Protein AF-0000000080278414 (afdb_homodimer)

Structure (mmCIF, N/CA/C/O backbone):
data_AF-0000000080278414-model_v1
#
loop_
_entity.id
_entity.type
_entity.pdbx_description
1 polymer 'Short-chain dehydrogenase'
#
loop_
_atom_site.group_PDB
_atom_site.id
_atom_site.type_symbol
_atom_site.label_atom_id
_atom_site.label_alt_id
_atom_site.label_comp_id
_atom_site.label_asym_id
_atom_site.label_entity_id
_atom_site.label_seq_id
_atom_site.pdbx_PDB_ins_code
_atom_site.Cartn_x
_atom_site.Cartn_y
_atom_site.Cartn_z
_atom_site.occupancy
_atom_site.B_iso_or_equiv
_atom_site.auth_seq_id
_atom_site.auth_comp_id
_atom_site.auth_asym_id
_atom_site.auth_atom_id
_atom_site.pdbx_PDB_model_num
ATOM 1 N N . MET A 1 1 ? -7.266 -29.484 7.621 1 42.53 1 MET A N 1
ATOM 2 C CA . MET A 1 1 ? -7.297 -29.578 6.164 1 42.53 1 MET A CA 1
ATOM 3 C C . MET A 1 1 ? -7.547 -28.219 5.527 1 42.53 1 MET A C 1
ATOM 5 O O . MET A 1 1 ? -8.305 -27.422 6.062 1 42.53 1 MET A O 1
ATOM 9 N N . SER A 1 2 ? -6.703 -27.938 4.461 1 58.31 2 SER A N 1
ATOM 10 C CA . SER A 1 2 ? -6.891 -26.625 3.836 1 58.31 2 SER A CA 1
ATOM 11 C C . SER A 1 2 ? -8.297 -26.484 3.268 1 58.31 2 SER A C 1
ATOM 13 O O . SER A 1 2 ? -8.898 -27.469 2.828 1 58.31 2 SER A O 1
ATOM 15 N N . ARG A 1 3 ? -8.945 -25.422 3.543 1 79.56 3 ARG A N 1
ATOM 16 C CA . ARG A 1 3 ? -10.281 -25.125 3.037 1 79.56 3 ARG A CA 1
ATOM 17 C C . ARG A 1 3 ? -10.281 -25.016 1.516 1 79.56 3 ARG A C 1
ATOM 19 O O . ARG A 1 3 ? -11.344 -24.938 0.893 1 79.56 3 ARG A O 1
ATOM 26 N N . TYR A 1 4 ? -9.031 -25.312 0.846 1 91.44 4 TYR A N 1
ATOM 27 C CA . TYR A 1 4 ? -8.906 -25.156 -0.599 1 91.44 4 TYR A CA 1
ATOM 28 C C . TYR A 1 4 ? -8.711 -26.5 -1.273 1 91.44 4 TYR A C 1
ATOM 30 O O . TYR A 1 4 ? -8.125 -27.422 -0.692 1 91.44 4 TYR A O 1
ATOM 38 N N . PRO A 1 5 ? -9.164 -26.656 -2.486 1 94.62 5 PRO A N 1
ATOM 39 C CA . PRO A 1 5 ? -8.867 -27.859 -3.24 1 94.62 5 PRO A CA 1
ATOM 40 C C . PRO A 1 5 ? -7.363 -28.094 -3.422 1 94.62 5 PRO A C 1
ATOM 42 O O . PRO A 1 5 ? -6.609 -27.125 -3.602 1 94.62 5 PRO A O 1
ATOM 45 N N . GLU A 1 6 ? -7.012 -29.312 -3.391 1 93.5 6 GLU A N 1
ATOM 46 C CA . GLU A 1 6 ? -5.602 -29.641 -3.568 1 93.5 6 GLU A CA 1
ATOM 47 C C . GLU A 1 6 ? -5.137 -29.328 -4.988 1 93.5 6 GLU A C 1
ATOM 49 O O . GLU A 1 6 ? -5.887 -29.516 -5.949 1 93.5 6 GLU A O 1
ATOM 54 N N . LEU A 1 7 ? -3.912 -28.875 -5.117 1 95.81 7 LEU A N 1
ATOM 55 C CA . LEU A 1 7 ? -3.291 -28.609 -6.41 1 95.81 7 LEU A CA 1
ATOM 56 C C . LEU A 1 7 ? -2.062 -29.484 -6.613 1 95.81 7 LEU A C 1
ATOM 58 O O . LEU A 1 7 ? -1.152 -29.5 -5.781 1 95.81 7 LEU A O 1
ATOM 62 N N . ASP A 1 8 ? -2.131 -30.234 -7.625 1 95.62 8 ASP A N 1
ATOM 63 C CA . ASP A 1 8 ? -0.971 -31.016 -8.039 1 95.62 8 ASP A CA 1
ATOM 64 C C . ASP A 1 8 ? -0.142 -30.266 -9.078 1 95.62 8 ASP A C 1
ATOM 66 O O . ASP A 1 8 ? -0.64 -29.953 -10.156 1 95.62 8 ASP A O 1
ATOM 70 N N . LEU A 1 9 ? 1.131 -30.094 -8.82 1 97.56 9 LEU A N 1
ATOM 71 C CA . LEU A 1 9 ? 1.986 -29.312 -9.711 1 97.56 9 LEU A CA 1
ATOM 72 C C . LEU A 1 9 ? 2.393 -30.141 -10.93 1 97.56 9 LEU A C 1
ATOM 74 O O . LEU A 1 9 ? 2.812 -29.578 -11.945 1 97.56 9 LEU A O 1
ATOM 78 N N . ASP A 1 10 ? 2.354 -31.453 -10.758 1 97.88 10 ASP A N 1
ATOM 79 C CA . ASP A 1 10 ? 2.727 -32.312 -11.883 1 97.88 10 ASP A CA 1
ATOM 80 C C . ASP A 1 10 ? 1.782 -32.094 -13.062 1 97.88 10 ASP A C 1
ATOM 82 O O . ASP A 1 10 ? 0.611 -32.469 -13.008 1 97.88 10 ASP A O 1
ATOM 86 N N . GLY A 1 11 ? 2.277 -31.453 -14.07 1 98.12 11 GLY A N 1
ATOM 87 C CA . GLY A 1 11 ? 1.503 -31.172 -15.266 1 98.12 11 GLY A CA 1
ATOM 88 C C . GLY A 1 11 ? 0.736 -29.859 -15.188 1 98.12 11 GLY A C 1
ATOM 89 O O . GLY A 1 11 ? 0.124 -29.438 -16.172 1 98.12 11 GLY A O 1
ATOM 90 N N . ALA A 1 12 ? 0.758 -29.25 -14.047 1 98.56 12 ALA A N 1
ATOM 91 C CA . ALA A 1 12 ? -0.002 -28.016 -13.852 1 98.56 12 ALA A CA 1
ATOM 92 C C . ALA A 1 12 ? 0.676 -26.844 -14.539 1 98.56 12 ALA A C 1
ATOM 94 O O . ALA A 1 12 ? 1.904 -26.719 -14.531 1 98.56 12 ALA A O 1
ATOM 95 N N . HIS A 1 13 ? -0.096 -25.938 -15.125 1 98.88 13 HIS A N 1
ATOM 96 C CA . HIS A 1 13 ? 0.416 -24.703 -15.727 1 98.88 13 HIS A CA 1
ATOM 97 C C . HIS A 1 13 ? 0.671 -23.641 -14.672 1 98.88 13 HIS A C 1
ATOM 99 O O . HIS A 1 13 ? -0.242 -23.266 -13.938 1 98.88 13 HIS A O 1
ATOM 105 N N . VAL A 1 14 ? 1.906 -23.172 -14.594 1 98.94 14 VAL A N 1
ATOM 106 C CA . VAL A 1 14 ? 2.346 -22.125 -13.68 1 98.94 14 VAL A CA 1
ATOM 107 C C . VAL A 1 14 ? 2.918 -20.953 -14.477 1 98.94 14 VAL A C 1
ATOM 109 O O . VAL A 1 14 ? 3.787 -21.141 -15.336 1 98.94 14 VAL A O 1
ATOM 112 N N . ALA A 1 15 ? 2.404 -19.797 -14.242 1 98.94 15 ALA A N 1
ATOM 113 C CA . ALA A 1 15 ? 2.969 -18.578 -14.836 1 98.94 15 ALA A CA 1
ATOM 114 C C . ALA A 1 15 ? 3.695 -17.75 -13.781 1 98.94 15 ALA A C 1
ATOM 116 O O . ALA A 1 15 ? 3.195 -17.562 -12.672 1 98.94 15 ALA A O 1
ATOM 117 N N . ILE A 1 16 ? 4.891 -17.266 -14.102 1 98.94 16 ILE A N 1
ATOM 118 C CA . ILE A 1 16 ? 5.715 -16.5 -13.172 1 98.94 16 ILE A CA 1
ATOM 119 C C . ILE A 1 16 ? 6.195 -15.219 -13.852 1 98.94 16 ILE A C 1
ATOM 121 O O . ILE A 1 16 ? 6.809 -15.258 -14.922 1 98.94 16 ILE A O 1
ATOM 125 N N . THR A 1 17 ? 5.898 -14.102 -13.234 1 98.88 17 THR A N 1
ATOM 126 C CA . THR A 1 17 ? 6.355 -12.82 -13.773 1 98.88 17 THR A CA 1
ATOM 127 C C . THR A 1 17 ? 7.746 -12.484 -13.25 1 98.88 17 THR A C 1
ATOM 129 O O . THR A 1 17 ? 8.094 -12.828 -12.117 1 98.88 17 THR A O 1
ATOM 132 N N . GLY A 1 18 ? 8.477 -11.727 -14.062 1 97.94 18 GLY A N 1
ATOM 133 C CA . GLY A 1 18 ? 9.836 -11.383 -13.664 1 97.94 18 GLY A CA 1
ATOM 134 C C . GLY A 1 18 ? 10.719 -12.594 -13.461 1 97.94 18 GLY A C 1
ATOM 135 O O . GLY A 1 18 ? 11.523 -12.633 -12.523 1 97.94 18 GLY A O 1
ATOM 136 N N . ALA A 1 19 ? 10.57 -13.594 -14.273 1 97.81 19 ALA A N 1
ATOM 137 C CA . ALA A 1 19 ? 11.219 -14.875 -13.992 1 97.81 19 ALA A CA 1
ATOM 138 C C . ALA A 1 19 ? 12.461 -15.062 -14.867 1 97.81 19 ALA A C 1
ATOM 140 O O . ALA A 1 19 ? 12.953 -16.188 -15.008 1 97.81 19 ALA A O 1
ATOM 141 N N . GLY A 1 20 ? 12.891 -14.016 -15.477 1 96.12 20 GLY A N 1
ATOM 142 C CA . GLY A 1 20 ? 14.117 -14.086 -16.25 1 96.12 20 GLY A CA 1
ATOM 143 C C . GLY A 1 20 ? 15.367 -14.125 -15.391 1 96.12 20 GLY A C 1
ATOM 144 O O . GLY A 1 20 ? 16.453 -14.484 -15.867 1 96.12 20 GLY A O 1
ATOM 145 N N . GLN A 1 21 ? 15.258 -13.734 -14.133 1 92.31 21 GLN A N 1
ATOM 146 C CA . GLN A 1 21 ? 16.406 -13.711 -13.219 1 92.31 21 GLN A CA 1
ATOM 147 C C . GLN A 1 21 ? 15.945 -13.797 -11.766 1 92.31 21 GLN A C 1
ATOM 149 O O . GLN A 1 21 ? 14.75 -13.82 -11.484 1 92.31 21 GLN A O 1
ATOM 154 N N . GLY A 1 22 ? 16.891 -14.062 -10.898 1 92.06 22 GLY A N 1
ATOM 155 C CA . GLY A 1 22 ? 16.688 -13.914 -9.469 1 92.06 22 GLY A CA 1
ATOM 156 C C . GLY A 1 22 ? 15.703 -14.914 -8.898 1 92.06 22 GLY A C 1
ATOM 157 O O . GLY A 1 22 ? 15.766 -16.109 -9.211 1 92.06 22 GLY A O 1
ATOM 158 N N . ILE A 1 23 ? 14.859 -14.414 -7.973 1 92.19 23 ILE A N 1
ATOM 159 C CA . ILE A 1 23 ? 13.875 -15.227 -7.266 1 92.19 23 ILE A CA 1
ATOM 160 C C . ILE A 1 23 ? 12.945 -15.906 -8.266 1 92.19 23 ILE A C 1
ATOM 162 O O . ILE A 1 23 ? 12.641 -17.094 -8.133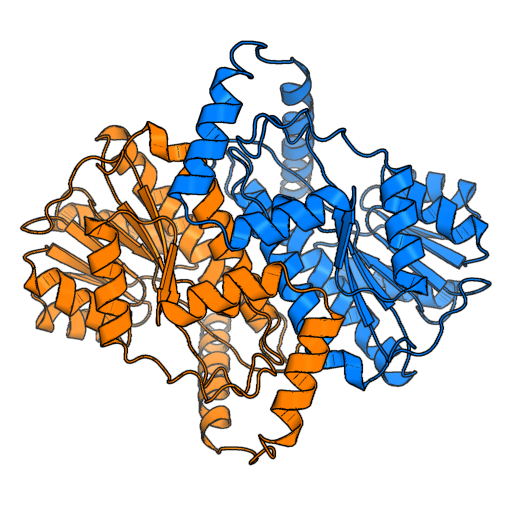 1 92.19 23 ILE A O 1
ATOM 166 N N . GLY A 1 24 ? 12.555 -15.156 -9.32 1 96.81 24 GLY A N 1
ATOM 167 C CA . GLY A 1 24 ? 11.648 -15.695 -10.328 1 96.81 24 GLY A CA 1
ATOM 168 C C . GLY A 1 24 ? 12.227 -16.875 -11.086 1 96.81 24 GLY A C 1
ATOM 169 O O . GLY A 1 24 ? 11.547 -17.891 -11.281 1 96.81 24 GLY A O 1
ATOM 170 N N . ARG A 1 25 ? 13.445 -16.719 -11.461 1 96.94 25 ARG A N 1
ATOM 171 C CA . ARG A 1 25 ? 14.109 -17.797 -12.195 1 96.94 25 ARG A CA 1
ATOM 172 C C . ARG A 1 25 ? 14.227 -19.062 -11.344 1 96.94 25 ARG A C 1
ATOM 174 O O . ARG A 1 25 ? 13.898 -20.156 -11.797 1 96.94 25 ARG A O 1
ATOM 181 N N . VAL A 1 26 ? 14.633 -18.922 -10.117 1 96.88 26 VAL A N 1
ATOM 182 C CA . VAL A 1 26 ? 14.82 -20.047 -9.219 1 96.88 26 VAL A CA 1
ATOM 183 C C . VAL A 1 26 ? 13.469 -20.688 -8.906 1 96.88 26 VAL A C 1
ATOM 185 O O . VAL A 1 26 ? 13.367 -21.922 -8.797 1 96.88 26 VAL A O 1
ATOM 188 N N . THR A 1 27 ? 12.469 -19.828 -8.766 1 97.94 27 THR A N 1
ATOM 189 C CA . THR A 1 27 ? 11.117 -20.344 -8.562 1 97.94 27 THR A CA 1
ATOM 190 C C . THR A 1 27 ? 10.672 -21.188 -9.758 1 97.94 27 THR A C 1
ATOM 192 O O . THR A 1 27 ? 10.094 -22.266 -9.594 1 97.94 27 THR A O 1
ATOM 195 N N . ALA A 1 28 ? 10.969 -20.688 -10.953 1 98.5 28 ALA A N 1
ATOM 196 C CA . ALA A 1 28 ? 10.641 -21.422 -12.172 1 98.5 28 ALA A CA 1
ATOM 197 C C . ALA A 1 28 ? 11.336 -22.781 -12.195 1 98.5 28 ALA A C 1
ATOM 199 O O . ALA A 1 28 ? 10.711 -23.797 -12.516 1 98.5 28 ALA A O 1
ATOM 200 N N . GLU A 1 29 ? 12.562 -22.797 -11.82 1 98.31 29 GLU A N 1
ATOM 201 C CA . GLU A 1 29 ? 13.336 -24.031 -11.773 1 98.31 29 GLU A CA 1
ATOM 202 C C . GLU A 1 29 ? 12.734 -25.031 -10.789 1 98.31 29 GLU A C 1
ATOM 204 O O . GLU A 1 29 ? 12.602 -26.219 -11.094 1 98.31 29 GLU A O 1
ATOM 209 N N . ARG A 1 30 ? 12.359 -24.531 -9.633 1 98 30 ARG A N 1
ATOM 210 C CA . ARG A 1 30 ? 11.789 -25.391 -8.609 1 98 30 ARG A CA 1
ATOM 211 C C . ARG A 1 30 ? 10.445 -25.953 -9.055 1 98 30 ARG A C 1
ATOM 213 O O . ARG A 1 30 ? 10.172 -27.141 -8.867 1 98 30 ARG A O 1
ATOM 220 N N . MET A 1 31 ? 9.609 -25.125 -9.672 1 98.56 31 MET A N 1
ATOM 221 C CA . MET A 1 31 ? 8.297 -25.547 -10.141 1 98.56 31 MET A CA 1
ATOM 222 C C . MET A 1 31 ? 8.43 -26.594 -11.242 1 98.56 31 MET A C 1
ATOM 224 O O . MET A 1 31 ? 7.715 -27.594 -11.242 1 98.56 31 MET A O 1
ATOM 228 N N . ALA A 1 32 ? 9.336 -26.391 -12.148 1 98.62 32 ALA A N 1
ATOM 229 C CA . ALA A 1 32 ? 9.555 -27.328 -13.242 1 98.62 32 ALA A CA 1
ATOM 230 C C . ALA A 1 32 ? 10.055 -28.672 -12.719 1 98.62 32 ALA A C 1
ATOM 232 O O . ALA A 1 32 ? 9.656 -29.719 -13.219 1 98.62 32 ALA A O 1
ATOM 233 N N . ALA A 1 33 ? 10.914 -28.609 -11.711 1 98.25 33 ALA A N 1
ATOM 234 C CA . ALA A 1 33 ? 11.445 -29.828 -11.117 1 98.25 33 ALA A CA 1
ATOM 235 C C . ALA A 1 33 ? 10.336 -30.656 -10.484 1 98.25 33 ALA A C 1
ATOM 237 O O . ALA A 1 33 ? 10.477 -31.875 -10.344 1 98.25 33 ALA A O 1
ATOM 238 N N . LEU A 1 34 ? 9.258 -30.031 -10.164 1 98.06 34 LEU A N 1
ATOM 239 C CA . LEU A 1 34 ? 8.117 -30.703 -9.562 1 98.06 34 LEU A CA 1
ATOM 240 C C . LEU A 1 34 ? 7.102 -31.125 -10.625 1 98.06 34 LEU A C 1
ATOM 242 O O . LEU A 1 34 ? 6.008 -31.578 -10.297 1 98.06 34 LEU A O 1
ATOM 246 N N . GLY A 1 35 ? 7.445 -30.859 -11.906 1 98.5 35 GLY A N 1
ATOM 247 C CA . GLY A 1 35 ? 6.656 -31.391 -13.008 1 98.5 35 GLY A CA 1
ATOM 248 C C . GLY A 1 35 ? 5.73 -30.359 -13.625 1 98.5 35 GLY A C 1
ATOM 249 O O . GLY A 1 35 ? 4.961 -30.672 -14.539 1 98.5 35 GLY A O 1
ATOM 250 N N . ALA A 1 36 ? 5.781 -29.141 -13.219 1 98.75 36 ALA A N 1
ATOM 251 C CA . ALA A 1 36 ? 4.891 -28.109 -13.727 1 98.75 36 ALA A CA 1
ATOM 252 C C . ALA A 1 36 ? 5.301 -27.672 -15.133 1 98.75 36 ALA A C 1
ATOM 254 O O . ALA A 1 36 ? 6.473 -27.766 -15.492 1 98.75 36 ALA A O 1
ATOM 255 N N . ARG A 1 37 ? 4.336 -27.25 -15.891 1 98.81 37 ARG A N 1
ATOM 256 C CA . ARG A 1 37 ? 4.559 -26.5 -17.125 1 98.81 37 ARG A CA 1
ATOM 257 C C . ARG A 1 37 ? 4.676 -25.016 -16.844 1 98.81 37 ARG A C 1
ATOM 259 O O . ARG A 1 37 ? 3.686 -24.359 -16.5 1 98.81 37 ARG A O 1
ATOM 266 N N . VAL A 1 38 ? 5.875 -24.469 -17.047 1 98.94 38 VAL A N 1
ATOM 267 C CA . VAL A 1 38 ? 6.141 -23.125 -16.516 1 98.94 38 VAL A CA 1
ATOM 268 C C . VAL A 1 38 ? 6.18 -22.125 -17.672 1 98.94 38 VAL A C 1
ATOM 270 O O . VAL A 1 38 ? 6.863 -22.344 -18.672 1 98.94 38 VAL A O 1
ATOM 273 N N . SER A 1 39 ? 5.414 -21.078 -17.594 1 98.94 39 SER A N 1
ATOM 274 C CA . SER A 1 39 ? 5.477 -19.922 -18.484 1 98.94 39 SER A CA 1
ATOM 275 C C . SER A 1 39 ? 6.234 -18.766 -17.844 1 98.94 39 SER A C 1
ATOM 277 O O . SER A 1 39 ? 5.863 -18.297 -16.766 1 98.94 39 SER A O 1
ATOM 279 N N . ILE A 1 40 ? 7.262 -18.281 -18.578 1 98.75 40 ILE A N 1
ATOM 280 C CA . ILE A 1 40 ? 8.148 -17.25 -18.062 1 98.75 40 ILE A CA 1
ATOM 281 C C . ILE A 1 40 ? 7.773 -15.898 -18.688 1 98.75 40 ILE A C 1
ATOM 283 O O . ILE A 1 40 ? 7.848 -15.727 -19.906 1 98.75 40 ILE A O 1
ATOM 287 N N . GLY A 1 41 ? 7.305 -14.992 -17.859 1 98.88 41 GLY A N 1
ATOM 288 C CA . GLY A 1 41 ? 7.109 -13.617 -18.297 1 98.88 41 GLY A CA 1
ATOM 289 C C . GLY A 1 41 ? 8.164 -12.672 -17.75 1 98.88 41 GLY A C 1
ATOM 290 O O . GLY A 1 41 ? 8.469 -12.695 -16.562 1 98.88 41 GLY A O 1
ATOM 291 N N . ASP A 1 42 ? 8.703 -11.836 -18.625 1 98.56 42 ASP A N 1
ATOM 292 C CA . ASP A 1 42 ? 9.711 -10.867 -18.203 1 98.56 42 ASP A CA 1
ATOM 293 C C . ASP A 1 42 ? 9.781 -9.695 -19.188 1 98.56 42 ASP A C 1
ATOM 295 O O . ASP A 1 42 ? 9.492 -9.859 -20.375 1 98.56 42 ASP A O 1
ATOM 299 N N . LEU A 1 43 ? 10.109 -8.602 -18.594 1 98.25 43 LEU A N 1
ATOM 300 C CA . LEU A 1 43 ? 10.359 -7.449 -19.453 1 98.25 43 LEU A CA 1
ATOM 301 C C . LEU A 1 43 ? 11.531 -7.727 -20.391 1 98.25 43 LEU A C 1
ATOM 303 O O . LEU A 1 43 ? 11.523 -7.277 -21.547 1 98.25 43 LEU A O 1
ATOM 307 N N . ASP A 1 44 ? 12.547 -8.359 -19.906 1 97.56 44 ASP A N 1
ATOM 308 C CA . ASP A 1 44 ? 13.688 -8.82 -20.688 1 97.56 44 ASP A CA 1
ATOM 309 C C . ASP A 1 44 ? 13.391 -10.164 -21.344 1 97.56 44 ASP A C 1
ATOM 311 O O . ASP A 1 44 ? 13.633 -11.219 -20.75 1 97.56 44 ASP A O 1
ATOM 315 N N . LEU A 1 45 ? 12.984 -10.117 -22.594 1 98.5 45 LEU A N 1
ATOM 316 C CA . LEU A 1 45 ? 12.578 -11.328 -23.297 1 98.5 45 LEU A CA 1
ATOM 317 C C . LEU A 1 45 ? 13.75 -12.305 -23.406 1 98.5 45 LEU A C 1
ATOM 319 O O . LEU A 1 45 ? 13.562 -13.516 -23.344 1 98.5 45 LEU A O 1
ATOM 323 N N . GLU A 1 46 ? 14.914 -11.812 -23.625 1 98.44 46 GLU A N 1
ATOM 324 C CA . GLU A 1 46 ? 16.078 -12.688 -23.766 1 98.44 46 GLU A CA 1
ATOM 325 C C . GLU A 1 46 ? 16.359 -13.43 -22.469 1 98.44 46 GLU A C 1
ATOM 327 O O . GLU A 1 46 ? 16.688 -14.617 -22.484 1 98.44 46 GLU A O 1
ATOM 332 N N . ALA A 1 47 ? 16.25 -12.742 -21.344 1 97.69 47 ALA A N 1
ATOM 333 C CA . ALA A 1 47 ? 16.391 -13.398 -20.047 1 97.69 47 ALA A CA 1
ATOM 334 C C . ALA A 1 47 ? 15.312 -14.461 -19.844 1 97.69 47 ALA A C 1
ATOM 336 O O . ALA A 1 47 ? 15.594 -15.547 -19.328 1 97.69 47 ALA A O 1
ATOM 337 N N . ALA A 1 48 ? 14.117 -14.148 -20.281 1 98.62 48 ALA A N 1
ATOM 338 C CA . ALA A 1 48 ? 13.016 -15.102 -20.188 1 98.62 48 ALA A CA 1
ATOM 339 C C . ALA A 1 48 ? 13.305 -16.359 -21.016 1 98.62 48 ALA A C 1
ATOM 341 O O . ALA A 1 48 ? 13.047 -17.469 -20.562 1 98.62 48 ALA A O 1
ATOM 342 N N . LYS A 1 49 ? 13.836 -16.188 -22.203 1 98.69 49 LYS A N 1
ATOM 343 C CA . LYS A 1 49 ? 14.148 -17.297 -23.094 1 98.69 49 LYS A CA 1
ATOM 344 C C . LYS A 1 49 ? 15.211 -18.203 -22.469 1 98.69 49 LYS A C 1
ATOM 346 O O . LYS A 1 49 ? 15.109 -19.438 -22.562 1 98.69 49 LYS A O 1
ATOM 351 N N . ARG A 1 50 ? 16.172 -17.578 -21.859 1 98.31 50 ARG A N 1
ATOM 352 C CA . ARG A 1 50 ? 17.219 -18.375 -21.203 1 98.31 50 ARG A CA 1
ATOM 353 C C . ARG A 1 50 ? 16.625 -19.25 -20.094 1 98.31 50 ARG A C 1
ATOM 355 O O . ARG A 1 50 ? 16.938 -20.438 -20.016 1 98.31 50 ARG A O 1
ATOM 362 N N . THR A 1 51 ? 15.781 -18.641 -19.281 1 98.31 51 THR A N 1
ATOM 363 C CA . THR A 1 51 ? 15.133 -19.391 -18.219 1 98.31 51 THR A CA 1
ATOM 364 C C . THR A 1 51 ? 14.234 -20.484 -18.781 1 98.31 51 THR A C 1
ATOM 366 O O . THR A 1 51 ? 14.219 -21.609 -18.281 1 98.31 51 THR A O 1
ATOM 369 N N . ALA A 1 52 ? 13.492 -20.172 -19.828 1 98.69 52 ALA A N 1
ATOM 370 C CA . ALA A 1 52 ? 12.57 -21.125 -20.438 1 98.69 52 ALA A CA 1
ATOM 371 C C . ALA A 1 52 ? 13.312 -22.344 -20.969 1 98.69 52 ALA A C 1
ATOM 373 O O . ALA A 1 52 ? 12.828 -23.469 -20.828 1 98.69 52 ALA A O 1
ATOM 374 N N . VAL A 1 53 ? 14.438 -22.141 -21.547 1 98.25 53 VAL A N 1
ATOM 375 C CA . VAL A 1 53 ? 15.25 -23.234 -22.062 1 98.25 53 VAL A CA 1
ATOM 376 C C . VAL A 1 53 ? 15.695 -24.125 -20.906 1 98.25 53 VAL A C 1
ATOM 378 O O . VAL A 1 53 ? 15.617 -25.359 -21 1 98.25 53 VAL A O 1
ATOM 381 N N . ASP A 1 54 ? 16.109 -23.516 -19.859 1 97.5 54 ASP A N 1
ATOM 382 C CA . ASP A 1 54 ? 16.625 -24.25 -18.703 1 97.5 54 ASP A CA 1
ATOM 383 C C . ASP A 1 54 ? 15.531 -25.109 -18.062 1 97.5 54 ASP A C 1
ATOM 385 O O . ASP A 1 54 ? 15.812 -26.203 -17.562 1 97.5 54 ASP A O 1
ATOM 389 N N . VAL A 1 55 ? 14.289 -24.672 -18.094 1 98.31 55 VAL A N 1
ATOM 390 C CA . VAL A 1 55 ? 13.266 -25.344 -17.312 1 98.31 55 VAL A CA 1
ATOM 391 C C . VAL A 1 55 ? 12.32 -26.094 -18.266 1 98.31 55 VAL A C 1
ATOM 393 O O . VAL A 1 55 ? 11.391 -26.766 -17.812 1 98.31 55 VAL A O 1
ATOM 396 N N . GLY A 1 56 ? 12.523 -26.047 -19.562 1 98.25 56 GLY A N 1
ATOM 397 C CA . GLY A 1 56 ? 11.609 -26.656 -20.531 1 98.25 56 GLY A CA 1
ATOM 398 C C . GLY A 1 56 ? 10.258 -25.969 -20.578 1 98.25 56 GLY A C 1
ATOM 399 O O . GLY A 1 56 ? 9.227 -26.641 -20.688 1 98.25 56 GLY A O 1
ATOM 400 N N . GLY A 1 57 ? 10.227 -24.672 -20.453 1 98.69 57 GLY A N 1
ATOM 401 C CA . GLY A 1 57 ? 8.992 -23.906 -20.438 1 98.69 57 GLY A CA 1
ATOM 402 C C . GLY A 1 57 ? 8.852 -22.969 -21.625 1 98.69 57 GLY A C 1
ATOM 403 O O . GLY A 1 57 ? 9.477 -23.188 -22.672 1 98.69 57 GLY A O 1
ATOM 404 N N . THR A 1 58 ? 7.938 -22.031 -21.516 1 98.81 58 THR A N 1
ATOM 405 C CA . THR A 1 58 ? 7.723 -21.031 -22.547 1 98.81 58 THR A CA 1
ATOM 406 C C . THR A 1 58 ? 8.141 -19.641 -22.062 1 98.81 58 THR A C 1
ATOM 408 O O . THR A 1 58 ? 8.055 -19.344 -20.875 1 98.81 58 THR A O 1
ATOM 411 N N . ALA A 1 59 ? 8.68 -18.844 -23.047 1 98.88 59 ALA A N 1
ATOM 412 C CA . ALA A 1 59 ? 9.133 -17.484 -22.75 1 98.88 59 ALA A CA 1
ATOM 413 C C . ALA A 1 59 ? 8.234 -16.438 -23.422 1 98.88 59 ALA A C 1
ATOM 415 O O . ALA A 1 59 ? 7.816 -16.625 -24.562 1 98.88 59 ALA A O 1
ATOM 416 N N . HIS A 1 60 ? 7.922 -15.406 -22.656 1 98.81 60 HIS A N 1
ATOM 417 C CA . HIS A 1 60 ? 7.039 -14.344 -23.125 1 98.81 60 HIS A CA 1
ATOM 418 C C . HIS A 1 60 ? 7.535 -12.977 -22.688 1 98.81 60 HIS A C 1
ATOM 420 O O . HIS A 1 60 ? 8 -12.812 -21.547 1 98.81 60 HIS A O 1
ATOM 426 N N . HIS A 1 61 ? 7.449 -12 -23.594 1 98.75 61 HIS A N 1
ATOM 427 C CA . HIS A 1 61 ? 7.625 -10.617 -23.172 1 98.75 61 HIS A CA 1
ATOM 428 C C . HIS A 1 61 ? 6.469 -10.164 -22.281 1 98.75 61 HIS A C 1
ATOM 430 O O . HIS A 1 61 ? 5.305 -10.406 -22.594 1 98.75 61 HIS A O 1
ATOM 436 N N . LEU A 1 62 ? 6.867 -9.523 -21.172 1 98.88 62 LEU A N 1
ATOM 437 C CA . LEU A 1 62 ? 5.828 -9.055 -20.266 1 98.88 62 LEU A CA 1
ATOM 438 C C . LEU A 1 62 ? 6.258 -7.77 -19.562 1 98.88 62 LEU A C 1
ATOM 440 O O . LEU A 1 62 ? 7.262 -7.75 -18.859 1 98.88 62 LEU A O 1
ATOM 444 N N . ASP A 1 63 ? 5.555 -6.719 -19.844 1 98.81 63 ASP A N 1
ATOM 445 C CA . ASP A 1 63 ? 5.531 -5.543 -18.984 1 98.81 63 ASP A CA 1
ATOM 446 C C . ASP A 1 63 ? 4.34 -5.578 -18.031 1 98.81 63 ASP A C 1
ATOM 448 O O . ASP A 1 63 ? 3.205 -5.324 -18.438 1 98.81 63 ASP A O 1
ATOM 452 N N . VAL A 1 64 ? 4.625 -5.84 -16.781 1 98.81 64 VAL A N 1
ATOM 453 C CA . VAL A 1 64 ? 3.537 -6.09 -15.836 1 98.81 64 VAL A CA 1
ATOM 454 C C . VAL A 1 64 ? 2.756 -4.797 -15.594 1 98.81 64 VAL A C 1
ATOM 456 O O . VAL A 1 64 ? 1.622 -4.832 -15.117 1 98.81 64 VAL A O 1
ATOM 459 N N . ALA A 1 65 ? 3.381 -3.643 -15.867 1 98.06 65 ALA A N 1
ATOM 460 C CA . ALA A 1 65 ? 2.713 -2.357 -15.664 1 98.06 65 ALA A CA 1
ATOM 461 C C . ALA A 1 65 ? 1.714 -2.078 -16.781 1 98.06 65 ALA A C 1
ATOM 463 O O . ALA A 1 65 ? 0.908 -1.149 -16.688 1 98.06 65 ALA A O 1
ATOM 464 N N . ASP A 1 66 ? 1.764 -2.857 -17.828 1 98.25 66 ASP A N 1
ATOM 465 C CA . ASP A 1 66 ? 0.876 -2.707 -18.969 1 98.25 66 ASP A CA 1
ATOM 466 C C . ASP A 1 66 ? -0.16 -3.828 -19.016 1 98.25 66 ASP A C 1
ATOM 468 O O . ASP A 1 66 ? 0.162 -4.965 -19.359 1 98.25 66 ASP A O 1
ATOM 472 N N . PRO A 1 67 ? -1.413 -3.471 -18.766 1 97.56 67 PRO A N 1
ATOM 473 C CA . PRO A 1 67 ? -2.436 -4.52 -18.719 1 97.56 67 PRO A CA 1
ATOM 474 C C . PRO A 1 67 ? -2.57 -5.27 -20.047 1 97.56 67 PRO A C 1
ATOM 476 O O . PRO A 1 67 ? -2.865 -6.469 -20.062 1 97.56 67 PRO A O 1
ATOM 479 N N . ALA A 1 68 ? -2.354 -4.59 -21.125 1 98.31 68 ALA A N 1
ATOM 480 C CA . ALA A 1 68 ? -2.43 -5.254 -22.422 1 98.31 68 ALA A CA 1
ATOM 481 C C . ALA A 1 68 ? -1.286 -6.25 -22.594 1 98.31 68 ALA A C 1
ATOM 483 O O . ALA A 1 68 ? -1.481 -7.34 -23.141 1 98.31 68 ALA A O 1
ATOM 484 N N . SER A 1 69 ? -0.133 -5.84 -22.203 1 98.81 69 SER A N 1
ATOM 485 C CA . SER A 1 69 ? 1.014 -6.742 -22.234 1 98.81 69 SER A CA 1
ATOM 486 C C . SER A 1 69 ? 0.77 -7.977 -21.375 1 98.81 69 SER A C 1
ATOM 488 O O . SER A 1 69 ? 1.075 -9.102 -21.781 1 98.81 69 SER A O 1
ATOM 490 N N . PHE A 1 70 ? 0.173 -7.812 -20.234 1 98.88 70 PHE A N 1
ATOM 491 C CA . PHE A 1 70 ? -0.091 -8.914 -19.312 1 98.88 70 PHE A CA 1
ATOM 492 C C . PHE A 1 70 ? -1.13 -9.867 -19.906 1 98.88 70 PHE A C 1
ATOM 494 O O . PHE A 1 70 ? -0.977 -11.086 -19.812 1 98.88 70 PHE A O 1
ATOM 501 N N . ALA A 1 71 ? -2.121 -9.281 -20.484 1 98.81 71 ALA A N 1
ATOM 502 C CA . ALA A 1 71 ? -3.156 -10.102 -21.109 1 98.81 71 ALA A CA 1
ATOM 503 C C . ALA A 1 71 ? -2.578 -10.953 -22.234 1 98.81 71 ALA A C 1
ATOM 505 O O . ALA A 1 71 ? -2.926 -12.125 -22.375 1 98.81 71 ALA A O 1
ATOM 506 N N . ALA A 1 72 ? -1.749 -10.344 -23.047 1 98.81 72 ALA A N 1
ATOM 507 C CA . ALA A 1 72 ? -1.103 -11.086 -24.125 1 98.81 72 ALA A CA 1
ATOM 508 C C . ALA A 1 72 ? -0.241 -12.219 -23.578 1 98.81 72 ALA A C 1
ATOM 510 O O . ALA A 1 72 ? -0.276 -13.336 -24.109 1 98.81 72 ALA A O 1
ATOM 511 N N . PHE A 1 73 ? 0.464 -11.945 -22.562 1 98.88 73 PHE A N 1
ATOM 512 C CA . PHE A 1 73 ? 1.303 -12.945 -21.906 1 98.88 73 PHE A CA 1
ATOM 513 C C . PHE A 1 73 ? 0.467 -14.133 -21.438 1 98.88 73 PHE A C 1
ATOM 515 O O . PHE A 1 73 ? 0.724 -15.273 -21.828 1 98.88 73 PHE A O 1
ATOM 522 N N . LEU A 1 74 ? -0.553 -13.875 -20.609 1 98.81 74 LEU A N 1
ATOM 523 C CA . LEU A 1 74 ? -1.323 -14.977 -20.031 1 98.81 74 LEU A CA 1
ATOM 524 C C . LEU A 1 74 ? -2.137 -15.688 -21.109 1 98.81 74 LEU A C 1
ATOM 526 O O . LEU A 1 74 ? -2.336 -16.906 -21.047 1 98.81 74 LEU A O 1
ATOM 530 N N . GLY A 1 75 ? -2.609 -14.891 -22.109 1 98.69 75 GLY A N 1
ATOM 531 C CA . GLY A 1 75 ? -3.291 -15.516 -23.234 1 98.69 75 GLY A CA 1
ATOM 532 C C . GLY A 1 75 ? -2.424 -16.5 -23.984 1 98.69 75 GLY A C 1
ATOM 533 O O . GLY A 1 75 ? -2.818 -17.656 -24.188 1 98.69 75 GLY A O 1
ATOM 534 N N . ASP A 1 76 ? -1.265 -16.109 -24.375 1 98.62 76 ASP A N 1
ATOM 535 C CA . ASP A 1 76 ? -0.312 -16.953 -25.078 1 98.62 76 ASP A CA 1
ATOM 536 C C . ASP A 1 76 ? 0.096 -18.156 -24.219 1 98.62 76 ASP A C 1
ATOM 538 O O . ASP A 1 76 ? 0.224 -19.266 -24.719 1 98.62 76 ASP A O 1
ATOM 542 N N . ALA A 1 77 ? 0.343 -17.906 -22.969 1 98.81 77 ALA A N 1
ATOM 543 C CA . ALA A 1 77 ? 0.775 -18.938 -22.047 1 98.81 77 ALA A CA 1
ATOM 544 C C . ALA A 1 77 ? -0.282 -20.031 -21.906 1 98.81 77 ALA A C 1
ATOM 546 O O . ALA A 1 77 ? 0.042 -21.234 -21.906 1 98.81 77 ALA A O 1
ATOM 547 N N . GLU A 1 78 ? -1.528 -19.625 -21.781 1 98.62 78 GLU A N 1
ATOM 548 C CA . GLU A 1 78 ? -2.605 -20.594 -21.641 1 98.62 78 GLU A CA 1
ATOM 549 C C . GLU A 1 78 ? -2.83 -21.375 -22.938 1 98.62 78 GLU A C 1
ATOM 551 O O . GLU A 1 78 ? -3.195 -22.547 -22.906 1 98.62 78 GLU A O 1
ATOM 556 N N . GLN A 1 79 ? -2.635 -20.703 -24.031 1 98.38 79 GLN A N 1
ATOM 557 C CA . GLN A 1 79 ? -2.729 -21.406 -25.312 1 98.38 79 GLN A CA 1
ATOM 558 C C . GLN A 1 79 ? -1.676 -22.516 -25.406 1 98.38 79 GLN A C 1
ATOM 560 O O . GLN A 1 79 ? -1.956 -23.594 -25.922 1 98.38 79 GLN A O 1
ATOM 565 N N . ALA A 1 80 ? -0.58 -22.25 -24.891 1 98.12 80 ALA A N 1
ATOM 566 C CA . ALA A 1 80 ? 0.548 -23.172 -25.016 1 98.12 80 ALA A CA 1
ATOM 567 C C . ALA A 1 80 ? 0.498 -24.266 -23.953 1 98.12 80 ALA A C 1
ATOM 569 O O . ALA A 1 80 ? 0.896 -25.406 -24.188 1 98.12 80 ALA A O 1
ATOM 570 N N . ASN A 1 81 ? 0.04 -23.953 -22.781 1 98.44 81 ASN A N 1
ATOM 571 C CA . ASN A 1 81 ? 0.286 -24.828 -21.656 1 98.44 81 ASN A CA 1
ATOM 572 C C . ASN A 1 81 ? -1.016 -25.234 -20.969 1 98.44 81 ASN A C 1
ATOM 574 O O . ASN A 1 81 ? -1.002 -26.016 -20 1 98.44 81 ASN A O 1
ATOM 578 N N . GLY A 1 82 ? -2.176 -24.734 -21.469 1 98.31 82 GLY A N 1
ATOM 579 C CA . GLY A 1 82 ? -3.465 -25.031 -20.859 1 98.31 82 GLY A CA 1
ATOM 580 C C . GLY A 1 82 ? -3.867 -24.047 -19.781 1 98.31 82 GLY A C 1
ATOM 581 O O . GLY A 1 82 ? -3.203 -23.031 -19.594 1 98.31 82 GLY A O 1
ATOM 582 N N . PRO A 1 83 ? -4.984 -24.344 -19.094 1 98.44 83 PRO A N 1
ATOM 583 C CA . PRO A 1 83 ? -5.512 -23.406 -18.094 1 98.44 83 PRO A CA 1
ATOM 584 C C . PRO A 1 83 ? -4.531 -23.156 -16.953 1 98.44 83 PRO A C 1
ATOM 586 O O . PRO A 1 83 ? -3.848 -24.078 -16.5 1 98.44 83 PRO A O 1
ATOM 589 N N . LEU A 1 84 ? -4.48 -21.875 -16.531 1 98.81 84 LEU A N 1
ATOM 590 C CA . LEU A 1 84 ? -3.557 -21.438 -15.492 1 98.81 84 LEU A CA 1
ATOM 591 C C . LEU A 1 84 ? -3.994 -21.969 -14.133 1 98.81 84 LEU A C 1
ATOM 593 O O . LEU A 1 84 ? -5.121 -21.719 -13.695 1 98.81 84 LEU A O 1
ATOM 597 N N . VAL A 1 85 ? -3.102 -22.641 -13.461 1 98.75 85 VAL A N 1
ATOM 598 C CA . VAL A 1 85 ? -3.395 -23.219 -12.156 1 98.75 85 VAL A CA 1
ATOM 599 C C . VAL A 1 85 ? -2.781 -22.359 -11.055 1 98.75 85 VAL A C 1
ATOM 601 O O . VAL A 1 85 ? -3.389 -22.156 -10 1 98.75 85 VAL A O 1
ATOM 604 N N . VAL A 1 86 ? -1.535 -21.875 -11.273 1 98.94 86 VAL A N 1
ATOM 605 C CA . VAL A 1 86 ? -0.817 -21.031 -10.32 1 98.94 86 VAL A CA 1
ATOM 606 C C . VAL A 1 86 ? -0.253 -19.812 -11.023 1 98.94 86 VAL A C 1
ATOM 608 O O . VAL A 1 86 ? 0.372 -19.922 -12.078 1 98.94 86 VAL A O 1
ATOM 611 N N . LEU A 1 87 ? -0.532 -18.672 -10.5 1 98.94 87 LEU A N 1
ATOM 612 C CA . LEU A 1 87 ? 0.134 -17.438 -10.898 1 98.94 87 LEU A CA 1
ATOM 613 C C . LEU A 1 87 ? 1.065 -16.938 -9.797 1 98.94 87 LEU A C 1
ATOM 615 O O . LEU A 1 87 ? 0.655 -16.812 -8.641 1 98.94 87 LEU A O 1
ATOM 619 N N . VAL A 1 88 ? 2.322 -16.719 -10.164 1 98.94 88 VAL A N 1
ATOM 620 C CA . VAL A 1 88 ? 3.285 -16.109 -9.258 1 98.94 88 VAL A CA 1
ATOM 621 C C . VAL A 1 88 ? 3.617 -14.695 -9.719 1 98.94 88 VAL A C 1
ATOM 623 O O . VAL A 1 88 ? 4.375 -14.516 -10.672 1 98.94 88 VAL A O 1
ATOM 626 N N . ASN A 1 89 ? 3.012 -13.766 -9.047 1 98.88 89 ASN A N 1
ATOM 627 C CA . ASN A 1 89 ? 3.412 -12.375 -9.227 1 98.88 89 ASN A CA 1
ATOM 628 C C . ASN A 1 89 ? 4.707 -12.062 -8.484 1 98.88 89 ASN A C 1
ATOM 630 O O . ASN A 1 89 ? 4.688 -11.781 -7.289 1 98.88 89 ASN A O 1
ATOM 634 N N . ASN A 1 90 ? 5.77 -12.008 -9.234 1 97.69 90 ASN A N 1
ATOM 635 C CA . ASN A 1 90 ? 7.102 -11.883 -8.656 1 97.69 90 ASN A CA 1
ATOM 636 C C . ASN A 1 90 ? 7.812 -10.625 -9.156 1 97.69 90 ASN A C 1
ATOM 638 O O . ASN A 1 90 ? 8.672 -10.078 -8.469 1 97.69 90 ASN A O 1
ATOM 642 N N . ALA A 1 91 ? 7.414 -10.18 -10.375 1 97.12 91 ALA A N 1
ATOM 643 C CA . ALA A 1 91 ? 8.047 -8.992 -10.93 1 97.12 91 ALA A CA 1
ATOM 644 C C . ALA A 1 91 ? 7.949 -7.812 -9.961 1 97.12 91 ALA A C 1
ATOM 646 O O . ALA A 1 91 ? 6.906 -7.605 -9.336 1 97.12 91 ALA A O 1
ATOM 647 N N . GLY A 1 92 ? 9 -7.105 -9.758 1 94.69 92 GLY A N 1
ATOM 648 C CA . GLY A 1 92 ? 9.047 -5.941 -8.891 1 94.69 92 GLY A CA 1
ATOM 649 C C . GLY A 1 92 ? 10.344 -5.156 -9.016 1 94.69 92 GLY A C 1
ATOM 650 O O . GLY A 1 92 ? 11.32 -5.645 -9.586 1 94.69 92 GLY A O 1
ATOM 651 N N . ILE A 1 93 ? 10.305 -3.934 -8.586 1 92.06 93 ILE A N 1
ATOM 652 C CA . ILE A 1 93 ? 11.492 -3.094 -8.562 1 92.06 93 ILE A CA 1
ATOM 653 C C . ILE A 1 93 ? 11.648 -2.461 -7.18 1 92.06 93 ILE A C 1
ATOM 655 O O . ILE A 1 93 ? 10.68 -2.369 -6.422 1 92.06 93 ILE A O 1
ATOM 659 N N . MET A 1 94 ? 12.859 -2.148 -6.812 1 91.44 94 MET A N 1
ATOM 660 C CA . MET A 1 94 ? 13.148 -1.575 -5.504 1 91.44 94 MET A CA 1
ATOM 661 C C . MET A 1 94 ? 14.086 -0.377 -5.629 1 91.44 94 MET A C 1
ATOM 663 O O . MET A 1 94 ? 15.242 -0.438 -5.207 1 91.44 94 MET A O 1
ATOM 667 N N . PRO A 1 95 ? 13.562 0.691 -6.203 1 85.94 95 PRO A N 1
ATOM 668 C CA . PRO A 1 95 ? 14.406 1.887 -6.152 1 85.94 95 PRO A CA 1
ATOM 669 C C . PRO A 1 95 ? 14.734 2.32 -4.723 1 85.94 95 PRO A C 1
ATOM 671 O O . PRO A 1 95 ? 13.852 2.309 -3.857 1 85.94 95 PRO A O 1
ATOM 674 N N . ASN A 1 96 ? 16 2.621 -4.488 1 86.25 96 ASN A N 1
ATOM 675 C CA . ASN A 1 96 ? 16.453 3.074 -3.172 1 86.25 96 ASN A CA 1
ATOM 676 C C . ASN A 1 96 ? 16.859 4.543 -3.195 1 86.25 96 ASN A C 1
ATOM 678 O O . ASN A 1 96 ? 17.453 5.008 -4.172 1 86.25 96 ASN A O 1
ATOM 682 N N . GLY A 1 97 ? 16.453 5.262 -2.174 1 88.19 97 GLY A N 1
ATOM 683 C CA . GLY A 1 97 ? 16.75 6.676 -1.999 1 88.19 97 GLY A CA 1
ATOM 684 C C . GLY A 1 97 ? 15.836 7.367 -1.008 1 88.19 97 GLY A C 1
ATOM 685 O O . GLY A 1 97 ? 14.75 6.867 -0.704 1 88.19 97 GLY A O 1
ATOM 686 N N . GLY A 1 98 ? 16.344 8.5 -0.52 1 92 98 GLY A N 1
ATOM 687 C CA . GLY A 1 98 ? 15.469 9.289 0.33 1 92 98 GLY A CA 1
ATOM 688 C C . GLY A 1 98 ? 14.164 9.672 -0.345 1 92 98 GLY A C 1
ATOM 689 O O . GLY A 1 98 ? 14.094 9.75 -1.573 1 92 98 GLY A O 1
ATOM 690 N N . PHE A 1 99 ? 13.148 9.898 0.519 1 96.75 99 PHE A N 1
ATOM 691 C CA . PHE A 1 99 ? 11.812 10.188 0.016 1 96.75 99 PHE A CA 1
ATOM 692 C C . PHE A 1 99 ? 11.828 11.406 -0.897 1 96.75 99 PHE A C 1
ATOM 694 O O . PHE A 1 99 ? 11.156 11.422 -1.932 1 96.75 99 PHE A O 1
ATOM 701 N N . LEU A 1 100 ? 12.594 12.367 -0.567 1 97.38 100 LEU A N 1
ATOM 702 C CA . LEU A 1 100 ? 12.641 13.609 -1.342 1 97.38 100 LEU A CA 1
ATOM 703 C C . LEU A 1 100 ? 13.656 13.5 -2.479 1 97.38 100 LEU A C 1
ATOM 705 O O . LEU A 1 100 ? 13.672 14.344 -3.379 1 97.38 100 LEU A O 1
ATOM 709 N N . ASP A 1 101 ? 14.438 12.43 -2.531 1 94.75 101 ASP A N 1
ATOM 710 C CA . ASP A 1 101 ? 15.523 12.32 -3.5 1 94.75 101 ASP A CA 1
ATOM 711 C C . ASP A 1 101 ? 15.07 11.562 -4.746 1 94.75 101 ASP A C 1
ATOM 713 O O . ASP A 1 101 ? 15.648 11.727 -5.824 1 94.75 101 ASP A O 1
ATOM 717 N N . LEU A 1 102 ? 14.078 10.703 -4.574 1 92.88 102 LEU A N 1
ATOM 718 C CA . LEU A 1 102 ? 13.602 9.93 -5.715 1 92.88 102 LEU A CA 1
ATOM 719 C C . LEU A 1 102 ? 12.688 10.781 -6.594 1 92.88 102 LEU A C 1
ATOM 721 O O . LEU A 1 102 ? 11.891 11.578 -6.086 1 92.88 102 LEU A O 1
ATOM 725 N N . SER A 1 103 ? 12.781 10.594 -7.91 1 94.25 103 SER A N 1
ATOM 726 C CA . SER A 1 103 ? 11.961 11.352 -8.844 1 94.25 103 SER A CA 1
ATOM 727 C C . SER A 1 103 ? 10.516 10.883 -8.82 1 94.25 103 SER A C 1
ATOM 729 O O . SER A 1 103 ? 10.227 9.75 -8.422 1 94.25 103 SER A O 1
ATOM 731 N N . ASP A 1 104 ? 9.617 11.773 -9.273 1 94.88 104 ASP A N 1
ATOM 732 C CA . ASP A 1 104 ? 8.203 11.422 -9.391 1 94.88 104 ASP A CA 1
ATOM 733 C C . ASP A 1 104 ? 8.016 10.25 -10.352 1 94.88 104 ASP A C 1
ATOM 735 O O . ASP A 1 104 ? 7.16 9.391 -10.117 1 94.88 104 ASP A O 1
ATOM 739 N N . ALA A 1 105 ? 8.758 10.297 -11.383 1 95.06 105 ALA A N 1
ATOM 740 C CA . ALA A 1 105 ? 8.656 9.234 -12.375 1 95.06 105 ALA A CA 1
ATOM 741 C C . ALA A 1 105 ? 9.016 7.879 -11.773 1 95.06 105 ALA A C 1
ATOM 743 O O . ALA A 1 105 ? 8.344 6.879 -12.031 1 95.06 105 ALA A O 1
ATOM 744 N N . LEU A 1 106 ? 10.039 7.855 -10.961 1 94.44 106 LEU A N 1
ATOM 745 C CA . LEU A 1 106 ? 10.461 6.613 -10.328 1 94.44 106 LEU A CA 1
ATOM 746 C C . LEU A 1 106 ? 9.445 6.168 -9.281 1 94.44 106 LEU A C 1
ATOM 748 O O . LEU A 1 106 ? 9.172 4.973 -9.141 1 94.44 106 LEU A O 1
ATOM 752 N N . ASN A 1 107 ? 8.945 7.113 -8.555 1 96.25 107 ASN A N 1
ATOM 753 C CA . ASN A 1 107 ? 7.895 6.801 -7.59 1 96.25 107 ASN A CA 1
ATOM 754 C C . ASN A 1 107 ? 6.688 6.16 -8.266 1 96.25 107 ASN A C 1
ATOM 756 O O . ASN A 1 107 ? 6.18 5.141 -7.801 1 96.25 107 ASN A O 1
ATOM 760 N N . ARG A 1 108 ? 6.297 6.742 -9.344 1 97 108 ARG A N 1
ATOM 761 C CA . ARG A 1 108 ? 5.156 6.223 -10.094 1 97 108 ARG A CA 1
ATOM 762 C C . ARG A 1 108 ? 5.453 4.84 -10.656 1 97 108 ARG A C 1
ATOM 764 O O . ARG A 1 108 ? 4.617 3.939 -10.578 1 97 108 ARG A O 1
ATOM 771 N N . ALA A 1 109 ? 6.637 4.672 -11.195 1 96.19 109 ALA A N 1
ATOM 772 C CA . ALA A 1 109 ? 7.023 3.381 -11.758 1 96.19 109 ALA A CA 1
ATOM 773 C C . ALA A 1 109 ? 6.992 2.287 -10.695 1 96.19 109 ALA A C 1
ATOM 775 O O . ALA A 1 109 ? 6.605 1.15 -10.977 1 96.19 109 ALA A O 1
ATOM 776 N N . THR A 1 110 ? 7.406 2.633 -9.484 1 96.94 110 THR A N 1
ATOM 777 C CA . THR A 1 110 ? 7.418 1.673 -8.383 1 96.94 110 THR A CA 1
ATOM 778 C C . THR A 1 110 ? 6.004 1.176 -8.086 1 96.94 110 THR A C 1
ATOM 780 O O . THR A 1 110 ? 5.781 -0.03 -7.961 1 96.94 110 THR A O 1
ATOM 783 N N . MET A 1 111 ? 5.059 2.062 -8.062 1 98.31 111 MET A N 1
ATOM 784 C CA . MET A 1 111 ? 3.674 1.684 -7.793 1 98.31 111 MET A CA 1
ATOM 785 C C . MET A 1 111 ? 3.074 0.934 -8.977 1 98.31 111 MET A C 1
ATOM 787 O O . MET A 1 111 ? 2.318 -0.023 -8.789 1 98.31 111 MET A O 1
ATOM 791 N N . GLU A 1 112 ? 3.434 1.358 -10.203 1 98.06 112 GLU A N 1
ATOM 792 C CA . GLU A 1 112 ? 2.912 0.717 -11.406 1 98.06 112 GLU A CA 1
ATOM 793 C C . GLU A 1 112 ? 3.363 -0.738 -11.5 1 98.06 112 GLU A C 1
ATOM 795 O O . GLU A 1 112 ? 2.561 -1.624 -11.797 1 98.06 112 GLU A O 1
ATOM 800 N N . VAL A 1 113 ? 4.574 -0.929 -11.234 1 98.06 113 VAL A N 1
ATOM 801 C CA . VAL A 1 113 ? 5.141 -2.264 -11.398 1 98.06 113 VAL A CA 1
ATOM 802 C C . VAL A 1 113 ? 4.777 -3.129 -10.195 1 98.06 113 VAL A C 1
ATOM 804 O O . VAL A 1 113 ? 4.242 -4.227 -10.352 1 98.06 113 VAL A O 1
ATOM 807 N N . ASN A 1 114 ? 5.004 -2.605 -8.977 1 98.25 114 ASN A N 1
ATOM 808 C CA . ASN A 1 114 ? 4.906 -3.428 -7.773 1 98.25 114 ASN A CA 1
ATOM 809 C C . ASN A 1 114 ? 3.455 -3.656 -7.367 1 98.25 114 ASN A C 1
ATOM 811 O O . ASN A 1 114 ? 3.129 -4.684 -6.77 1 98.25 114 ASN A O 1
ATOM 815 N N . VAL A 1 115 ? 2.598 -2.676 -7.609 1 98.75 115 VAL A N 1
ATOM 816 C CA . VAL A 1 115 ? 1.226 -2.785 -7.129 1 98.75 115 VAL A CA 1
ATOM 817 C C . VAL A 1 115 ? 0.294 -3.123 -8.289 1 98.75 115 VAL A C 1
ATOM 819 O O . VAL A 1 115 ? -0.349 -4.176 -8.297 1 98.75 115 VAL A O 1
ATOM 822 N N . PHE A 1 116 ? 0.317 -2.297 -9.312 1 98.69 116 PHE A N 1
ATOM 823 C CA . PHE A 1 116 ? -0.619 -2.529 -10.406 1 98.69 116 PHE A CA 1
ATOM 824 C C . PHE A 1 116 ? -0.224 -3.768 -11.203 1 98.69 116 PHE A C 1
ATOM 826 O O . PHE A 1 116 ? -1.086 -4.477 -11.727 1 98.69 116 PHE A O 1
ATOM 833 N N . GLY A 1 117 ? 1.078 -4.066 -11.297 1 98.75 117 GLY A N 1
ATOM 834 C CA . GLY A 1 117 ? 1.474 -5.34 -11.883 1 98.75 117 GLY A CA 1
ATOM 835 C C . GLY A 1 117 ? 0.788 -6.527 -11.234 1 98.75 117 GLY A C 1
ATOM 836 O O . GLY A 1 117 ? 0.304 -7.426 -11.93 1 98.75 117 GLY A O 1
ATOM 837 N N . VAL A 1 118 ? 0.695 -6.516 -9.898 1 98.88 118 VAL A N 1
ATOM 838 C CA . VAL A 1 118 ? 0.028 -7.574 -9.148 1 98.88 118 VAL A CA 1
ATOM 839 C C . VAL A 1 118 ? -1.476 -7.527 -9.414 1 98.88 118 VAL A C 1
ATOM 841 O O . VAL A 1 118 ? -2.105 -8.57 -9.617 1 98.88 118 VAL A O 1
ATOM 844 N N . VAL A 1 119 ? -2.041 -6.324 -9.422 1 98.81 119 VAL A N 1
ATOM 845 C CA . VAL A 1 119 ? -3.467 -6.145 -9.68 1 98.81 119 VAL A CA 1
ATOM 846 C C . VAL A 1 119 ? -3.82 -6.711 -11.055 1 98.81 119 VAL A C 1
ATOM 848 O O . VAL A 1 119 ? -4.789 -7.457 -11.188 1 98.81 119 VAL A O 1
ATOM 851 N N . HIS A 1 120 ? -3.039 -6.363 -12.078 1 98.69 120 HIS A N 1
ATOM 852 C CA . HIS A 1 120 ? -3.293 -6.848 -13.43 1 98.69 120 HIS A CA 1
ATOM 853 C C . HIS A 1 120 ? -3.254 -8.375 -13.484 1 98.69 120 HIS A C 1
ATOM 855 O O . HIS A 1 120 ? -4.152 -9 -14.047 1 98.69 120 HIS A O 1
ATOM 861 N N . GLY A 1 121 ? -2.24 -8.945 -12.875 1 98.81 121 GLY A N 1
ATOM 862 C CA . GLY A 1 121 ? -2.121 -10.391 -12.859 1 98.81 121 GLY A CA 1
ATOM 863 C C . GLY A 1 121 ? -3.301 -11.086 -12.203 1 98.81 121 GLY A C 1
ATOM 864 O O . GLY A 1 121 ? -3.848 -12.039 -12.75 1 98.81 121 GLY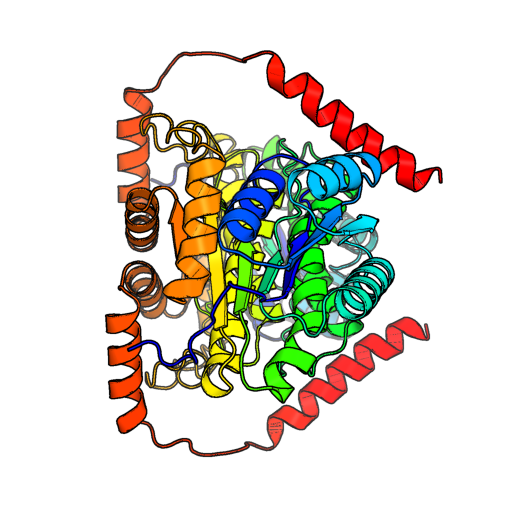 A O 1
ATOM 865 N N . MET A 1 122 ? -3.691 -10.578 -11.078 1 98.81 122 MET A N 1
ATOM 866 C CA . MET A 1 122 ? -4.793 -11.18 -10.328 1 98.81 122 MET A CA 1
ATOM 867 C C . MET A 1 122 ? -6.105 -11.055 -11.102 1 98.81 122 MET A C 1
ATOM 869 O O . MET A 1 122 ? -6.883 -12.008 -11.172 1 98.81 122 MET A O 1
ATOM 873 N N . ARG A 1 123 ? -6.328 -9.914 -11.695 1 98.56 123 ARG A N 1
ATOM 874 C CA . ARG A 1 123 ? -7.578 -9.688 -12.414 1 98.56 123 ARG A CA 1
ATOM 875 C C . ARG A 1 123 ? -7.68 -10.594 -13.633 1 98.56 123 ARG A C 1
ATOM 877 O O . ARG A 1 123 ? -8.781 -10.992 -14.023 1 98.56 123 ARG A O 1
ATOM 884 N N . LEU A 1 124 ? -6.582 -10.906 -14.219 1 98.62 124 LEU A N 1
ATOM 885 C CA . LEU A 1 124 ? -6.574 -11.727 -15.422 1 98.62 124 LEU A CA 1
ATOM 886 C C . LEU A 1 124 ? -6.645 -13.211 -15.062 1 98.62 124 LEU A C 1
ATOM 888 O O . LEU A 1 124 ? -7.23 -14 -15.805 1 98.62 124 LEU A O 1
ATOM 892 N N . ALA A 1 125 ? -6.094 -13.648 -13.938 1 98.81 125 ALA A N 1
ATOM 893 C CA . ALA A 1 125 ? -6.008 -15.055 -13.57 1 98.81 125 ALA A CA 1
ATOM 894 C C . ALA A 1 125 ? -7.285 -15.516 -12.875 1 98.81 125 ALA A C 1
ATOM 896 O O . ALA A 1 125 ? -7.727 -16.656 -13.062 1 98.81 125 ALA A O 1
ATOM 897 N N . LEU A 1 126 ? -7.906 -14.648 -12.07 1 98.56 126 LEU A N 1
ATOM 898 C CA . LEU A 1 126 ? -8.961 -15.016 -11.133 1 98.56 126 LEU A CA 1
ATOM 899 C C . LEU A 1 126 ? -10.188 -15.547 -11.867 1 98.56 126 LEU A C 1
ATOM 901 O O . LEU A 1 126 ? -10.75 -16.578 -11.492 1 98.56 126 LEU A O 1
ATOM 905 N N . PRO A 1 127 ? -10.578 -14.883 -13 1 98.38 127 PRO A N 1
ATOM 906 C CA . PRO A 1 127 ? -11.82 -15.352 -13.625 1 98.38 127 PRO A CA 1
ATOM 907 C C . PRO A 1 127 ? -11.766 -16.828 -14.031 1 98.38 127 PRO A C 1
ATOM 909 O O . PRO A 1 127 ? -12.68 -17.594 -13.719 1 98.38 127 PRO A O 1
ATOM 912 N N . GLY A 1 128 ? -10.719 -17.234 -14.648 1 98.5 128 GLY A N 1
ATOM 913 C CA . GLY A 1 128 ? -10.586 -18.625 -15.023 1 98.5 128 GLY A CA 1
ATOM 914 C C . GLY A 1 128 ? -10.492 -19.562 -13.828 1 98.5 128 GLY A C 1
ATOM 915 O O . GLY A 1 128 ? -11.078 -20.656 -13.844 1 98.5 128 GLY A O 1
ATOM 916 N N . MET A 1 129 ? -9.797 -19.203 -12.828 1 98.5 129 MET A N 1
ATOM 917 C CA . MET A 1 129 ? -9.648 -20 -11.617 1 98.5 129 MET A CA 1
ATOM 918 C C . MET A 1 129 ? -10.984 -20.141 -10.898 1 98.5 129 MET A C 1
ATOM 920 O O . MET A 1 129 ? -11.32 -21.234 -10.414 1 98.5 129 MET A O 1
ATOM 924 N N . LEU A 1 130 ? -11.711 -19.031 -10.836 1 97.62 130 LEU A N 1
ATOM 925 C CA . LEU A 1 130 ? -13 -19.047 -10.164 1 97.62 130 LEU A CA 1
ATOM 926 C C . LEU A 1 130 ? -14 -19.922 -10.914 1 97.62 130 LEU A C 1
ATOM 928 O O . LEU A 1 130 ? -14.758 -20.672 -10.289 1 97.62 130 LEU A O 1
ATOM 932 N N . GLU A 1 131 ? -13.953 -19.875 -12.227 1 97.81 131 GLU A N 1
ATOM 933 C CA . GLU A 1 131 ? -14.82 -20.719 -13.039 1 97.81 131 GLU A CA 1
ATOM 934 C C . GLU A 1 131 ? -14.562 -22.188 -12.773 1 97.81 131 GLU A C 1
ATOM 936 O O . GLU A 1 131 ? -15.5 -22.984 -12.695 1 97.81 131 GLU A O 1
ATOM 941 N N . ARG A 1 132 ? -13.328 -22.562 -12.609 1 97.5 132 ARG A N 1
ATOM 942 C CA . ARG A 1 132 ? -12.938 -23.953 -12.391 1 97.5 132 ARG A CA 1
ATOM 943 C C . ARG A 1 132 ? -13.055 -24.328 -10.914 1 97.5 132 ARG A C 1
ATOM 945 O O . ARG A 1 132 ? -12.969 -25.5 -10.562 1 97.5 132 ARG A O 1
ATOM 952 N N . GLY A 1 133 ? -13.172 -23.328 -10.016 1 97.19 133 GLY A N 1
ATOM 953 C CA . GLY A 1 133 ? -13.312 -23.547 -8.586 1 97.19 133 GLY A CA 1
ATOM 954 C C . GLY A 1 133 ? -12.008 -23.922 -7.914 1 97.19 133 GLY A C 1
ATOM 955 O O . GLY A 1 133 ? -12.016 -24.562 -6.852 1 97.19 133 GLY A O 1
ATOM 956 N N . ARG A 1 134 ? -10.914 -23.656 -8.555 1 96.88 134 ARG A N 1
ATOM 957 C CA . ARG A 1 134 ? -9.602 -23.969 -7.996 1 96.88 134 ARG A CA 1
ATOM 958 C C . ARG A 1 134 ? -8.516 -23.094 -8.625 1 96.88 134 ARG A C 1
ATOM 960 O O . ARG A 1 134 ? -8.641 -22.688 -9.781 1 96.88 134 ARG A O 1
ATOM 967 N N . GLY A 1 135 ? -7.477 -22.859 -7.906 1 98.19 135 GLY A N 1
ATOM 968 C CA . GLY A 1 135 ? -6.352 -22.047 -8.328 1 98.19 135 GLY A CA 1
ATOM 969 C C . GLY A 1 135 ? -5.633 -21.375 -7.168 1 98.19 135 GLY A C 1
ATOM 970 O O . GLY A 1 135 ? -6.133 -21.375 -6.039 1 98.19 135 GLY A O 1
ATOM 971 N N . HIS A 1 136 ? -4.426 -20.922 -7.473 1 98.75 136 HIS A N 1
ATOM 972 C CA . HIS A 1 136 ? -3.598 -20.297 -6.449 1 98.75 136 HIS A CA 1
ATOM 973 C C . HIS A 1 136 ? -2.787 -19.141 -7.023 1 98.75 136 HIS A C 1
ATOM 975 O O . HIS A 1 136 ? -2.205 -19.266 -8.109 1 98.75 136 HIS A O 1
ATOM 981 N N . ILE A 1 137 ? -2.877 -18.078 -6.363 1 98.88 137 ILE A N 1
ATOM 982 C CA . ILE A 1 137 ? -2.074 -16.906 -6.723 1 98.88 137 ILE A CA 1
ATOM 983 C C . ILE A 1 137 ? -1.088 -16.594 -5.602 1 98.88 137 ILE A C 1
ATOM 985 O O . ILE A 1 137 ? -1.467 -16.547 -4.426 1 98.88 137 ILE A O 1
ATOM 989 N N . VAL A 1 138 ? 0.162 -16.453 -5.953 1 98.81 138 VAL A N 1
ATOM 990 C CA . VAL A 1 138 ? 1.201 -16.047 -5.012 1 98.81 138 VAL A CA 1
ATOM 991 C C . VAL A 1 138 ? 1.704 -14.656 -5.375 1 98.81 138 VAL A C 1
ATOM 993 O O . VAL A 1 138 ? 2.18 -14.43 -6.488 1 98.81 138 VAL A O 1
ATOM 996 N N . ASN A 1 139 ? 1.507 -13.742 -4.48 1 98.69 139 ASN A N 1
ATOM 997 C CA . ASN A 1 139 ? 2.111 -12.422 -4.602 1 98.69 139 ASN A CA 1
ATOM 998 C C . ASN A 1 139 ? 3.398 -12.312 -3.791 1 98.69 139 ASN A C 1
ATOM 1000 O O . ASN A 1 139 ? 3.379 -12.445 -2.566 1 98.69 139 ASN A O 1
ATOM 1004 N N . VAL A 1 140 ? 4.516 -12.117 -4.512 1 95.94 140 VAL A N 1
ATOM 1005 C CA . VAL A 1 140 ? 5.789 -11.938 -3.82 1 95.94 140 VAL A CA 1
ATOM 1006 C C . VAL A 1 140 ? 5.91 -10.492 -3.344 1 95.94 140 VAL A C 1
ATOM 1008 O O . VAL A 1 140 ? 6.164 -9.586 -4.145 1 95.94 140 VAL A O 1
ATOM 1011 N N . ALA A 1 141 ? 5.684 -10.352 -2.1 1 94.38 141 ALA A N 1
ATOM 1012 C CA . ALA A 1 141 ? 5.805 -9.047 -1.456 1 94.38 141 ALA A CA 1
ATOM 1013 C C . ALA A 1 141 ? 7.199 -8.852 -0.873 1 94.38 141 ALA A C 1
ATOM 1015 O O . ALA A 1 141 ? 8.195 -8.898 -1.6 1 94.38 141 ALA A O 1
ATOM 1016 N N . SER A 1 142 ? 7.242 -8.484 0.392 1 88.06 142 SER A N 1
ATOM 1017 C CA . SER A 1 142 ? 8.484 -8.25 1.123 1 88.06 142 SER A CA 1
ATOM 1018 C C . SER A 1 142 ? 8.219 -8.031 2.609 1 88.06 142 SER A C 1
ATOM 1020 O O . SER A 1 142 ? 7.113 -7.645 2.996 1 88.06 142 SER A O 1
ATOM 1022 N N . LEU A 1 143 ? 9.203 -8.352 3.387 1 79.88 143 LEU A N 1
ATOM 1023 C CA . LEU A 1 143 ? 9.094 -7.945 4.781 1 79.88 143 LEU A CA 1
ATOM 1024 C C . LEU A 1 143 ? 8.961 -6.43 4.898 1 79.88 143 LEU A C 1
ATOM 1026 O O . LEU A 1 143 ? 8.422 -5.922 5.887 1 79.88 143 LEU A O 1
ATOM 1030 N N . ALA A 1 144 ? 9.414 -5.758 3.891 1 82.94 144 ALA A N 1
ATOM 1031 C CA . ALA A 1 144 ? 9.203 -4.312 3.803 1 82.94 144 ALA A CA 1
ATOM 1032 C C . ALA A 1 144 ? 7.723 -3.988 3.627 1 82.94 144 ALA A C 1
ATOM 1034 O O . ALA A 1 144 ? 7.332 -2.818 3.631 1 82.94 144 ALA A O 1
ATOM 1035 N N . GLY A 1 145 ? 6.91 -4.922 3.5 1 88.19 145 GLY A N 1
ATOM 1036 C CA . GLY A 1 145 ? 5.465 -4.762 3.502 1 88.19 145 GLY A CA 1
ATOM 1037 C C . GLY A 1 145 ? 4.859 -4.82 4.891 1 88.19 145 GLY A C 1
ATOM 1038 O O . GLY A 1 145 ? 3.658 -4.605 5.059 1 88.19 145 GLY A O 1
ATOM 1039 N N . LYS A 1 146 ? 5.723 -5.094 5.812 1 83.62 146 LYS A N 1
ATOM 1040 C CA . LYS A 1 146 ? 5.293 -5.191 7.203 1 83.62 146 LYS A CA 1
ATOM 1041 C C . LYS A 1 146 ? 6.074 -4.23 8.094 1 83.62 146 LYS A C 1
ATOM 1043 O O . LYS A 1 146 ? 5.566 -3.771 9.117 1 83.62 146 LYS A O 1
ATOM 1048 N N . PHE A 1 147 ? 7.285 -3.9 7.586 1 83.88 147 PHE A N 1
ATOM 1049 C CA . PHE A 1 147 ? 8.156 -3.045 8.383 1 83.88 147 PHE A CA 1
ATOM 1050 C C . PHE A 1 147 ? 8.664 -1.87 7.551 1 83.88 147 PHE A C 1
ATOM 1052 O O . PHE A 1 147 ? 9.109 -2.051 6.414 1 83.88 147 PHE A O 1
ATOM 1059 N N . PRO A 1 148 ? 8.617 -0.765 8.266 1 87.56 148 PRO A N 1
ATOM 1060 C CA . PRO A 1 148 ? 9.156 0.394 7.551 1 87.56 148 PRO A CA 1
ATOM 1061 C C . PRO A 1 148 ? 10.688 0.398 7.5 1 87.56 148 PRO A C 1
ATOM 1063 O O . PRO A 1 148 ? 11.336 -0.007 8.469 1 87.56 148 PRO A O 1
ATOM 1066 N N . VAL A 1 149 ? 11.234 0.828 6.402 1 82.94 149 VAL A N 1
ATOM 1067 C CA . VAL A 1 149 ? 12.68 0.924 6.211 1 82.94 149 VAL A CA 1
ATOM 1068 C C . VAL A 1 149 ? 13.047 2.322 5.715 1 82.94 149 VAL A C 1
ATOM 1070 O O . VAL A 1 149 ? 12.469 2.812 4.742 1 82.94 149 VAL A O 1
ATOM 1073 N N . LYS A 1 150 ? 14.008 2.908 6.445 1 85.81 150 LYS A N 1
ATOM 1074 C CA . LYS A 1 150 ? 14.508 4.207 6.016 1 85.81 150 LYS A CA 1
ATOM 1075 C C . LYS A 1 150 ? 15.086 4.133 4.605 1 85.81 150 LYS A C 1
ATOM 1077 O O . LYS A 1 150 ? 15.836 3.207 4.285 1 85.81 150 LYS A O 1
ATOM 1082 N N . GLY A 1 151 ? 14.68 5.074 3.766 1 89.56 151 GLY A N 1
ATOM 1083 C CA . GLY A 1 151 ? 15.234 5.133 2.424 1 89.56 151 GLY A CA 1
ATOM 1084 C C . GLY A 1 151 ? 14.461 4.301 1.419 1 89.56 151 GLY A C 1
ATOM 1085 O O . GLY A 1 151 ? 14.844 4.207 0.252 1 89.56 151 GLY A O 1
ATOM 1086 N N . LEU A 1 152 ? 13.344 3.738 1.893 1 92.25 152 LEU A N 1
ATOM 1087 C CA . LEU A 1 152 ? 12.523 2.896 1.028 1 92.25 152 LEU A CA 1
ATOM 1088 C C . LEU A 1 152 ? 11.055 3.277 1.142 1 92.25 152 LEU A C 1
ATOM 1090 O O . LEU A 1 152 ? 10.18 2.406 1.114 1 92.25 152 LEU A O 1
ATOM 1094 N N . ALA A 1 153 ? 10.781 4.57 1.239 1 95.44 153 ALA A N 1
ATOM 1095 C CA . ALA A 1 153 ? 9.43 5.027 1.572 1 95.44 153 ALA A CA 1
ATOM 1096 C C . ALA A 1 153 ? 8.422 4.551 0.533 1 95.44 153 ALA A C 1
ATOM 1098 O O . ALA A 1 153 ? 7.418 3.922 0.876 1 95.44 153 ALA A O 1
ATOM 1099 N N . ILE A 1 154 ? 8.719 4.809 -0.751 1 96.38 154 ILE A N 1
ATOM 1100 C CA . ILE A 1 154 ? 7.758 4.453 -1.792 1 96.38 154 ILE A CA 1
ATOM 1101 C C . ILE A 1 154 ? 7.746 2.938 -1.986 1 96.38 154 ILE A C 1
ATOM 1103 O O . ILE A 1 154 ? 6.695 2.346 -2.236 1 96.38 154 ILE A O 1
ATOM 1107 N N . TYR A 1 155 ? 8.898 2.303 -1.885 1 94.5 155 TYR A N 1
ATOM 1108 C CA . TYR A 1 155 ? 8.945 0.846 -1.926 1 94.5 155 TYR A CA 1
ATOM 1109 C C . TYR A 1 155 ? 8.133 0.241 -0.789 1 94.5 155 TYR A C 1
ATOM 1111 O O . TYR A 1 155 ? 7.344 -0.686 -1.003 1 94.5 155 TYR A O 1
ATOM 1119 N N . ASN A 1 156 ? 8.297 0.754 0.449 1 94.38 156 ASN A N 1
ATOM 1120 C CA . ASN A 1 156 ? 7.473 0.329 1.574 1 94.38 156 ASN A CA 1
ATOM 1121 C C . ASN A 1 156 ? 5.984 0.478 1.267 1 94.38 156 ASN A C 1
ATOM 1123 O O . ASN A 1 156 ? 5.207 -0.451 1.485 1 94.38 156 ASN A O 1
ATOM 1127 N N . ALA A 1 157 ? 5.633 1.641 0.784 1 97.69 157 ALA A N 1
ATOM 1128 C CA . ALA A 1 157 ? 4.234 1.865 0.428 1 97.69 157 ALA A CA 1
ATOM 1129 C C . ALA A 1 157 ? 3.729 0.779 -0.517 1 97.69 157 ALA A C 1
ATOM 1131 O O . ALA A 1 157 ? 2.652 0.215 -0.304 1 97.69 157 ALA A O 1
ATOM 1132 N N . SER A 1 158 ? 4.492 0.474 -1.505 1 97.62 158 SER A N 1
ATOM 1133 C CA . SER A 1 158 ? 4.082 -0.492 -2.52 1 97.62 158 SER A CA 1
ATOM 1134 C C . SER A 1 158 ? 3.922 -1.887 -1.924 1 97.62 158 SER A C 1
ATOM 1136 O O . SER A 1 158 ? 2.949 -2.586 -2.215 1 97.62 158 SER A O 1
ATOM 1138 N N . LYS A 1 159 ? 4.832 -2.264 -1.142 1 96.38 159 LYS A N 1
ATOM 1139 C CA . LYS A 1 159 ? 4.805 -3.629 -0.624 1 96.38 159 LYS A CA 1
ATOM 1140 C C . LYS A 1 159 ? 3.775 -3.77 0.496 1 96.38 159 LYS A C 1
ATOM 1142 O O . LYS A 1 159 ? 3.156 -4.824 0.648 1 96.38 159 LYS A O 1
ATOM 1147 N N . PHE A 1 160 ? 3.537 -2.719 1.287 1 95.88 160 PHE A N 1
ATOM 1148 C CA . PHE A 1 160 ? 2.379 -2.705 2.174 1 95.88 160 PHE A CA 1
ATOM 1149 C C . PHE A 1 160 ? 1.088 -2.863 1.381 1 95.88 160 PHE A C 1
ATOM 1151 O O . PHE A 1 160 ? 0.195 -3.613 1.781 1 95.88 160 PHE A O 1
ATOM 1158 N N . ALA A 1 161 ? 1.032 -2.15 0.302 1 98.38 161 ALA A N 1
ATOM 1159 C CA . ALA A 1 161 ? -0.148 -2.236 -0.553 1 98.38 161 ALA A CA 1
ATOM 1160 C C . ALA A 1 161 ? -0.394 -3.674 -1.004 1 98.38 161 ALA A C 1
ATOM 1162 O O . ALA A 1 161 ? -1.526 -4.16 -0.962 1 98.38 161 ALA A O 1
ATOM 1163 N N . VAL A 1 162 ? 0.653 -4.34 -1.407 1 98.44 162 VAL A N 1
ATOM 1164 C CA . VAL A 1 162 ? 0.537 -5.703 -1.91 1 98.44 162 VAL A CA 1
ATOM 1165 C C . VAL A 1 162 ? 0.074 -6.629 -0.788 1 98.44 162 VAL A C 1
ATOM 1167 O O . VAL A 1 162 ? -0.757 -7.512 -1.008 1 98.44 162 VAL A O 1
ATOM 1170 N N . VAL A 1 163 ? 0.575 -6.43 0.392 1 96 163 VAL A N 1
ATOM 1171 C CA . VAL A 1 163 ? 0.164 -7.238 1.536 1 96 163 VAL A CA 1
ATOM 1172 C C . VAL A 1 163 ? -1.325 -7.031 1.805 1 96 163 VAL A C 1
ATOM 1174 O O . VAL A 1 163 ? -2.078 -8 1.935 1 96 163 VAL A O 1
ATOM 1177 N N . GLY A 1 164 ? -1.762 -5.809 1.87 1 95.44 164 GLY A N 1
ATOM 1178 C CA . GLY A 1 164 ? -3.166 -5.516 2.1 1 95.44 164 GLY A CA 1
ATOM 1179 C C . GLY A 1 164 ? -4.074 -6.039 1.004 1 95.44 164 GLY A C 1
ATOM 1180 O O . GLY A 1 164 ? -5.125 -6.617 1.285 1 95.44 164 GLY A O 1
ATOM 1181 N N . LEU A 1 165 ? -3.656 -5.859 -0.239 1 97.62 165 LEU A N 1
ATOM 1182 C CA . LEU A 1 165 ? -4.391 -6.355 -1.396 1 97.62 165 LEU A CA 1
ATOM 1183 C C . LEU A 1 165 ? -4.57 -7.871 -1.319 1 97.62 165 LEU A C 1
ATOM 1185 O O . LEU A 1 165 ? -5.672 -8.383 -1.528 1 97.62 165 LEU A O 1
ATOM 1189 N N . THR A 1 166 ? -3.467 -8.555 -1.023 1 98.06 166 THR A N 1
ATOM 1190 C CA . THR A 1 166 ? -3.457 -10.008 -0.96 1 98.06 166 THR A CA 1
ATOM 1191 C C . THR A 1 166 ? -4.43 -10.508 0.104 1 98.06 166 THR A C 1
ATOM 1193 O O . THR A 1 166 ? -5.254 -11.391 -0.163 1 98.06 166 THR A O 1
ATOM 1196 N N . ALA A 1 167 ? -4.344 -9.906 1.24 1 93.69 167 ALA A N 1
ATOM 1197 C CA . ALA A 1 167 ? -5.172 -10.352 2.359 1 93.69 167 ALA A CA 1
ATOM 1198 C C . ALA A 1 167 ? -6.652 -10.109 2.074 1 93.69 167 ALA A C 1
ATOM 1200 O O . ALA A 1 167 ? -7.492 -10.969 2.348 1 93.69 167 ALA A O 1
ATOM 1201 N N . ALA A 1 168 ? -6.996 -8.977 1.525 1 93 168 ALA A N 1
ATOM 1202 C CA . ALA A 1 168 ? -8.391 -8.625 1.255 1 93 168 ALA A CA 1
ATOM 1203 C C . ALA A 1 168 ? -8.977 -9.523 0.166 1 93 168 ALA A C 1
ATOM 1205 O O . ALA A 1 168 ? -10.102 -10 0.288 1 93 168 ALA A O 1
ATOM 1206 N N . THR A 1 169 ? -8.227 -9.773 -0.866 1 96.88 169 THR A N 1
ATOM 1207 C CA . THR A 1 169 ? -8.727 -10.594 -1.962 1 96.88 169 THR A CA 1
ATOM 1208 C C . THR A 1 169 ? -8.828 -12.055 -1.536 1 96.88 169 THR A C 1
ATOM 1210 O O . THR A 1 169 ? -9.719 -12.781 -1.994 1 96.88 169 THR A O 1
ATOM 1213 N N . ARG A 1 170 ? -7.852 -12.5 -0.744 1 95.94 170 ARG A N 1
ATOM 1214 C CA . ARG A 1 170 ? -7.953 -13.852 -0.196 1 95.94 170 ARG A CA 1
ATOM 1215 C C . ARG A 1 170 ? -9.289 -14.055 0.513 1 95.94 170 ARG A C 1
ATOM 1217 O O . ARG A 1 170 ? -9.961 -15.062 0.298 1 95.94 170 ARG A O 1
ATOM 1224 N N . LEU A 1 171 ? -9.68 -13.086 1.356 1 90.75 171 LEU A N 1
ATOM 1225 C CA . LEU A 1 171 ? -10.953 -13.172 2.072 1 90.75 171 LEU A CA 1
ATOM 1226 C C . LEU A 1 171 ? -12.117 -13.242 1.096 1 90.75 171 LEU A C 1
ATOM 1228 O O . LEU A 1 171 ? -13.094 -13.969 1.336 1 90.75 171 LEU A O 1
ATOM 1232 N N . GLU A 1 172 ? -12.016 -12.555 0.055 1 91.75 172 GLU A N 1
ATOM 1233 C CA . GLU A 1 172 ? -13.109 -12.445 -0.902 1 91.75 172 GLU A CA 1
ATOM 1234 C C . GLU A 1 172 ? -13.305 -13.742 -1.677 1 91.75 172 GLU A C 1
ATOM 1236 O O . GLU A 1 172 ? -14.438 -14.133 -1.968 1 91.75 172 GLU A O 1
ATOM 1241 N N . TYR A 1 173 ? -12.234 -14.469 -1.901 1 94.56 173 TYR A N 1
ATOM 1242 C CA . TYR A 1 173 ? -12.375 -15.539 -2.887 1 94.56 173 TYR A CA 1
ATOM 1243 C C . TYR A 1 173 ? -12.133 -16.906 -2.25 1 94.56 173 TYR A C 1
ATOM 1245 O O . TYR A 1 173 ? -12.352 -17.938 -2.885 1 94.56 173 TYR A O 1
ATOM 1253 N N . ALA A 1 174 ? -11.781 -16.922 -1.016 1 89.94 174 ALA A N 1
ATOM 1254 C CA . ALA A 1 174 ? -11.547 -18.188 -0.301 1 89.94 174 ALA A CA 1
ATOM 1255 C C . ALA A 1 174 ? -12.75 -19.109 -0.423 1 89.94 174 ALA A C 1
ATOM 1257 O O . ALA A 1 174 ? -12.602 -20.312 -0.684 1 89.94 174 ALA A O 1
ATOM 1258 N N . PRO A 1 175 ? -13.953 -18.578 -0.339 1 90.88 175 PRO A N 1
ATOM 1259 C CA . PRO A 1 175 ? -15.102 -19.484 -0.423 1 90.88 175 PRO A CA 1
ATOM 1260 C C . PRO A 1 175 ? -15.273 -20.094 -1.81 1 90.88 175 PRO A C 1
ATOM 1262 O O . PRO A 1 175 ? -16.047 -21.047 -1.98 1 90.88 175 PRO A O 1
ATOM 1265 N N . HIS A 1 176 ? -14.555 -19.656 -2.779 1 94.31 176 HIS A N 1
ATOM 1266 C CA . HIS A 1 176 ? -14.734 -20.109 -4.152 1 94.31 176 HIS A CA 1
ATOM 1267 C C . HIS A 1 176 ? -13.625 -21.062 -4.566 1 94.31 176 HIS A C 1
ATOM 1269 O O . HIS A 1 176 ? -13.461 -21.359 -5.75 1 94.31 176 HIS A O 1
ATOM 1275 N N . GLY A 1 177 ? -12.781 -21.406 -3.615 1 95.88 177 GLY A N 1
ATOM 1276 C CA . GLY A 1 177 ? -11.781 -22.438 -3.863 1 95.88 177 GLY A CA 1
ATOM 1277 C C . GLY A 1 177 ? -10.492 -21.891 -4.434 1 95.88 177 GLY A C 1
ATOM 1278 O O . GLY A 1 177 ? -9.602 -22.641 -4.824 1 95.88 177 GLY A O 1
ATOM 1279 N N . VAL A 1 178 ? -10.375 -20.609 -4.516 1 97.81 178 VAL A N 1
ATOM 1280 C CA . VAL A 1 178 ? -9.164 -19.969 -5.012 1 97.81 178 VAL A CA 1
ATOM 1281 C C . VAL A 1 178 ? -8.43 -19.281 -3.859 1 97.81 178 VAL A C 1
ATOM 1283 O O . VAL A 1 178 ? -9.039 -18.531 -3.092 1 97.81 178 VAL A O 1
ATOM 1286 N N . SER A 1 179 ? -7.141 -19.609 -3.68 1 97.62 179 SER A N 1
ATOM 1287 C CA . SER A 1 179 ? -6.359 -19.031 -2.594 1 97.62 179 SER A CA 1
ATOM 1288 C C . SER A 1 179 ? -5.375 -17.984 -3.119 1 97.62 179 SER A C 1
ATOM 1290 O O . SER A 1 179 ? -4.898 -18.094 -4.25 1 97.62 179 SER A O 1
ATOM 1292 N N . VAL A 1 180 ? -5.148 -17 -2.328 1 98.25 180 VAL A N 1
ATOM 1293 C CA . VAL A 1 180 ? -4.164 -15.953 -2.58 1 98.25 180 VAL A CA 1
ATOM 1294 C C . VAL A 1 180 ? -3.209 -15.844 -1.393 1 98.25 180 VAL A C 1
ATOM 1296 O O . VAL A 1 180 ? -3.648 -15.734 -0.245 1 98.25 180 VAL A O 1
ATOM 1299 N N . SER A 1 181 ? -1.881 -15.953 -1.669 1 97.94 181 SER A N 1
ATOM 1300 C CA . SER A 1 181 ? -0.865 -15.914 -0.622 1 97.94 181 SER A CA 1
ATOM 1301 C C . SER A 1 181 ? 0.138 -14.797 -0.864 1 97.94 181 SER A C 1
ATOM 1303 O O . SER A 1 181 ? 0.424 -14.445 -2.012 1 97.94 181 SER A O 1
ATOM 1305 N N . ALA A 1 182 ? 0.592 -14.281 0.256 1 97.31 182 ALA A N 1
ATOM 1306 C CA . ALA A 1 182 ? 1.742 -13.383 0.202 1 97.31 182 ALA A CA 1
ATOM 1307 C C . ALA A 1 182 ? 3.006 -14.078 0.698 1 97.31 182 ALA A C 1
ATOM 1309 O O . ALA A 1 182 ? 3.004 -14.695 1.765 1 97.31 182 ALA A O 1
ATOM 1310 N N . VAL A 1 183 ? 4.062 -14.031 -0.095 1 96.06 183 VAL A N 1
ATOM 1311 C CA . VAL A 1 183 ? 5.391 -14.43 0.36 1 96.06 183 VAL A CA 1
ATOM 1312 C C . VAL A 1 183 ? 6.227 -13.188 0.66 1 96.06 183 VAL A C 1
ATOM 1314 O O . VAL A 1 183 ? 6.312 -12.273 -0.165 1 96.06 183 VAL A O 1
ATOM 1317 N N . LEU A 1 184 ? 6.789 -13.148 1.816 1 93.19 184 LEU A N 1
ATOM 1318 C CA . LEU A 1 184 ? 7.492 -11.961 2.297 1 93.19 184 LEU A CA 1
ATOM 1319 C C . LEU A 1 184 ? 8.977 -12.242 2.488 1 93.19 184 LEU A C 1
ATOM 1321 O O . LEU A 1 184 ? 9.414 -12.562 3.596 1 93.19 184 LEU A O 1
ATOM 1325 N N . PRO A 1 185 ? 9.734 -12.102 1.384 1 90.12 185 PRO A N 1
ATOM 1326 C CA . PRO A 1 185 ? 11.18 -12.273 1.541 1 90.12 185 PRO A CA 1
ATOM 1327 C C . PRO A 1 185 ? 11.812 -11.172 2.389 1 90.12 185 PRO A C 1
ATOM 1329 O O . PRO A 1 185 ? 11.391 -10.016 2.32 1 90.12 185 PRO A O 1
ATOM 1332 N N . SER A 1 186 ? 12.734 -11.57 3.168 1 78.44 186 SER A N 1
ATOM 1333 C CA . SER A 1 186 ? 13.539 -10.562 3.848 1 78.44 186 SER A CA 1
ATOM 1334 C C . SER A 1 186 ? 14.578 -9.961 2.908 1 78.44 186 SER A C 1
ATOM 1336 O O . SER A 1 186 ? 15.141 -10.656 2.061 1 78.44 186 SER A O 1
ATOM 1338 N N . ALA A 1 187 ? 14.289 -8.859 2.367 1 56.53 187 ALA A N 1
ATOM 1339 C CA . ALA A 1 187 ? 15.32 -8.305 1.496 1 56.53 187 ALA A CA 1
ATOM 1340 C C . ALA A 1 187 ? 16.688 -8.328 2.178 1 56.53 187 ALA A C 1
ATOM 1342 O O . ALA A 1 187 ? 17.672 -8.758 1.584 1 56.53 187 ALA A O 1
ATOM 1343 N N . VAL A 1 188 ? 16.938 -7.043 2.758 1 44.28 188 VAL A N 1
ATOM 1344 C CA . VAL A 1 188 ? 18.156 -6.32 3.104 1 44.28 188 VAL A CA 1
ATOM 1345 C C . VAL A 1 188 ? 18.844 -7.008 4.277 1 44.28 188 VAL A C 1
ATOM 1347 O O . VAL A 1 188 ? 18.203 -7.715 5.055 1 44.28 188 VAL A O 1
ATOM 1350 N N . ASP A 1 189 ? 20.016 -7.141 4.035 1 39.19 189 ASP A N 1
ATOM 1351 C CA . ASP A 1 189 ? 20.703 -7.027 5.32 1 39.19 189 ASP A CA 1
ATOM 1352 C C . ASP A 1 189 ? 19.891 -6.191 6.305 1 39.19 189 ASP A C 1
ATOM 1354 O O . ASP A 1 189 ? 19.984 -4.965 6.316 1 39.19 189 ASP A O 1
ATOM 1358 N N . THR A 1 190 ? 18.672 -6.414 6.289 1 40.81 190 THR A N 1
ATOM 1359 C CA . THR A 1 190 ? 17.578 -5.805 7.051 1 40.81 190 THR A CA 1
ATOM 1360 C C . THR A 1 190 ? 18.109 -5.258 8.383 1 40.81 190 THR A C 1
ATOM 1362 O O . THR A 1 190 ? 17.359 -4.629 9.133 1 40.81 190 THR A O 1
ATOM 1365 N N . ALA A 1 191 ? 19.078 -5.754 8.875 1 36 191 ALA A N 1
ATOM 1366 C CA . ALA A 1 191 ? 19.688 -5.035 9.992 1 36 191 ALA A CA 1
ATOM 1367 C C . ALA A 1 191 ? 19.703 -3.533 9.734 1 36 191 ALA A C 1
ATOM 1369 O O . ALA A 1 191 ? 19.453 -2.736 10.641 1 36 191 ALA A O 1
ATOM 1370 N N . LEU A 1 192 ? 20.109 -3.229 8.602 1 37.38 192 LEU A N 1
ATOM 1371 C CA . LEU A 1 192 ? 20.359 -1.822 8.305 1 37.38 192 LEU A CA 1
ATOM 1372 C C . LEU A 1 192 ? 19.062 -1.051 8.188 1 37.38 192 LEU A C 1
ATOM 1374 O O . LEU A 1 192 ? 18.969 0.093 8.641 1 37.38 192 LEU A O 1
ATOM 1378 N N . ALA A 1 193 ? 18 -1.553 7.5 1 37.12 193 ALA A N 1
ATOM 1379 C CA . ALA A 1 193 ? 16.844 -0.777 7.066 1 37.12 193 ALA A CA 1
ATOM 1380 C C . ALA A 1 193 ? 15.859 -0.584 8.211 1 37.12 193 ALA A C 1
ATOM 1382 O O . ALA A 1 193 ? 15.156 0.427 8.266 1 37.12 193 ALA A O 1
ATOM 1383 N N . SER A 1 194 ? 15.602 -1.727 8.938 1 37.66 194 SER A N 1
ATOM 1384 C CA . SER A 1 194 ? 14.586 -1.692 9.984 1 37.66 194 SER A CA 1
ATOM 1385 C C . SER A 1 194 ? 15.062 -0.893 11.188 1 37.66 194 SER A C 1
ATOM 1387 O O . SER A 1 194 ? 14.273 -0.6 12.094 1 37.66 194 SER A O 1
ATOM 1389 N N . GLY A 1 195 ? 16.156 -0.319 11.164 1 36.75 195 GLY A N 1
ATOM 1390 C CA . GLY A 1 195 ? 16.766 0.296 12.336 1 36.75 195 GLY A CA 1
ATOM 1391 C C . GLY A 1 195 ? 17 -0.68 13.469 1 36.75 195 GLY A C 1
ATOM 1392 O O . GLY A 1 195 ? 17.344 -0.276 14.578 1 36.75 195 GLY A O 1
ATOM 1393 N N . LEU A 1 196 ? 16.391 -1.893 13.43 1 36.34 196 LEU A N 1
ATOM 1394 C CA . LEU A 1 196 ? 16.719 -2.939 14.391 1 36.34 196 LEU A CA 1
ATOM 1395 C C . LEU A 1 196 ? 18.094 -3.533 14.094 1 36.34 196 LEU A C 1
ATOM 1397 O O . LEU A 1 196 ? 18.422 -3.797 12.93 1 36.34 196 LEU A O 1
ATOM 1401 N N . ASP A 1 197 ? 19.109 -3.09 14.719 1 34.41 197 ASP A N 1
ATOM 1402 C CA . ASP A 1 197 ? 20.438 -3.713 14.688 1 34.41 197 ASP A CA 1
ATOM 1403 C C . ASP A 1 197 ? 20.328 -5.234 14.758 1 34.41 197 ASP A C 1
ATOM 1405 O O . ASP A 1 197 ? 20.547 -5.832 15.812 1 34.41 197 ASP A O 1
ATOM 1409 N N . MET A 1 198 ? 19.234 -5.801 14.438 1 38.12 198 MET A N 1
ATOM 1410 C CA . MET A 1 198 ? 19.375 -7.25 14.383 1 38.12 198 MET A CA 1
ATOM 1411 C C . MET A 1 198 ? 20.391 -7.66 13.312 1 38.12 198 MET A C 1
ATOM 1413 O O . MET A 1 198 ? 20.672 -6.895 12.391 1 38.12 198 MET A O 1
ATOM 1417 N N . ARG A 1 199 ? 21.188 -8.562 13.742 1 38.88 199 ARG A N 1
ATOM 1418 C CA . ARG A 1 199 ? 22.031 -9.172 12.727 1 38.88 199 ARG A CA 1
ATOM 1419 C C . ARG A 1 199 ? 21.406 -9.047 11.344 1 38.88 199 ARG A C 1
ATOM 1421 O O . ARG A 1 199 ? 20.188 -9.016 11.203 1 38.88 199 ARG A O 1
ATOM 1428 N N . PRO A 1 200 ? 22.219 -8.383 10.461 1 42.88 200 PRO A N 1
ATOM 1429 C CA . PRO A 1 200 ? 21.719 -8.422 9.086 1 42.88 200 PRO A CA 1
ATOM 1430 C C . PRO A 1 200 ? 20.766 -9.594 8.836 1 42.88 200 PRO A C 1
ATOM 1432 O O . PRO A 1 200 ? 21.062 -10.727 9.219 1 42.88 200 PRO A O 1
ATOM 1435 N N . ILE A 1 201 ? 19.531 -9.297 9.062 1 46.22 201 ILE A N 1
ATOM 1436 C CA . ILE A 1 201 ? 18.734 -10.414 8.586 1 46.22 201 ILE A CA 1
ATOM 1437 C C . ILE A 1 201 ? 19.359 -10.984 7.312 1 46.22 201 ILE A C 1
ATOM 1439 O O . ILE A 1 201 ? 19.594 -10.258 6.34 1 46.22 201 ILE A O 1
ATOM 1443 N N . PRO A 1 202 ? 19.984 -12.055 7.406 1 49.06 202 PRO A N 1
ATOM 1444 C CA . PRO A 1 202 ? 20.656 -12.633 6.242 1 49.06 202 PRO A CA 1
ATOM 1445 C C . PRO A 1 202 ? 19.812 -12.555 4.973 1 49.06 202 PRO A C 1
ATOM 1447 O O . PRO A 1 202 ? 18.594 -12.742 5.023 1 49.06 202 PRO A O 1
ATOM 1450 N N . LYS A 1 203 ? 20.312 -11.695 3.984 1 61.12 203 LYS A N 1
ATOM 1451 C CA . LYS A 1 203 ? 19.734 -11.875 2.652 1 61.12 203 LYS A CA 1
ATOM 1452 C C . LYS A 1 203 ? 19.438 -13.344 2.377 1 61.12 203 LYS A C 1
ATOM 1454 O O . LYS A 1 203 ? 20.312 -14.203 2.52 1 61.12 203 LYS A O 1
ATOM 1459 N N . VAL A 1 204 ? 18.125 -13.5 2.26 1 70.19 204 VAL A N 1
ATOM 1460 C CA . VAL A 1 204 ? 17.734 -14.883 1.996 1 70.19 204 VAL A CA 1
ATOM 1461 C C . VAL A 1 204 ? 18.062 -15.25 0.552 1 70.19 204 VAL A C 1
ATOM 1463 O O . VAL A 1 204 ? 17.891 -14.438 -0.359 1 70.19 204 VAL A O 1
ATOM 1466 N N . LYS A 1 205 ? 18.688 -16.359 0.423 1 81.19 205 LYS A N 1
ATOM 1467 C CA . LYS A 1 205 ? 18.984 -16.891 -0.909 1 81.19 205 LYS A CA 1
ATOM 1468 C C . LYS A 1 205 ? 17.703 -17.094 -1.715 1 81.19 205 LYS A C 1
ATOM 1470 O O . LYS A 1 205 ? 16.688 -17.531 -1.171 1 81.19 205 LYS A O 1
ATOM 1475 N N . PRO A 1 206 ? 17.781 -16.781 -2.951 1 87.69 206 PRO A N 1
ATOM 1476 C CA . PRO A 1 206 ? 16.625 -16.984 -3.822 1 87.69 206 PRO A CA 1
ATOM 1477 C C . PRO A 1 206 ? 16.016 -18.375 -3.684 1 87.69 206 PRO A C 1
ATOM 1479 O O . PRO A 1 206 ? 14.789 -18.516 -3.785 1 87.69 206 PRO A O 1
ATOM 1482 N N . GLY A 1 207 ? 16.812 -19.281 -3.316 1 91.12 207 GLY A N 1
ATOM 1483 C CA . GLY A 1 207 ? 16.328 -20.641 -3.176 1 91.12 207 GLY A CA 1
ATOM 1484 C C . GLY A 1 207 ? 15.32 -20.812 -2.053 1 91.12 207 GLY A C 1
ATOM 1485 O O . GLY A 1 207 ? 14.312 -21.5 -2.207 1 91.12 207 GLY A O 1
ATOM 1486 N N . ARG A 1 208 ? 15.594 -20.156 -0.955 1 91.31 208 ARG A N 1
ATOM 1487 C CA . ARG A 1 208 ? 14.68 -20.234 0.178 1 91.31 208 ARG A CA 1
ATOM 1488 C C . ARG A 1 208 ? 13.344 -19.578 -0.144 1 91.31 208 ARG A C 1
ATOM 1490 O O . ARG A 1 208 ? 12.297 -20.031 0.303 1 91.31 208 ARG A O 1
ATOM 1497 N N . ILE A 1 209 ? 13.398 -18.5 -0.891 1 92.94 209 ILE A N 1
ATOM 1498 C CA . ILE A 1 209 ? 12.18 -17.812 -1.29 1 92.94 209 ILE A CA 1
ATOM 1499 C C . ILE A 1 209 ? 11.383 -18.688 -2.258 1 92.94 209 ILE A C 1
ATOM 1501 O O . ILE A 1 209 ? 10.164 -18.828 -2.123 1 92.94 209 ILE A O 1
ATOM 1505 N N . ALA A 1 210 ? 12.094 -19.312 -3.17 1 95.38 210 ALA A N 1
ATOM 1506 C CA . ALA A 1 210 ? 11.445 -20.219 -4.109 1 95.38 210 ALA A CA 1
ATOM 1507 C C . ALA A 1 210 ? 10.766 -21.375 -3.379 1 95.38 210 ALA A C 1
ATOM 1509 O O . ALA A 1 210 ? 9.648 -21.766 -3.723 1 95.38 210 ALA A O 1
ATOM 1510 N N . ASP A 1 211 ? 11.43 -21.859 -2.357 1 95.62 211 ASP A N 1
ATOM 1511 C CA . ASP A 1 211 ? 10.859 -22.938 -1.557 1 95.62 211 ASP A CA 1
ATOM 1512 C C . ASP A 1 211 ? 9.562 -22.484 -0.88 1 95.62 211 ASP A C 1
ATOM 1514 O O . ASP A 1 211 ? 8.609 -23.25 -0.782 1 95.62 211 ASP A O 1
ATOM 1518 N N . ALA A 1 212 ? 9.562 -21.266 -0.407 1 95.5 212 ALA A N 1
ATOM 1519 C CA . ALA A 1 212 ? 8.375 -20.719 0.239 1 95.5 212 ALA A CA 1
ATOM 1520 C C . ALA A 1 212 ? 7.223 -20.578 -0.755 1 95.5 212 ALA A C 1
ATOM 1522 O O . ALA A 1 212 ? 6.062 -20.812 -0.405 1 95.5 212 ALA A O 1
ATOM 1523 N N . VAL A 1 213 ? 7.547 -20.203 -1.967 1 97.38 213 VAL A N 1
ATOM 1524 C CA . VAL A 1 213 ? 6.527 -20.109 -3.004 1 97.38 213 VAL A CA 1
ATOM 1525 C C . VAL A 1 213 ? 5.938 -21.484 -3.275 1 97.38 213 VAL A C 1
ATOM 1527 O O . VAL A 1 213 ? 4.715 -21.656 -3.318 1 97.38 213 VAL A O 1
ATOM 1530 N N . VAL A 1 214 ? 6.777 -22.484 -3.414 1 97.38 214 VAL A N 1
ATOM 1531 C CA . VAL A 1 214 ? 6.316 -23.859 -3.645 1 97.38 214 VAL A CA 1
ATOM 1532 C C . VAL A 1 214 ? 5.484 -24.328 -2.453 1 97.38 214 VAL A C 1
ATOM 1534 O O . VAL A 1 214 ? 4.434 -24.953 -2.631 1 97.38 214 VAL A O 1
ATOM 1537 N N . GLU A 1 215 ? 5.984 -24 -1.275 1 96 215 GLU A N 1
ATOM 1538 C CA . GLU A 1 215 ? 5.277 -24.359 -0.051 1 96 215 GLU A CA 1
ATOM 1539 C C . GLU A 1 215 ? 3.879 -23.75 -0.016 1 96 215 GLU A C 1
ATOM 1541 O O . GLU A 1 215 ? 2.938 -24.375 0.481 1 96 215 GLU A O 1
ATOM 1546 N N . SER A 1 216 ? 3.738 -22.562 -0.542 1 96.44 216 SER A N 1
ATOM 1547 C CA . SER A 1 216 ? 2.441 -21.891 -0.544 1 96.44 216 SER A CA 1
ATOM 1548 C C . SER A 1 216 ? 1.425 -22.672 -1.379 1 96.44 216 SER A C 1
ATOM 1550 O O . SER A 1 216 ? 0.229 -22.656 -1.078 1 96.44 216 SER A O 1
ATOM 1552 N N . VAL A 1 217 ? 1.843 -23.344 -2.395 1 96.56 217 VAL A N 1
ATOM 1553 C CA . VAL A 1 217 ? 0.947 -24.125 -3.236 1 96.56 217 VAL A CA 1
ATOM 1554 C C . VAL A 1 217 ? 0.392 -25.312 -2.443 1 96.56 217 VAL A C 1
ATOM 1556 O O . VAL A 1 217 ? -0.777 -25.672 -2.592 1 96.56 217 VAL A O 1
ATOM 1559 N N . ARG A 1 218 ? 1.212 -25.828 -1.626 1 94.06 218 ARG A N 1
ATOM 1560 C CA . ARG A 1 218 ? 0.827 -27 -0.833 1 94.06 218 ARG A CA 1
ATOM 1561 C C . ARG A 1 218 ? -0.023 -26.578 0.365 1 94.06 218 ARG A C 1
ATOM 1563 O O . ARG A 1 218 ? -1.083 -27.156 0.611 1 94.06 218 ARG A O 1
ATOM 1570 N N . THR A 1 219 ? 0.402 -25.594 1.09 1 94.06 219 THR A N 1
ATOM 1571 C CA . THR A 1 219 ? -0.194 -25.234 2.373 1 94.06 219 THR A CA 1
ATOM 1572 C C . THR A 1 219 ? -1.338 -24.234 2.186 1 94.06 219 THR A C 1
ATOM 1574 O O . THR A 1 219 ? -2.242 -24.156 3.018 1 94.06 219 THR A O 1
ATOM 1577 N N . ARG A 1 220 ? -1.182 -23.484 1.166 1 96.5 220 ARG A N 1
ATOM 1578 C CA . ARG A 1 220 ? -2.129 -22.422 0.882 1 96.5 220 ARG A CA 1
ATOM 1579 C C . ARG A 1 220 ? -2.17 -21.406 2.025 1 96.5 220 ARG A C 1
ATOM 1581 O O . ARG A 1 220 ? -3.234 -20.875 2.357 1 96.5 220 ARG A O 1
ATOM 1588 N N . ALA A 1 221 ? -1.012 -21.219 2.656 1 94.31 221 ALA A N 1
ATOM 1589 C CA . ALA A 1 221 ? -0.938 -20.266 3.766 1 94.31 221 ALA A CA 1
ATOM 1590 C C . ALA A 1 221 ? -1.2 -18.844 3.289 1 94.31 221 ALA A C 1
ATOM 1592 O O . ALA A 1 221 ? -0.791 -18.469 2.189 1 94.31 221 ALA A O 1
ATOM 1593 N N . ALA A 1 222 ? -1.852 -18.031 4.145 1 93.69 222 ALA A N 1
ATOM 1594 C CA . ALA A 1 222 ? -2.168 -16.656 3.779 1 93.69 222 ALA A CA 1
ATOM 1595 C C . ALA A 1 222 ? -0.897 -15.836 3.576 1 93.69 222 ALA A C 1
ATOM 1597 O O . ALA A 1 222 ? -0.825 -15.008 2.666 1 93.69 222 ALA A O 1
ATOM 1598 N N . GLU A 1 223 ? 0.02 -16.047 4.441 1 93.62 223 GLU A N 1
ATOM 1599 C CA . GLU A 1 223 ? 1.277 -15.305 4.441 1 93.62 223 GLU A CA 1
ATOM 1600 C C . GLU A 1 223 ? 2.445 -16.188 4.848 1 93.62 223 GLU A C 1
ATOM 1602 O O . GLU A 1 223 ? 2.326 -17 5.777 1 93.62 223 GLU A O 1
ATOM 1607 N N . ILE A 1 224 ? 3.596 -16.109 4.109 1 93.5 224 ILE A N 1
ATOM 1608 C CA . ILE A 1 224 ? 4.816 -16.828 4.445 1 93.5 224 ILE A CA 1
ATOM 1609 C C . ILE A 1 224 ? 5.996 -15.867 4.477 1 93.5 224 ILE A C 1
ATOM 1611 O O . ILE A 1 224 ? 6.426 -15.367 3.434 1 93.5 224 ILE A O 1
ATOM 1615 N N . ALA A 1 225 ? 6.496 -15.602 5.625 1 89.44 225 ALA A N 1
ATOM 1616 C CA . ALA A 1 225 ? 7.699 -14.781 5.77 1 89.44 225 ALA A CA 1
ATOM 1617 C C . ALA A 1 225 ? 8.961 -15.633 5.605 1 89.44 225 ALA A C 1
ATOM 1619 O O . ALA A 1 225 ? 9.016 -16.766 6.086 1 89.44 225 ALA A O 1
ATOM 1620 N N . VAL A 1 226 ? 9.914 -15.055 4.984 1 86.88 226 VAL A N 1
ATOM 1621 C CA . VAL A 1 226 ? 11.18 -15.75 4.773 1 86.88 226 VAL A CA 1
ATOM 1622 C C . VAL A 1 226 ? 12.336 -14.859 5.23 1 86.88 226 VAL A C 1
ATOM 1624 O O . VAL A 1 226 ? 12.641 -13.844 4.594 1 86.88 226 VAL A O 1
ATOM 1627 N N . PRO A 1 227 ? 13.078 -15.258 6.324 1 78.06 227 PRO A N 1
ATOM 1628 C CA . PRO A 1 227 ? 12.867 -16.469 7.121 1 78.06 227 PRO A CA 1
ATOM 1629 C C . PRO A 1 227 ? 11.625 -16.375 8.008 1 78.06 227 PRO A C 1
ATOM 1631 O O . PRO A 1 227 ? 11.156 -15.273 8.312 1 78.06 227 PRO A O 1
ATOM 1634 N N . GLY A 1 228 ? 11.117 -17.484 8.375 1 73.19 228 GLY A N 1
ATOM 1635 C CA . GLY A 1 228 ? 9.867 -17.578 9.109 1 73.19 228 GLY A CA 1
ATOM 1636 C C . GLY A 1 228 ? 9.891 -16.844 10.438 1 73.19 228 GLY A C 1
ATOM 1637 O O . GLY A 1 228 ? 8.898 -16.25 10.844 1 73.19 228 GLY A O 1
ATOM 1638 N N . TYR A 1 229 ? 11.078 -16.828 11.047 1 64.38 229 TYR A N 1
ATOM 1639 C CA . TYR A 1 229 ? 11.164 -16.234 12.375 1 64.38 229 TYR A CA 1
ATOM 1640 C C . TYR A 1 229 ? 11 -14.719 12.305 1 64.38 229 TYR A C 1
ATOM 1642 O O . TYR A 1 229 ? 10.609 -14.086 13.289 1 64.38 229 TYR A O 1
ATOM 1650 N N . VAL A 1 230 ? 11.289 -14.195 11.195 1 62.97 230 VAL A N 1
ATOM 1651 C CA . VAL A 1 230 ? 11.156 -12.75 11.055 1 62.97 230 VAL A CA 1
ATOM 1652 C C . VAL A 1 230 ? 9.68 -12.375 10.945 1 62.97 230 VAL A C 1
ATOM 1654 O O . VAL A 1 230 ? 9.273 -11.297 11.383 1 62.97 230 VAL A O 1
ATOM 1657 N N . GLY A 1 231 ? 8.992 -13.281 10.352 1 60.91 231 GLY A N 1
ATOM 1658 C CA . GLY A 1 231 ? 7.551 -13.062 10.297 1 60.91 231 GLY A CA 1
ATOM 1659 C C . GLY A 1 231 ? 6.914 -12.961 11.672 1 60.91 231 GLY A C 1
ATOM 1660 O O . GLY A 1 231 ? 6.047 -12.109 11.898 1 60.91 231 GLY A O 1
ATOM 1661 N N . VAL A 1 232 ? 7.441 -13.75 12.5 1 57.38 232 VAL A N 1
ATOM 1662 C CA . VAL A 1 232 ? 6.922 -13.742 13.859 1 57.38 232 VAL A CA 1
ATOM 1663 C C . VAL A 1 232 ? 7.281 -12.43 14.547 1 57.38 232 VAL A C 1
ATOM 1665 O O . VAL A 1 232 ? 6.453 -11.836 15.242 1 57.38 232 VAL A O 1
ATOM 1668 N N . LEU A 1 233 ? 8.477 -12.023 14.227 1 58.97 233 LEU A N 1
ATOM 1669 C CA . LEU A 1 233 ? 8.922 -10.773 14.836 1 58.97 233 LEU A CA 1
ATOM 1670 C C . LEU A 1 233 ? 8.117 -9.594 14.312 1 58.97 233 LEU A C 1
ATOM 1672 O O . LEU A 1 233 ? 7.77 -8.688 15.07 1 58.97 233 LEU A O 1
ATOM 1676 N N . ALA A 1 234 ? 7.82 -9.688 13.086 1 59.66 234 ALA A N 1
ATOM 1677 C CA . ALA A 1 234 ? 7.031 -8.625 12.469 1 59.66 234 ALA A CA 1
ATOM 1678 C C . ALA A 1 234 ? 5.637 -8.547 13.086 1 59.66 234 ALA A C 1
ATOM 1680 O O . ALA A 1 234 ? 5.121 -7.461 13.344 1 59.66 234 ALA A O 1
ATOM 1681 N N . ALA A 1 235 ? 5.152 -9.672 13.367 1 55.75 235 ALA A N 1
ATOM 1682 C CA . ALA A 1 235 ? 3.824 -9.75 13.969 1 55.75 235 ALA A CA 1
ATOM 1683 C C . ALA A 1 235 ? 3.834 -9.188 15.391 1 55.75 235 ALA A C 1
ATOM 1685 O O . ALA A 1 235 ? 2.893 -8.5 15.805 1 55.75 235 ALA A O 1
ATOM 1686 N N . LEU A 1 236 ? 4.953 -9.375 16.016 1 54.53 236 LEU A N 1
ATOM 1687 C CA . LEU A 1 236 ? 5.078 -8.914 17.391 1 54.53 236 LEU A CA 1
ATOM 1688 C C . LEU A 1 236 ? 5.316 -7.406 17.438 1 54.53 236 LEU A C 1
ATOM 1690 O O . LEU A 1 236 ? 4.809 -6.727 18.344 1 54.53 236 LEU A O 1
ATOM 1694 N N . ALA A 1 237 ? 6.102 -6.934 16.531 1 54.31 237 ALA A N 1
ATOM 1695 C CA . ALA A 1 237 ? 6.402 -5.504 16.484 1 54.31 237 ALA A CA 1
ATOM 1696 C C . ALA A 1 237 ? 5.133 -4.684 16.266 1 54.31 237 ALA A C 1
ATOM 1698 O O . ALA A 1 237 ? 5.043 -3.541 16.734 1 54.31 237 ALA A O 1
ATOM 1699 N N . GLY A 1 238 ? 4.215 -5.195 15.586 1 53.03 238 GLY A N 1
ATOM 1700 C CA . GLY A 1 238 ? 2.963 -4.508 15.312 1 53.03 238 GLY A CA 1
ATOM 1701 C C . GLY A 1 238 ? 2.143 -4.254 16.562 1 53.03 238 GLY A C 1
ATOM 1702 O O . GLY A 1 238 ? 1.271 -3.381 16.578 1 53.03 238 GLY A O 1
ATOM 1703 N N . VAL A 1 239 ? 2.467 -5.043 17.625 1 48.16 239 VAL A N 1
ATOM 1704 C CA . VAL A 1 239 ? 1.698 -4.891 18.844 1 48.16 239 VAL A CA 1
ATOM 1705 C C . VAL A 1 239 ? 2.545 -4.176 19.906 1 48.16 239 VAL A C 1
ATOM 1707 O O . VAL A 1 239 ? 2.047 -3.832 20.984 1 48.16 239 VAL A O 1
ATOM 1710 N N . THR A 1 240 ? 3.82 -3.969 19.609 1 49.66 240 THR A N 1
ATOM 1711 C CA . THR A 1 240 ? 4.727 -3.395 20.594 1 49.66 240 THR A CA 1
ATOM 1712 C C . THR A 1 240 ? 4.609 -1.874 20.625 1 49.66 240 THR A C 1
ATOM 1714 O O . THR A 1 240 ? 4.711 -1.222 19.578 1 49.66 240 THR A O 1
ATOM 1717 N N . PRO A 1 241 ? 4.199 -1.351 21.75 1 52 241 PRO A N 1
ATOM 1718 C CA . PRO A 1 241 ? 4.16 0.109 21.859 1 52 241 PRO A CA 1
ATOM 1719 C C . PRO A 1 241 ? 5.457 0.769 21.391 1 52 241 PRO A C 1
ATOM 1721 O O . PRO A 1 241 ? 6.535 0.19 21.531 1 52 241 PRO A O 1
ATOM 1724 N N . GLU A 1 242 ? 5.359 1.918 20.766 1 53.81 242 GLU A N 1
ATOM 1725 C CA . GLU A 1 242 ? 6.453 2.65 20.141 1 53.81 242 GLU A CA 1
ATOM 1726 C C . GLU A 1 242 ? 7.641 2.791 21.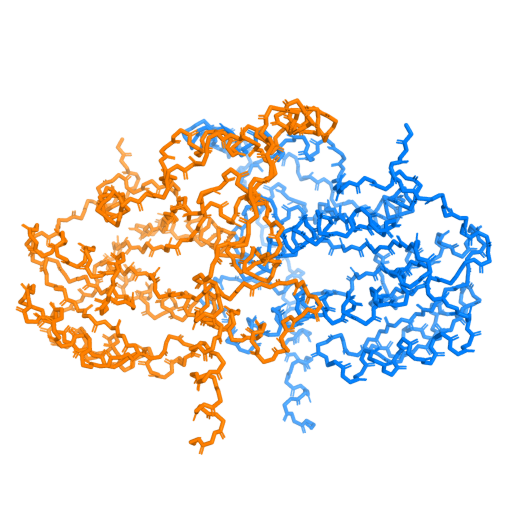078 1 53.81 242 GLU A C 1
ATOM 1728 O O . GLU A 1 242 ? 8.789 2.627 20.672 1 53.81 242 GLU A O 1
ATOM 1733 N N . PRO A 1 243 ? 7.371 3.08 22.328 1 49.84 243 PRO A N 1
ATOM 1734 C CA . PRO A 1 243 ? 8.547 3.238 23.188 1 49.84 243 PRO A CA 1
ATOM 1735 C C . PRO A 1 243 ? 9.375 1.957 23.297 1 49.84 243 PRO A C 1
ATOM 1737 O O . PRO A 1 243 ? 10.602 2.014 23.344 1 49.84 243 PRO A O 1
ATOM 1740 N N . VAL A 1 244 ? 8.688 0.873 23.344 1 50.16 244 VAL A N 1
ATOM 1741 C CA . VAL A 1 244 ? 9.383 -0.403 23.469 1 50.16 244 VAL A CA 1
ATOM 1742 C C . VAL A 1 244 ? 10.125 -0.708 22.172 1 50.16 244 VAL A C 1
ATOM 1744 O O . VAL A 1 244 ? 11.289 -1.123 22.188 1 50.16 244 VAL A O 1
ATOM 1747 N N . LEU A 1 245 ? 9.43 -0.331 21.172 1 53.03 245 LEU A N 1
ATOM 1748 C CA . LEU A 1 245 ? 10.047 -0.55 19.875 1 53.03 245 LEU A CA 1
ATOM 1749 C C . LEU A 1 245 ? 11.266 0.352 19.688 1 53.03 245 LEU A C 1
ATOM 1751 O O . LEU A 1 245 ? 12.297 -0.09 19.188 1 53.03 245 LEU A O 1
ATOM 1755 N N . ASN A 1 246 ? 11.094 1.546 20.156 1 54.09 246 ASN A N 1
ATOM 1756 C CA . ASN A 1 246 ? 12.211 2.484 20.094 1 54.09 246 ASN A CA 1
ATOM 1757 C C . ASN A 1 246 ? 13.359 2.051 21 1 54.09 246 ASN A C 1
ATOM 1759 O O . ASN A 1 246 ? 14.531 2.215 20.641 1 54.09 246 ASN A O 1
ATOM 1763 N N . ALA A 1 247 ? 13.008 1.567 22.109 1 47.97 247 ALA A N 1
ATOM 1764 C CA . ALA A 1 247 ? 14.031 1.086 23.047 1 47.97 247 ALA A CA 1
ATOM 1765 C C . ALA A 1 247 ? 14.766 -0.121 22.469 1 47.97 247 ALA A C 1
ATOM 1767 O O . ALA A 1 247 ? 15.992 -0.214 22.578 1 47.97 247 ALA A O 1
ATOM 1768 N N . VAL A 1 248 ? 14.047 -0.878 21.969 1 46.84 248 VAL A N 1
ATOM 1769 C CA . VAL A 1 248 ? 14.633 -2.068 21.359 1 46.84 248 VAL A CA 1
ATOM 1770 C C . VAL A 1 248 ? 15.516 -1.665 20.188 1 46.84 248 VAL A C 1
ATOM 1772 O O . VAL A 1 248 ? 16.625 -2.195 20.016 1 46.84 248 VAL A O 1
ATOM 1775 N N . ARG A 1 249 ? 15.094 -0.584 19.641 1 51.69 249 ARG A N 1
ATOM 1776 C CA . ARG A 1 249 ? 15.852 -0.007 18.531 1 51.69 249 ARG A CA 1
ATOM 1777 C C . ARG A 1 249 ? 17.141 0.634 19.031 1 51.69 249 ARG A C 1
ATOM 1779 O O . ARG A 1 249 ? 18.188 0.48 18.406 1 51.69 249 ARG A O 1
ATOM 1786 N N . ARG A 1 250 ? 16.984 1.467 20.062 1 47.53 250 ARG A N 1
ATOM 1787 C CA . ARG A 1 250 ? 18.125 2.111 20.703 1 47.53 250 ARG A CA 1
ATOM 1788 C C . ARG A 1 250 ? 19.109 1.078 21.234 1 47.53 250 ARG A C 1
ATOM 1790 O O . ARG A 1 250 ? 20.328 1.25 21.125 1 47.53 250 ARG A O 1
ATOM 1797 N N . LEU A 1 251 ? 18.641 0.21 21.828 1 39.56 251 LEU A N 1
ATOM 1798 C CA . LEU A 1 251 ? 19.469 -0.838 22.406 1 39.56 251 LEU A CA 1
ATOM 1799 C C . LEU A 1 251 ? 20.172 -1.644 21.328 1 39.56 251 LEU A C 1
ATOM 1801 O O . LEU A 1 251 ? 21.328 -2.031 21.484 1 39.56 251 LEU A O 1
ATOM 1805 N N . MET A 1 252 ? 19.469 -1.655 20.344 1 38.28 252 MET A N 1
ATOM 1806 C CA . MET A 1 252 ? 20.031 -2.393 19.219 1 38.28 252 MET A CA 1
ATOM 1807 C C . MET A 1 252 ? 20.984 -1.516 18.422 1 38.28 252 MET A C 1
ATOM 1809 O O . MET A 1 252 ? 21.938 -2.016 17.828 1 38.28 252 MET A O 1
ATOM 1813 N N . ARG A 1 253 ? 20.75 -0.159 18.312 1 42.19 253 ARG A N 1
ATOM 1814 C CA . ARG A 1 253 ? 21.688 0.809 17.75 1 42.19 253 ARG A CA 1
ATOM 1815 C C . ARG A 1 253 ? 22.984 0.849 18.547 1 42.19 253 ARG A C 1
ATOM 1817 O O . ARG A 1 253 ? 24.062 1.07 18 1 42.19 253 ARG A O 1
ATOM 1824 N N . ASP A 1 254 ? 22.906 0.977 19.766 1 35.25 254 ASP A N 1
ATOM 1825 C CA . ASP A 1 254 ? 24.141 1.047 20.547 1 35.25 254 ASP A CA 1
ATOM 1826 C C . ASP A 1 254 ? 25.094 -0.095 20.188 1 35.25 254 ASP A C 1
ATOM 1828 O O . ASP A 1 254 ? 26.312 0.059 20.25 1 35.25 254 ASP A O 1
ATOM 1832 N N . ASP A 1 255 ? 24.641 -1.144 19.812 1 31.12 255 ASP A N 1
ATOM 1833 C CA . ASP A 1 255 ? 25.625 -2.162 19.453 1 31.12 255 ASP A CA 1
ATOM 1834 C C . ASP A 1 255 ? 25.984 -2.068 17.969 1 31.12 255 ASP A C 1
ATOM 1836 O O . ASP A 1 255 ? 26.938 -2.719 17.531 1 31.12 255 ASP A O 1
ATOM 1840 N N . ARG A 1 256 ? 25.141 -1.565 17.062 1 35.72 256 ARG A N 1
ATOM 1841 C CA . ARG A 1 256 ? 25.422 -1.509 15.641 1 35.72 256 ARG A CA 1
ATOM 1842 C C . ARG A 1 256 ? 26 -0.159 15.25 1 35.72 256 ARG A C 1
ATOM 1844 O O . ARG A 1 256 ? 25.344 0.642 14.578 1 35.72 256 ARG A O 1
ATOM 1851 N N . ALA A 1 257 ? 26.75 0.674 15.781 1 27.05 257 ALA A N 1
ATOM 1852 C CA . ALA A 1 257 ? 27.453 1.887 15.367 1 27.05 257 ALA A CA 1
ATOM 1853 C C . ALA A 1 257 ? 28.047 1.727 13.977 1 27.05 257 ALA A C 1
ATOM 1855 O O . ALA A 1 257 ? 27.875 2.588 13.109 1 27.05 257 ALA A O 1
ATOM 1856 N N . LEU A 1 258 ? 29.375 1.517 13.508 1 24.5 258 LEU A N 1
ATOM 1857 C CA . LEU A 1 258 ? 30.281 2.215 12.602 1 24.5 258 LEU A CA 1
ATOM 1858 C C . LEU A 1 258 ? 30.281 1.566 11.219 1 24.5 258 LEU A C 1
ATOM 1860 O O . LEU A 1 258 ? 31.141 1.861 10.391 1 24.5 258 LEU A O 1
ATOM 1864 N N . ARG A 1 259 ? 29.719 0.412 10.727 1 29.72 259 ARG A N 1
ATOM 1865 C CA . ARG A 1 259 ? 30.516 0.167 9.531 1 29.72 259 ARG A CA 1
ATOM 1866 C C . ARG A 1 259 ? 29.922 0.885 8.32 1 29.72 259 ARG A C 1
ATOM 1868 O O . ARG A 1 259 ? 28.75 0.684 7.984 1 29.72 259 ARG A O 1
ATOM 1875 N N . PRO A 1 260 ? 30.469 1.893 7.473 1 28.7 260 PRO A N 1
ATOM 1876 C CA . PRO A 1 260 ? 30.281 2.885 6.41 1 28.7 260 PRO A CA 1
ATOM 1877 C C . PRO A 1 260 ? 29.625 2.295 5.168 1 28.7 260 PRO A C 1
ATOM 1879 O O . PRO A 1 260 ? 29.547 1.073 5.023 1 28.7 260 PRO A O 1
ATOM 1882 N N . ASP A 1 261 ? 29.516 3.109 3.906 1 32.34 261 ASP A N 1
ATOM 1883 C CA . ASP A 1 261 ? 29.078 3.398 2.543 1 32.34 261 ASP A CA 1
ATOM 1884 C C . ASP A 1 261 ? 29.484 2.275 1.589 1 32.34 261 ASP A C 1
ATOM 1886 O O . ASP A 1 261 ? 30.656 2.078 1.32 1 32.34 261 ASP A O 1
ATOM 1890 N N . SER A 1 262 ? 28.922 1.163 1.451 1 32.97 262 SER A N 1
ATOM 1891 C CA . SER A 1 262 ? 29.531 0.312 0.431 1 32.97 262 SER A CA 1
ATOM 1892 C C . SER A 1 262 ? 29.219 0.821 -0.971 1 32.97 262 SER A C 1
ATOM 1894 O O . SER A 1 262 ? 28.141 1.371 -1.211 1 32.97 262 SER A O 1
ATOM 1896 N N . PRO A 1 263 ? 30.062 0.937 -2.023 1 34.66 263 PRO A N 1
ATOM 1897 C CA . PRO A 1 263 ? 30.125 1.368 -3.422 1 34.66 263 PRO A CA 1
ATOM 1898 C C . PRO A 1 263 ? 29.031 0.741 -4.277 1 34.66 263 PRO A C 1
ATOM 1900 O O . PRO A 1 263 ? 28.734 1.23 -5.371 1 34.66 263 PRO A O 1
ATOM 1903 N N . GLU A 1 264 ? 28.375 -0.238 -3.967 1 33.97 264 GLU A N 1
ATOM 1904 C CA . GLU A 1 264 ? 27.531 -0.989 -4.887 1 33.97 264 GLU A CA 1
ATOM 1905 C C . GLU A 1 264 ? 26.188 -0.306 -5.074 1 33.97 264 GLU A C 1
ATOM 1907 O O . GLU A 1 264 ? 25.438 -0.62 -6.008 1 33.97 264 GLU A O 1
ATOM 1912 N N . ARG A 1 265 ? 25.828 0.637 -4.387 1 38.5 265 ARG A N 1
ATOM 1913 C CA . ARG A 1 265 ? 24.516 1.264 -4.469 1 38.5 265 ARG A CA 1
ATOM 1914 C C . ARG A 1 265 ? 24.453 2.252 -5.629 1 38.5 265 ARG A C 1
ATOM 1916 O O . ARG A 1 265 ? 23.359 2.547 -6.141 1 38.5 265 ARG A O 1
ATOM 1923 N N . ALA A 1 266 ? 25.578 2.756 -6.098 1 40.28 266 ALA A N 1
ATOM 1924 C CA . ALA A 1 266 ? 25.609 3.727 -7.188 1 40.28 266 ALA A CA 1
ATOM 1925 C C . ALA A 1 266 ? 25.25 3.068 -8.516 1 40.28 266 ALA A C 1
ATOM 1927 O O . ALA A 1 266 ? 24.547 3.662 -9.344 1 40.28 266 ALA A O 1
ATOM 1928 N N . GLY A 1 267 ? 25.562 1.875 -8.703 1 40.09 267 GLY A N 1
ATOM 1929 C CA . GLY A 1 267 ? 25.328 1.227 -9.984 1 40.09 267 GLY A CA 1
ATOM 1930 C C . GLY A 1 267 ? 23.891 0.859 -10.227 1 40.09 267 GLY A C 1
ATOM 1931 O O . GLY A 1 267 ? 23.406 0.897 -11.359 1 40.09 267 GLY A O 1
ATOM 1932 N N . TYR A 1 268 ? 23.141 0.486 -9.273 1 41.84 268 TYR A N 1
ATOM 1933 C CA . TYR A 1 268 ? 21.766 0.04 -9.43 1 41.84 268 TYR A CA 1
ATOM 1934 C C . TYR A 1 268 ? 20.844 1.207 -9.781 1 41.84 268 TYR A C 1
ATOM 1936 O O . TYR A 1 268 ? 19.969 1.083 -10.648 1 41.84 268 TYR A O 1
ATOM 1944 N N . ARG A 1 269 ? 21 2.402 -9.273 1 47.28 269 ARG A N 1
ATOM 1945 C CA . ARG A 1 269 ? 20.203 3.584 -9.57 1 47.28 269 ARG A CA 1
ATOM 1946 C C . ARG A 1 269 ? 20.344 4 -11.023 1 47.28 269 ARG A C 1
ATOM 1948 O O . ARG A 1 269 ? 19.375 4.387 -11.672 1 47.28 269 ARG A O 1
ATOM 1955 N N . THR A 1 270 ? 21.547 3.795 -11.406 1 48.5 270 THR A N 1
ATOM 1956 C CA . THR A 1 270 ? 21.812 4.188 -12.789 1 48.5 270 THR A CA 1
ATOM 1957 C C . THR A 1 270 ? 21.062 3.289 -13.766 1 48.5 270 THR A C 1
ATOM 1959 O O . THR A 1 270 ? 20.5 3.77 -14.75 1 48.5 270 THR A O 1
ATOM 1962 N N . ARG A 1 271 ? 20.906 2.082 -13.352 1 47.06 271 ARG A N 1
ATOM 1963 C CA . ARG A 1 271 ? 20.25 1.172 -14.273 1 47.06 271 ARG A CA 1
ATOM 1964 C C . ARG A 1 271 ? 18.734 1.418 -14.297 1 47.06 271 ARG A C 1
ATOM 1966 O O . ARG A 1 271 ? 18.109 1.381 -15.352 1 47.06 271 ARG A O 1
ATOM 1973 N N . LEU A 1 272 ? 18.219 1.664 -13.141 1 46.81 272 LEU A N 1
ATOM 1974 C CA . LEU A 1 272 ? 16.781 1.916 -13.062 1 46.81 272 LEU A CA 1
ATOM 1975 C C . LEU A 1 272 ? 16.422 3.205 -13.797 1 46.81 272 LEU A C 1
ATOM 1977 O O . LEU A 1 272 ? 15.422 3.256 -14.516 1 46.81 272 LEU A O 1
ATOM 1981 N N . ASP A 1 273 ? 17.219 4.297 -13.57 1 49.22 273 ASP A N 1
ATOM 1982 C CA . ASP A 1 273 ? 17.016 5.57 -14.25 1 49.22 273 ASP A CA 1
ATOM 1983 C C . ASP A 1 273 ? 17.094 5.402 -15.766 1 49.22 273 ASP A C 1
ATOM 1985 O O . ASP A 1 273 ? 16.344 6.043 -16.5 1 49.22 273 ASP A O 1
ATOM 1989 N N . GLN A 1 274 ? 18.016 4.586 -16.141 1 49.12 274 GLN A N 1
ATOM 1990 C CA . GLN A 1 274 ? 18.203 4.371 -17.562 1 49.12 274 GLN A CA 1
ATOM 1991 C C . GLN A 1 274 ? 17.016 3.625 -18.172 1 49.12 274 GLN A C 1
ATOM 1993 O O . GLN A 1 274 ? 16.609 3.91 -19.297 1 49.12 274 GLN A O 1
ATOM 1998 N N . ASP A 1 275 ? 16.531 2.74 -17.422 1 47.66 275 ASP A N 1
ATOM 1999 C CA . ASP A 1 275 ? 15.43 1.934 -17.953 1 47.66 275 ASP A CA 1
ATOM 2000 C C . ASP A 1 275 ? 14.148 2.756 -18.047 1 47.66 275 ASP A C 1
ATOM 2002 O O . ASP A 1 275 ? 13.359 2.574 -18.984 1 47.66 275 ASP A O 1
ATOM 2006 N N . ILE A 1 276 ? 13.961 3.596 -17.156 1 45.53 276 ILE A N 1
ATOM 2007 C CA . ILE A 1 276 ? 12.781 4.453 -17.156 1 45.53 276 ILE A CA 1
ATOM 2008 C C . ILE A 1 276 ? 12.906 5.504 -18.25 1 45.53 276 ILE A C 1
ATOM 2010 O O . ILE A 1 276 ? 11.93 5.816 -18.938 1 45.53 276 ILE A O 1
ATOM 2014 N N . HIS A 1 277 ? 14.086 6.117 -18.406 1 47.97 277 HIS A N 1
ATOM 2015 C CA . HIS A 1 277 ? 14.312 7.086 -19.484 1 47.97 277 HIS A CA 1
ATOM 2016 C C . HIS A 1 277 ? 14.18 6.438 -20.859 1 47.97 277 HIS A C 1
ATOM 2018 O O . HIS A 1 277 ? 13.75 7.082 -21.812 1 47.97 277 HIS A O 1
ATOM 2024 N N . ARG A 1 278 ? 14.617 5.27 -20.969 1 44.06 278 ARG A N 1
ATOM 2025 C CA . ARG A 1 278 ? 14.461 4.633 -22.266 1 44.06 278 ARG A CA 1
ATOM 2026 C C . ARG A 1 278 ? 12.992 4.48 -22.641 1 44.06 278 ARG A C 1
ATOM 2028 O O . ARG A 1 278 ? 12.625 4.559 -23.812 1 44.06 278 ARG A O 1
ATOM 2035 N N . LYS A 1 279 ? 12.148 4.449 -21.75 1 43.5 279 LYS A N 1
ATOM 2036 C CA . LYS A 1 279 ? 10.727 4.32 -22.062 1 43.5 279 LYS A CA 1
ATOM 2037 C C . LYS A 1 279 ? 10.125 5.672 -22.438 1 43.5 279 LYS A C 1
ATOM 2039 O O . LYS A 1 279 ? 9.086 5.727 -23.094 1 43.5 279 LYS A O 1
ATOM 2044 N N . GLU A 1 280 ? 10.602 6.742 -21.922 1 39.91 280 GLU A N 1
ATOM 2045 C CA . GLU A 1 280 ? 10.117 8.055 -22.344 1 39.91 280 GLU A CA 1
ATOM 2046 C C . GLU A 1 280 ? 10.539 8.359 -23.781 1 39.91 280 GLU A C 1
ATOM 2048 O O . GLU A 1 280 ? 9.883 9.133 -24.484 1 39.91 280 GLU A O 1
ATOM 2053 N N . GLU A 1 281 ? 11.664 7.926 -24.172 1 36.62 281 GLU A N 1
ATOM 2054 C CA . GLU A 1 281 ? 12.125 8.219 -25.516 1 36.62 281 GLU A CA 1
ATOM 2055 C C . GLU A 1 281 ? 11.594 7.203 -26.531 1 36.62 281 GLU A C 1
ATOM 2057 O O . GLU A 1 281 ? 11.664 7.422 -27.734 1 36.62 281 GLU A O 1
ATOM 2062 N N . ALA A 1 282 ? 11.18 6.168 -26.141 1 34.38 282 ALA A N 1
ATOM 2063 C CA . ALA A 1 282 ? 10.594 5.27 -27.141 1 34.38 282 ALA A CA 1
ATOM 2064 C C . ALA A 1 282 ? 9.102 5.523 -27.297 1 34.38 282 ALA A C 1
ATOM 2066 O O . ALA A 1 282 ? 8.414 5.859 -26.328 1 34.38 282 ALA A O 1
ATOM 2067 N N . MET B 1 1 ? 9.641 12.859 26.844 1 42.38 1 MET B N 1
ATOM 2068 C CA . MET B 1 1 ? 9.539 14.062 26.031 1 42.38 1 MET B CA 1
ATOM 2069 C C . MET B 1 1 ? 9.656 13.711 24.547 1 42.38 1 MET B C 1
ATOM 2071 O O . MET B 1 1 ? 10.438 12.836 24.172 1 42.38 1 MET B O 1
ATOM 2075 N N . SER B 1 2 ? 8.688 14.312 23.75 1 58.12 2 SER B N 1
ATOM 2076 C CA . SER B 1 2 ? 8.75 13.984 22.328 1 58.12 2 SER B CA 1
ATOM 2077 C C . SER B 1 2 ? 10.086 14.414 21.719 1 58.12 2 SER B C 1
ATOM 2079 O O . SER B 1 2 ? 10.68 15.398 22.156 1 58.12 2 SER B O 1
ATOM 2081 N N . ARG B 1 3 ? 10.695 13.562 21 1 79.5 3 ARG B N 1
ATOM 2082 C CA . ARG B 1 3 ? 11.945 13.836 20.297 1 79.5 3 ARG B CA 1
ATOM 2083 C C . ARG B 1 3 ? 11.773 14.969 19.281 1 79.5 3 ARG B C 1
ATOM 2085 O O . ARG B 1 3 ? 12.758 15.469 18.734 1 79.5 3 ARG B O 1
ATOM 2092 N N . TYR B 1 4 ? 10.492 15.602 19.25 1 91.38 4 TYR B N 1
ATOM 2093 C CA . TYR B 1 4 ? 10.195 16.625 18.25 1 91.38 4 TYR B CA 1
ATOM 2094 C C . TYR B 1 4 ? 10.008 17.984 18.922 1 91.38 4 TYR B C 1
ATOM 2096 O O . TYR B 1 4 ? 9.531 18.078 20.047 1 91.38 4 TYR B O 1
ATOM 2104 N N . PRO B 1 5 ? 10.336 19.062 18.234 1 94.69 5 PRO B N 1
ATOM 2105 C CA . PRO B 1 5 ? 10.016 20.391 18.766 1 94.69 5 PRO B CA 1
ATOM 2106 C C . PRO B 1 5 ? 8.516 20.594 18.984 1 94.69 5 PRO B C 1
ATOM 2108 O O . PRO B 1 5 ? 7.699 20.094 18.203 1 94.69 5 PRO B O 1
ATOM 2111 N N . GLU B 1 6 ? 8.234 21.297 20 1 93.5 6 GLU B N 1
ATOM 2112 C CA . GLU B 1 6 ? 6.832 21.562 20.281 1 93.5 6 GLU B CA 1
ATOM 2113 C C . GLU B 1 6 ? 6.199 22.453 19.219 1 93.5 6 GLU B C 1
ATOM 2115 O O . GLU B 1 6 ? 6.848 23.359 18.688 1 93.5 6 GLU B O 1
ATOM 2120 N N . LEU B 1 7 ? 4.949 22.203 18.922 1 95.75 7 LEU B N 1
ATOM 2121 C CA . LEU B 1 7 ? 4.176 23.016 17.984 1 95.75 7 LEU B CA 1
ATOM 2122 C C . LEU B 1 7 ? 2.982 23.656 18.688 1 95.75 7 LEU B C 1
ATOM 2124 O O . LEU B 1 7 ? 2.168 22.969 19.297 1 95.75 7 LEU B O 1
ATOM 2128 N N . ASP B 1 8 ? 2.973 24.922 18.641 1 95.62 8 ASP B N 1
ATOM 2129 C CA . ASP B 1 8 ? 1.817 25.672 19.125 1 95.62 8 ASP B CA 1
ATOM 2130 C C . ASP B 1 8 ? 0.843 25.969 17.984 1 95.62 8 ASP B C 1
ATOM 2132 O O . ASP B 1 8 ? 1.203 26.625 17.016 1 95.62 8 ASP B O 1
ATOM 2136 N N . LEU B 1 9 ? -0.401 25.594 18.156 1 97.5 9 LEU B N 1
ATOM 2137 C CA . LEU B 1 9 ? -1.388 25.75 17.094 1 97.5 9 LEU B CA 1
ATOM 2138 C C . LEU B 1 9 ? -1.877 27.203 17.016 1 97.5 9 LEU B C 1
ATOM 2140 O O . LEU B 1 9 ? -2.43 27.625 16 1 97.5 9 LEU B O 1
ATOM 2144 N N . ASP B 1 10 ? -1.744 27.891 18.156 1 97.88 10 ASP B N 1
ATOM 2145 C CA . ASP B 1 10 ? -2.191 29.281 18.156 1 97.88 10 ASP B CA 1
ATOM 2146 C C . ASP B 1 10 ? -1.392 30.125 17.172 1 97.88 10 ASP B C 1
ATOM 2148 O O . ASP B 1 10 ? -0.201 30.359 17.375 1 97.88 10 ASP B O 1
ATOM 2152 N N . GLY B 1 11 ? -2.029 30.484 16.094 1 98.12 11 GLY B N 1
ATOM 2153 C CA . GLY B 1 11 ? -1.402 31.281 15.055 1 98.12 11 GLY B CA 1
ATOM 2154 C C . GLY B 1 11 ? -0.702 30.438 14 1 98.12 11 GLY B C 1
ATOM 2155 O O . GLY B 1 11 ? -0.217 30.969 13 1 98.12 11 GLY B O 1
ATOM 2156 N N . ALA B 1 12 ? -0.642 29.156 14.219 1 98.56 12 ALA B N 1
ATOM 2157 C CA . ALA B 1 12 ? 0.066 28.266 13.297 1 98.56 12 ALA B CA 1
ATOM 2158 C C . ALA B 1 12 ? -0.746 28.047 12.023 1 98.56 12 ALA B C 1
ATOM 2160 O O . ALA B 1 12 ? -1.97 27.906 12.078 1 98.56 12 ALA B O 1
ATOM 2161 N N . HIS B 1 13 ? -0.091 27.984 10.875 1 98.88 13 HIS B N 1
ATOM 2162 C CA . HIS B 1 13 ? -0.73 27.656 9.609 1 98.88 13 HIS B CA 1
ATOM 2163 C C . HIS B 1 13 ? -0.924 26.156 9.453 1 98.88 13 HIS B C 1
ATOM 2165 O O . HIS B 1 13 ? 0.043 25.391 9.508 1 98.88 13 HIS B O 1
ATOM 2171 N N . VAL B 1 14 ? -2.172 25.734 9.266 1 98.94 14 VAL B N 1
ATOM 2172 C CA . VAL B 1 14 ? -2.562 24.344 9.062 1 98.94 14 VAL B CA 1
ATOM 2173 C C . VAL B 1 14 ? -3.279 24.219 7.719 1 98.94 14 VAL B C 1
ATOM 2175 O O . VAL B 1 14 ? -4.227 24.953 7.434 1 98.94 14 VAL B O 1
ATOM 2178 N N . ALA B 1 15 ? -2.801 23.344 6.91 1 98.94 15 ALA B N 1
ATOM 2179 C CA . ALA B 1 15 ? -3.488 23.016 5.664 1 98.94 15 ALA B CA 1
ATOM 2180 C C . ALA B 1 15 ? -4.137 21.625 5.738 1 98.94 15 ALA B C 1
ATOM 2182 O O . ALA B 1 15 ? -3.527 20.672 6.223 1 98.94 15 ALA B O 1
ATOM 2183 N N . ILE B 1 16 ? -5.395 21.516 5.297 1 98.94 16 ILE B N 1
ATOM 2184 C CA . ILE B 1 16 ? -6.152 20.266 5.359 1 98.94 16 ILE B CA 1
ATOM 2185 C C . ILE B 1 16 ? -6.766 19.969 3.994 1 98.94 16 ILE B C 1
ATOM 2187 O O . ILE B 1 16 ? -7.488 20.797 3.436 1 98.94 16 ILE B O 1
ATOM 2191 N N . THR B 1 17 ? -6.457 18.812 3.467 1 98.88 17 THR B N 1
ATOM 2192 C CA . THR B 1 17 ? -7.035 18.406 2.189 1 98.88 17 THR B CA 1
ATOM 2193 C C . THR B 1 17 ? -8.383 17.719 2.398 1 98.88 17 THR B C 1
ATOM 2195 O O . THR B 1 17 ? -8.586 17.031 3.402 1 98.88 17 THR B O 1
ATOM 2198 N N . GLY B 1 18 ? -9.234 17.844 1.385 1 97.88 18 GLY B N 1
ATOM 2199 C CA . GLY B 1 18 ? -10.562 17.25 1.505 1 97.88 18 GLY B CA 1
ATOM 2200 C C . GLY B 1 18 ? -11.352 17.797 2.676 1 97.88 18 GLY B C 1
ATOM 2201 O O . GLY B 1 18 ? -12.047 17.047 3.367 1 97.88 18 GLY B O 1
ATOM 2202 N N . ALA B 1 19 ? -11.25 19.062 2.943 1 97.75 19 ALA B N 1
ATOM 2203 C CA . ALA B 1 19 ? -11.789 19.594 4.188 1 97.75 19 ALA B CA 1
ATOM 2204 C C . ALA B 1 19 ? -13.102 20.328 3.936 1 97.75 19 ALA B C 1
ATOM 2206 O O . ALA B 1 19 ? -13.555 21.109 4.777 1 97.75 19 ALA B O 1
ATOM 2207 N N . GLY B 1 20 ? -13.664 20.141 2.783 1 96.06 20 GLY B N 1
ATOM 2208 C CA . GLY B 1 20 ? -14.961 20.719 2.5 1 96.06 20 GLY B CA 1
ATOM 2209 C C . GLY B 1 20 ? -16.109 20 3.189 1 96.06 20 GLY B C 1
ATOM 2210 O O . GLY B 1 20 ? -17.203 20.547 3.295 1 96.06 20 GLY B O 1
ATOM 2211 N N . GLN B 1 21 ? -15.875 18.781 3.66 1 92.06 21 GLN B N 1
ATOM 2212 C CA . GLN B 1 21 ? -16.906 17.984 4.32 1 92.06 21 GLN B CA 1
ATOM 2213 C C . GLN B 1 21 ? -16.297 16.938 5.238 1 92.06 21 GLN B C 1
ATOM 2215 O O . GLN B 1 21 ? -15.07 16.797 5.301 1 92.06 21 GLN B O 1
ATOM 2220 N N . GLY B 1 22 ? -17.125 16.375 6.086 1 91.94 22 GLY B N 1
ATOM 2221 C CA . GLY B 1 22 ? -16.766 15.172 6.824 1 91.94 22 GLY B CA 1
ATOM 2222 C C . GLY B 1 22 ? -15.672 15.406 7.852 1 91.94 22 GLY B C 1
ATOM 2223 O O . GLY B 1 22 ? -15.711 16.391 8.594 1 91.94 22 GLY B O 1
ATOM 2224 N N . ILE B 1 23 ? -14.766 14.43 7.938 1 92.12 23 ILE B N 1
ATOM 2225 C CA . ILE B 1 23 ? -13.672 14.43 8.898 1 92.12 23 ILE B CA 1
ATOM 2226 C C . ILE B 1 23 ? -12.82 15.688 8.711 1 92.12 23 ILE B C 1
ATOM 2228 O O . ILE B 1 23 ? -12.438 16.344 9.68 1 92.12 23 ILE B O 1
ATOM 2232 N N . GLY B 1 24 ? -12.586 16.062 7.422 1 96.69 24 GLY B N 1
ATOM 2233 C CA . GLY B 1 24 ? -11.773 17.234 7.125 1 96.69 24 GLY B CA 1
ATOM 2234 C C . GLY B 1 24 ? -12.367 18.531 7.645 1 96.69 24 GLY B C 1
ATOM 2235 O O . GLY B 1 24 ? -11.664 19.344 8.234 1 96.69 24 GLY B O 1
ATOM 2236 N N . ARG B 1 25 ? -13.625 18.672 7.438 1 96.81 25 ARG B N 1
ATOM 2237 C CA . ARG B 1 25 ? -14.312 19.875 7.891 1 96.81 25 ARG B CA 1
ATOM 2238 C C . ARG B 1 25 ? -14.266 19.984 9.414 1 96.81 25 ARG B C 1
ATOM 2240 O O . ARG B 1 25 ? -13.93 21.031 9.953 1 96.81 25 ARG B O 1
ATOM 2247 N N . VAL B 1 26 ? -14.539 18.922 10.102 1 96.81 26 VAL B N 1
ATOM 2248 C CA . VAL B 1 26 ? -14.57 18.922 11.555 1 96.81 26 VAL B CA 1
ATOM 2249 C C . VAL B 1 26 ? -13.156 19.141 12.102 1 96.81 26 VAL B C 1
ATOM 2251 O O . VAL B 1 26 ? -12.977 19.828 13.109 1 96.81 26 VAL B O 1
ATOM 2254 N N . THR B 1 27 ? -12.195 18.562 11.414 1 97.81 27 THR B N 1
ATOM 2255 C CA . THR B 1 27 ? -10.805 18.797 11.797 1 97.81 27 THR B CA 1
ATOM 2256 C C . THR B 1 27 ? -10.445 20.266 11.656 1 97.81 27 THR B C 1
ATOM 2258 O O . THR B 1 27 ? -9.805 20.844 12.539 1 97.81 27 THR B O 1
ATOM 2261 N N . ALA B 1 28 ? -10.906 20.875 10.57 1 98.5 28 ALA B N 1
ATOM 2262 C CA . ALA B 1 28 ? -10.68 22.312 10.359 1 98.5 28 ALA B CA 1
ATOM 2263 C C . ALA B 1 28 ? -11.297 23.141 11.484 1 98.5 28 ALA B C 1
ATOM 2265 O O . ALA B 1 28 ? -10.656 24.047 12.008 1 98.5 28 ALA B O 1
ATOM 2266 N N . GLU B 1 29 ? -12.469 22.781 11.859 1 98.25 29 GLU B N 1
ATOM 2267 C CA . GLU B 1 29 ? -13.172 23.484 12.93 1 98.25 29 GLU B CA 1
ATOM 2268 C C . GLU B 1 29 ? -12.406 23.359 14.25 1 98.25 29 GLU B C 1
ATOM 2270 O O . GLU B 1 29 ? -12.258 24.359 14.977 1 98.25 29 GLU B O 1
ATOM 2275 N N . ARG B 1 30 ? -11.93 22.172 14.523 1 97.94 30 ARG B N 1
ATOM 2276 C CA . ARG B 1 30 ? -11.203 21.938 15.773 1 97.94 30 ARG B CA 1
ATOM 2277 C C . ARG B 1 30 ? -9.891 22.719 15.789 1 97.94 30 ARG B C 1
ATOM 2279 O O . ARG B 1 30 ? -9.539 23.312 16.812 1 97.94 30 ARG B O 1
ATOM 2286 N N . MET B 1 31 ? -9.18 22.719 14.664 1 98.56 31 MET B N 1
ATOM 2287 C CA . MET B 1 31 ? -7.906 23.422 14.57 1 98.56 31 MET B CA 1
ATOM 2288 C C . MET B 1 31 ? -8.102 24.922 14.719 1 98.56 31 MET B C 1
ATOM 2290 O O . MET B 1 31 ? -7.336 25.594 15.422 1 98.56 31 MET B O 1
ATOM 2294 N N . ALA B 1 32 ? -9.109 25.453 14.102 1 98.62 32 ALA B N 1
ATOM 2295 C CA . ALA B 1 32 ? -9.406 26.875 14.188 1 98.62 32 ALA B CA 1
ATOM 2296 C C . ALA B 1 32 ? -9.766 27.281 15.609 1 98.62 32 ALA B C 1
ATOM 2298 O O . ALA B 1 32 ? -9.367 28.344 16.078 1 98.62 32 ALA B O 1
ATOM 2299 N N . ALA B 1 33 ? -10.5 26.406 16.266 1 98.25 33 ALA B N 1
ATOM 2300 C CA . ALA B 1 33 ? -10.906 26.672 17.656 1 98.25 33 ALA B CA 1
ATOM 2301 C C . ALA B 1 33 ? -9.695 26.75 18.578 1 98.25 33 ALA B C 1
ATOM 2303 O O . ALA B 1 33 ? -9.75 27.391 19.625 1 98.25 33 ALA B O 1
ATOM 2304 N N . LEU B 1 34 ? -8.617 26.172 18.141 1 98.06 34 LEU B N 1
ATOM 2305 C CA . LEU B 1 34 ? -7.383 26.188 18.922 1 98.06 34 LEU B CA 1
ATOM 2306 C C . LEU B 1 34 ? -6.465 27.328 18.484 1 98.06 34 LEU B C 1
ATOM 2308 O O . LEU B 1 34 ? -5.312 27.406 18.922 1 98.06 34 LEU B O 1
ATOM 2312 N N . GLY B 1 35 ? -6.953 28.141 17.531 1 98.5 35 GLY B N 1
ATOM 2313 C CA . GLY B 1 35 ? -6.262 29.375 17.188 1 98.5 35 GLY B CA 1
ATOM 2314 C C . GLY B 1 35 ? -5.469 29.266 15.891 1 98.5 35 GLY B C 1
ATOM 2315 O O . GLY B 1 35 ? -4.785 30.203 15.492 1 98.5 35 GLY B O 1
ATOM 2316 N N . ALA B 1 36 ? -5.547 28.188 15.203 1 98.75 36 ALA B N 1
ATOM 2317 C CA . ALA B 1 36 ? -4.773 27.984 13.977 1 98.75 36 ALA B CA 1
ATOM 2318 C C . ALA B 1 36 ? -5.359 28.781 12.82 1 98.75 36 ALA B C 1
ATOM 2320 O O . ALA B 1 36 ? -6.562 29.062 12.789 1 98.75 36 ALA B O 1
ATOM 2321 N N . ARG B 1 37 ? -4.508 29.156 11.922 1 98.81 37 ARG B N 1
ATOM 2322 C CA . ARG B 1 37 ? -4.902 29.641 10.602 1 98.81 37 ARG B CA 1
ATOM 2323 C C . ARG B 1 37 ? -5.066 28.484 9.617 1 98.81 37 ARG B C 1
ATOM 2325 O O . ARG B 1 37 ? -4.078 27.859 9.219 1 98.81 37 ARG B O 1
ATOM 2332 N N . VAL B 1 38 ? -6.305 28.25 9.203 1 98.94 38 VAL B N 1
ATOM 2333 C CA . VAL B 1 38 ? -6.582 27 8.508 1 98.94 38 VAL B CA 1
ATOM 2334 C C . VAL B 1 38 ? -6.801 27.266 7.02 1 98.94 38 VAL B C 1
ATOM 2336 O O . VAL B 1 38 ? -7.574 28.141 6.648 1 98.94 38 VAL B O 1
ATOM 2339 N N . SER B 1 39 ? -6.09 26.578 6.164 1 98.94 39 SER B N 1
ATOM 2340 C CA . SER B 1 39 ? -6.309 26.562 4.723 1 98.94 39 SER B CA 1
ATOM 2341 C C . SER B 1 39 ? -7.051 25.297 4.301 1 98.94 39 SER B C 1
ATOM 2343 O O . SER B 1 39 ? -6.59 24.172 4.559 1 98.94 39 SER B O 1
ATOM 2345 N N . ILE B 1 40 ? -8.18 25.516 3.59 1 98.75 40 ILE B N 1
ATOM 2346 C CA . ILE B 1 40 ? -9.062 24.422 3.189 1 98.75 40 ILE B CA 1
ATOM 2347 C C . ILE B 1 40 ? -8.828 24.078 1.719 1 98.75 40 ILE B C 1
ATOM 2349 O O . ILE B 1 40 ? -9.047 24.922 0.842 1 98.75 40 ILE B O 1
ATOM 2353 N N . GLY B 1 41 ? -8.32 22.906 1.471 1 98.88 41 GLY B N 1
ATOM 2354 C CA . GLY B 1 41 ? -8.25 22.391 0.111 1 98.88 41 GLY B CA 1
ATOM 2355 C C . GLY B 1 41 ? -9.289 21.328 -0.179 1 98.88 41 GLY B C 1
ATOM 2356 O O . GLY B 1 41 ? -9.469 20.391 0.611 1 98.88 41 GLY B O 1
ATOM 2357 N N . ASP B 1 42 ? -9.961 21.469 -1.306 1 98.56 42 ASP B N 1
ATOM 2358 C CA . ASP B 1 42 ? -10.961 20.469 -1.7 1 98.56 42 ASP B CA 1
ATOM 2359 C C . ASP B 1 42 ? -11.203 20.516 -3.207 1 98.56 42 ASP B C 1
ATOM 2361 O O . ASP B 1 42 ? -11.031 21.547 -3.846 1 98.56 42 ASP B O 1
ATOM 2365 N N . LEU B 1 43 ? -11.523 19.344 -3.662 1 98.25 43 LEU B N 1
ATOM 2366 C CA . LEU B 1 43 ? -11.93 19.281 -5.062 1 98.25 43 LEU B CA 1
ATOM 2367 C C . LEU B 1 43 ? -13.172 20.125 -5.305 1 98.25 43 LEU B C 1
ATOM 2369 O O . LEU B 1 43 ? -13.312 20.75 -6.359 1 98.25 43 LEU B O 1
ATOM 2373 N N . ASP B 1 44 ? -14.094 20.094 -4.391 1 97.5 44 ASP B N 1
ATOM 2374 C CA . ASP B 1 44 ? -15.289 20.938 -4.391 1 97.5 44 ASP B CA 1
ATOM 2375 C C . ASP B 1 44 ? -14.992 22.297 -3.779 1 97.5 44 ASP B C 1
ATOM 2377 O O . ASP B 1 44 ? -15.094 22.484 -2.564 1 97.5 44 ASP B O 1
ATOM 2381 N N . LEU B 1 45 ? -14.734 23.266 -4.629 1 98.44 45 LEU B N 1
ATOM 2382 C CA . LEU B 1 45 ? -14.344 24.578 -4.156 1 98.44 45 LEU B CA 1
ATOM 2383 C C . LEU B 1 45 ? -15.469 25.219 -3.346 1 98.44 45 LEU B C 1
ATOM 2385 O O . LEU B 1 45 ? -15.211 25.938 -2.375 1 98.44 45 LEU B O 1
ATOM 2389 N N . GLU B 1 46 ? -16.672 25.016 -3.732 1 98.44 46 GLU B N 1
ATOM 2390 C CA . GLU B 1 46 ? -17.797 25.609 -3.002 1 98.44 46 GLU B CA 1
ATOM 2391 C C . GLU B 1 46 ? -17.891 25.047 -1.588 1 98.44 46 GLU B C 1
ATOM 2393 O O . GLU B 1 46 ? -18.156 25.781 -0.636 1 98.44 46 GLU B O 1
ATOM 2398 N N . ALA B 1 47 ? -17.688 23.75 -1.448 1 97.62 47 ALA B N 1
ATOM 2399 C CA . ALA B 1 47 ? -17.656 23.141 -0.123 1 97.62 47 ALA B CA 1
ATOM 2400 C C . ALA B 1 47 ? -16.5 23.703 0.71 1 97.62 47 ALA B C 1
ATOM 2402 O O . ALA B 1 47 ? -16.656 23.953 1.906 1 97.62 47 ALA B O 1
ATOM 2403 N N . ALA B 1 48 ? -15.383 23.922 0.061 1 98.56 48 ALA B N 1
ATOM 2404 C CA . ALA B 1 48 ? -14.234 24.5 0.744 1 98.56 48 ALA B CA 1
ATOM 2405 C C . ALA B 1 48 ? -14.539 25.906 1.243 1 98.56 48 ALA B C 1
ATOM 2407 O O . ALA B 1 48 ? -14.172 26.266 2.365 1 98.56 48 ALA B O 1
ATOM 2408 N N . LYS B 1 49 ? -15.211 26.688 0.436 1 98.69 49 LYS B N 1
ATOM 2409 C CA . LYS B 1 49 ? -15.555 28.062 0.795 1 98.69 49 LYS B CA 1
ATOM 2410 C C . LYS B 1 49 ? -16.484 28.094 2.002 1 98.69 49 LYS B C 1
ATOM 2412 O O . LYS B 1 49 ? -16.344 28.938 2.889 1 98.69 49 LYS B O 1
ATOM 2417 N N . ARG B 1 50 ? -17.406 27.172 2 1 98.31 50 ARG B N 1
ATOM 2418 C CA . ARG B 1 50 ? -18.328 27.109 3.131 1 98.31 50 ARG B CA 1
ATOM 2419 C C . ARG B 1 50 ? -17.578 26.812 4.426 1 98.31 50 ARG B C 1
ATOM 2421 O O . ARG B 1 50 ? -17.812 27.469 5.445 1 98.31 50 ARG B O 1
ATOM 2428 N N . THR B 1 51 ? -16.688 25.844 4.359 1 98.31 51 THR B N 1
ATOM 2429 C CA . THR B 1 51 ? -15.891 25.516 5.535 1 98.31 51 THR B CA 1
ATOM 2430 C C . THR B 1 51 ? -15 26.688 5.938 1 98.31 51 THR B C 1
ATOM 2432 O O . THR B 1 51 ? -14.867 26.984 7.125 1 98.31 51 THR B O 1
ATOM 2435 N N . ALA B 1 52 ? -14.398 27.344 4.969 1 98.69 52 ALA B N 1
ATOM 2436 C CA . ALA B 1 52 ? -13.492 28.469 5.238 1 98.69 52 ALA B CA 1
ATOM 2437 C C . ALA B 1 52 ? -14.219 29.594 5.953 1 98.69 52 ALA B C 1
ATOM 2439 O O . ALA B 1 52 ? -13.664 30.234 6.852 1 98.69 52 ALA B O 1
ATOM 2440 N N . VAL B 1 53 ? -15.414 29.859 5.551 1 98.25 53 VAL B N 1
ATOM 2441 C CA . VAL B 1 53 ? -16.219 30.906 6.184 1 98.25 53 VAL B CA 1
ATOM 2442 C C . VAL B 1 53 ? -16.5 30.531 7.641 1 98.25 53 VAL B C 1
ATOM 2444 O O . VAL B 1 53 ? -16.359 31.375 8.539 1 98.25 53 VAL B O 1
ATOM 2447 N N . ASP B 1 54 ? -16.812 29.312 7.863 1 97.44 54 ASP B N 1
ATOM 2448 C CA . ASP B 1 54 ? -17.156 28.828 9.195 1 97.44 54 ASP B CA 1
ATOM 2449 C C . ASP B 1 54 ? -15.961 28.938 10.141 1 97.44 54 ASP B C 1
ATOM 2451 O O . ASP B 1 54 ? -16.125 29.219 11.336 1 97.44 54 ASP B O 1
ATOM 2455 N N . VAL B 1 55 ? -14.758 28.75 9.633 1 98.25 55 VAL B N 1
ATOM 2456 C CA . VAL B 1 55 ? -13.617 28.625 10.539 1 98.25 55 VAL B CA 1
ATOM 2457 C C . VAL B 1 55 ? -12.742 29.875 10.438 1 98.25 55 VAL B C 1
ATOM 2459 O O . VAL B 1 55 ? -11.742 30 11.141 1 98.25 55 VAL B O 1
ATOM 2462 N N . GLY B 1 56 ? -13.086 30.859 9.617 1 98.19 56 GLY B N 1
ATOM 2463 C CA . GLY B 1 56 ? -12.266 32.031 9.398 1 98.19 56 GLY B CA 1
ATOM 2464 C C . GLY B 1 56 ? -10.961 31.719 8.688 1 98.19 56 GLY B C 1
ATOM 2465 O O . GLY B 1 56 ? -9.914 32.281 9.031 1 98.19 56 GLY B O 1
ATOM 2466 N N . GLY B 1 57 ? -10.984 30.812 7.734 1 98.69 57 GLY B N 1
ATOM 2467 C CA . GLY B 1 57 ? -9.797 30.391 7.016 1 98.69 57 GLY B CA 1
ATOM 2468 C C . GLY B 1 57 ? -9.836 30.734 5.539 1 98.69 57 GLY B C 1
ATOM 2469 O O . GLY B 1 57 ? -10.562 31.656 5.133 1 98.69 57 GLY B O 1
ATOM 2470 N N . THR B 1 58 ? -8.977 30.109 4.781 1 98.81 58 THR B N 1
ATOM 2471 C CA . THR B 1 58 ? -8.93 30.312 3.336 1 98.81 58 THR B CA 1
ATOM 2472 C C . THR B 1 58 ? -9.367 29.031 2.604 1 98.81 58 THR B C 1
ATOM 2474 O O . THR B 1 58 ? -9.172 27.922 3.104 1 98.81 58 THR B O 1
ATOM 2477 N N . ALA B 1 59 ? -10.039 29.281 1.422 1 98.88 59 ALA B N 1
ATOM 2478 C CA . ALA B 1 59 ? -10.523 28.172 0.6 1 98.88 59 ALA B CA 1
ATOM 2479 C C . ALA B 1 59 ? -9.766 28.094 -0.722 1 98.88 59 ALA B C 1
ATOM 2481 O O . ALA B 1 59 ? -9.461 29.125 -1.333 1 98.88 59 ALA B O 1
ATOM 2482 N N . HIS B 1 60 ? -9.438 26.859 -1.093 1 98.81 60 HIS B N 1
ATOM 2483 C CA . HIS B 1 60 ? -8.664 26.625 -2.309 1 98.81 60 HIS B CA 1
ATOM 2484 C C . HIS B 1 60 ? -9.18 25.391 -3.047 1 98.81 60 HIS B C 1
ATOM 2486 O O . HIS B 1 60 ? -9.531 24.391 -2.424 1 98.81 60 HIS B O 1
ATOM 2492 N N . HIS B 1 61 ? -9.242 25.5 -4.379 1 98.75 61 HIS B N 1
ATOM 2493 C CA . HIS B 1 61 ? -9.445 24.297 -5.18 1 98.75 61 HIS B CA 1
ATOM 2494 C C . HIS B 1 61 ? -8.227 23.375 -5.113 1 98.75 61 HIS B C 1
ATOM 2496 O O . HIS B 1 61 ? -7.094 23.828 -5.258 1 98.75 61 HIS B O 1
ATOM 2502 N N . LEU B 1 62 ? -8.539 22.094 -4.887 1 98.88 62 LEU B N 1
ATOM 2503 C CA . LEU B 1 62 ? -7.434 21.141 -4.805 1 98.88 62 LEU B CA 1
ATOM 2504 C C . LEU B 1 62 ? -7.848 19.781 -5.328 1 98.88 62 LEU B C 1
ATOM 2506 O O . LEU B 1 62 ? -8.773 19.156 -4.797 1 98.88 62 LEU B O 1
ATOM 2510 N N . ASP B 1 63 ? -7.238 19.375 -6.395 1 98.81 63 ASP B N 1
ATOM 2511 C CA . ASP B 1 63 ? -7.184 17.969 -6.785 1 98.81 63 ASP B CA 1
ATOM 2512 C C . ASP B 1 63 ? -5.895 17.312 -6.301 1 98.81 63 ASP B C 1
ATOM 2514 O O . ASP B 1 63 ? -4.824 17.531 -6.875 1 98.81 63 ASP B O 1
ATOM 2518 N N . VAL B 1 64 ? -6.031 16.484 -5.297 1 98.81 64 VAL B N 1
ATOM 2519 C CA . VAL B 1 64 ? -4.836 15.961 -4.641 1 98.81 64 VAL B CA 1
ATOM 2520 C C . VAL B 1 64 ? -4.105 15.008 -5.586 1 98.81 64 VAL B C 1
ATOM 2522 O O . VAL B 1 64 ? -2.924 14.711 -5.383 1 98.81 64 VAL B O 1
ATOM 2525 N N . ALA B 1 65 ? -4.805 14.469 -6.59 1 98.06 65 ALA B N 1
ATOM 2526 C CA . ALA B 1 65 ? -4.188 13.547 -7.543 1 98.06 65 ALA B CA 1
ATOM 2527 C C . ALA B 1 65 ? -3.328 14.297 -8.555 1 98.06 65 ALA B C 1
ATOM 2529 O O . ALA B 1 65 ? -2.562 13.688 -9.305 1 98.06 65 ALA B O 1
ATOM 2530 N N . ASP B 1 66 ? -3.455 15.594 -8.586 1 98.25 66 ASP B N 1
ATOM 2531 C CA . ASP B 1 66 ? -2.707 16.438 -9.508 1 98.25 66 ASP B CA 1
ATOM 2532 C C . ASP B 1 66 ? -1.624 17.234 -8.773 1 98.25 66 ASP B C 1
ATOM 2534 O O . ASP B 1 66 ? -1.922 18.188 -8.07 1 98.25 66 ASP B O 1
ATOM 2538 N N . PRO B 1 67 ? -0.366 16.875 -9.039 1 97.62 67 PRO B N 1
ATOM 2539 C CA . PRO B 1 67 ? 0.708 17.562 -8.305 1 97.62 67 PRO B CA 1
ATOM 2540 C C . PRO B 1 67 ? 0.736 19.062 -8.555 1 97.62 67 PRO B C 1
ATOM 2542 O O . PRO B 1 67 ? 1.093 19.828 -7.656 1 97.62 67 PRO B O 1
ATOM 2545 N N . ALA B 1 68 ? 0.362 19.453 -9.711 1 98.31 68 ALA B N 1
ATOM 2546 C CA . ALA B 1 68 ? 0.333 20.891 -10 1 98.31 68 ALA B CA 1
ATOM 2547 C C . ALA B 1 68 ? -0.77 21.594 -9.211 1 98.31 68 ALA B C 1
ATOM 2549 O O . ALA B 1 68 ? -0.577 22.703 -8.719 1 98.31 68 ALA B O 1
ATOM 2550 N N . SER B 1 69 ? -1.896 20.969 -9.156 1 98.81 69 SER B N 1
ATOM 2551 C CA . SER B 1 69 ? -2.99 21.5 -8.344 1 98.81 69 SER B CA 1
ATOM 2552 C C . SER B 1 69 ? -2.588 21.609 -6.879 1 98.81 69 SER B C 1
ATOM 2554 O O . SER B 1 69 ? -2.877 22.609 -6.227 1 98.81 69 SER B O 1
ATOM 2556 N N . PHE B 1 70 ? -1.872 20.641 -6.383 1 98.88 70 PHE B N 1
ATOM 2557 C CA . PHE B 1 70 ? -1.452 20.625 -4.984 1 98.88 70 PHE B CA 1
ATOM 2558 C C . PHE B 1 70 ? -0.434 21.734 -4.715 1 98.88 70 PHE B C 1
ATOM 2560 O O . PHE B 1 70 ? -0.515 22.422 -3.693 1 98.88 70 PHE B O 1
ATOM 2567 N N . ALA B 1 71 ? 0.451 21.891 -5.629 1 98.81 71 ALA B N 1
ATOM 2568 C CA . ALA B 1 71 ? 1.454 22.938 -5.496 1 98.81 71 ALA B CA 1
ATOM 2569 C C . ALA B 1 71 ? 0.8 24.312 -5.465 1 98.81 71 ALA B C 1
ATOM 2571 O O . ALA B 1 71 ? 1.19 25.172 -4.672 1 98.81 71 ALA B O 1
ATOM 2572 N N . ALA B 1 72 ? -0.141 24.531 -6.336 1 98.81 72 ALA B N 1
ATOM 2573 C CA . ALA B 1 72 ? -0.863 25.797 -6.359 1 98.81 72 ALA B CA 1
ATOM 2574 C C . ALA B 1 72 ? -1.598 26.031 -5.043 1 98.81 72 ALA B C 1
ATOM 2576 O O . ALA B 1 72 ? -1.559 27.141 -4.496 1 98.81 72 ALA B O 1
ATOM 2577 N N . PHE B 1 73 ? -2.197 25.016 -4.547 1 98.88 73 PHE B N 1
ATOM 2578 C CA . PHE B 1 73 ? -2.906 25.094 -3.275 1 98.88 73 PHE B CA 1
ATOM 2579 C C . PHE B 1 73 ? -1.963 25.516 -2.154 1 98.88 73 PHE B C 1
ATOM 2581 O O . PHE B 1 73 ? -2.201 26.516 -1.477 1 98.88 73 PHE B O 1
ATOM 2588 N N . LEU B 1 74 ? -0.868 24.766 -1.954 1 98.81 74 LEU B N 1
ATOM 2589 C CA . LEU B 1 74 ? 0.016 25.047 -0.827 1 98.81 74 LEU B CA 1
ATOM 2590 C C . LEU B 1 74 ? 0.746 26.359 -1.025 1 98.81 74 LEU B C 1
ATOM 2592 O O . LEU B 1 74 ? 1.012 27.078 -0.058 1 98.81 74 LEU B O 1
ATOM 2596 N N . GLY B 1 75 ? 1.056 26.672 -2.311 1 98.62 75 GLY B N 1
ATOM 2597 C CA . GLY B 1 75 ? 1.645 27.969 -2.59 1 98.62 75 GLY B CA 1
ATOM 2598 C C . GLY B 1 75 ? 0.752 29.125 -2.186 1 98.62 75 GLY B C 1
ATOM 2599 O O . GLY B 1 75 ? 1.181 30.031 -1.454 1 98.62 75 GLY B O 1
ATOM 2600 N N . ASP B 1 76 ? -0.466 29.141 -2.619 1 98.62 76 ASP B N 1
ATOM 2601 C CA . ASP B 1 76 ? -1.443 30.172 -2.283 1 98.62 76 ASP B CA 1
ATOM 2602 C C . ASP B 1 76 ? -1.693 30.219 -0.777 1 98.62 76 ASP B C 1
ATOM 2604 O O . ASP B 1 76 ? -1.815 31.297 -0.2 1 98.62 76 ASP B O 1
ATOM 2608 N N . ALA B 1 77 ? -1.808 29.078 -0.178 1 98.81 77 ALA B N 1
ATOM 2609 C CA . ALA B 1 77 ? -2.08 28.984 1.254 1 98.81 77 ALA B CA 1
ATOM 2610 C C . ALA B 1 77 ? -0.958 29.609 2.07 1 98.81 77 ALA B C 1
ATOM 2612 O O . ALA B 1 77 ? -1.217 30.328 3.037 1 98.81 77 ALA B O 1
ATOM 2613 N N . GLU B 1 78 ? 0.268 29.328 1.689 1 98.62 78 GLU B N 1
ATOM 2614 C CA . GLU B 1 78 ? 1.405 29.875 2.422 1 98.62 78 GLU B CA 1
ATOM 2615 C C . GLU B 1 78 ? 1.528 31.375 2.205 1 98.62 78 GLU B C 1
ATOM 2617 O O . GLU B 1 78 ? 1.956 32.094 3.102 1 98.62 78 GLU B O 1
ATOM 2622 N N . GLN B 1 79 ? 1.174 31.797 1.033 1 98.31 79 GLN B N 1
ATOM 2623 C CA . GLN B 1 79 ? 1.164 33.25 0.783 1 98.31 79 GLN B CA 1
ATOM 2624 C C . GLN B 1 79 ? 0.166 33.938 1.693 1 98.31 79 GLN B C 1
ATOM 2626 O O . GLN B 1 79 ? 0.444 35.031 2.199 1 98.31 79 GLN B O 1
ATOM 2631 N N . ALA B 1 80 ? -0.872 33.312 1.936 1 98.12 80 ALA B N 1
ATOM 2632 C CA . ALA B 1 80 ? -1.959 33.938 2.693 1 98.12 80 ALA B CA 1
ATOM 2633 C C . ALA B 1 80 ? -1.735 33.781 4.195 1 98.12 80 ALA B C 1
ATOM 2635 O O . ALA B 1 80 ? -2.1 34.656 4.977 1 98.12 80 ALA B O 1
ATOM 2636 N N . ASN B 1 81 ? -1.166 32.719 4.613 1 98.44 81 ASN B N 1
ATOM 2637 C CA . ASN B 1 81 ? -1.236 32.375 6.027 1 98.44 81 ASN B CA 1
ATOM 2638 C C . ASN B 1 81 ? 0.152 32.156 6.621 1 98.44 81 ASN B C 1
ATOM 2640 O O . ASN B 1 81 ? 0.286 31.891 7.82 1 98.44 81 ASN B O 1
ATOM 2644 N N . GLY B 1 82 ? 1.218 32.281 5.797 1 98.31 82 GLY B N 1
ATOM 2645 C CA . GLY B 1 82 ? 2.578 32.062 6.258 1 98.31 82 GLY B CA 1
ATOM 2646 C C . GLY B 1 82 ? 3.041 30.641 6.105 1 98.31 82 GLY B C 1
ATOM 2647 O O . GLY B 1 82 ? 2.348 29.812 5.5 1 98.31 82 GLY B O 1
ATOM 2648 N N . PRO B 1 83 ? 4.234 30.344 6.652 1 98.44 83 PRO B N 1
ATOM 2649 C CA . PRO B 1 83 ? 4.816 29.016 6.48 1 98.44 83 PRO B CA 1
ATOM 2650 C C . PRO B 1 83 ? 3.953 27.906 7.094 1 98.44 83 PRO B C 1
ATOM 2652 O O . PRO B 1 83 ? 3.373 28.109 8.164 1 98.44 83 PRO B O 1
ATOM 2655 N N . LEU B 1 84 ? 3.895 26.781 6.355 1 98.81 84 LEU B N 1
ATOM 2656 C CA . LEU B 1 84 ? 3.068 25.641 6.762 1 98.81 84 LEU B CA 1
ATOM 2657 C C . LEU B 1 84 ? 3.678 24.922 7.965 1 98.81 84 LEU B C 1
ATOM 2659 O O . LEU B 1 84 ? 4.832 24.484 7.914 1 98.81 84 LEU B O 1
ATOM 2663 N N . VAL B 1 85 ? 2.9 24.781 9.016 1 98.81 85 VAL B N 1
ATOM 2664 C CA . VAL B 1 85 ? 3.363 24.141 10.242 1 98.81 85 VAL B CA 1
ATOM 2665 C C . VAL B 1 85 ? 2.832 22.719 10.312 1 98.81 85 VAL B C 1
ATOM 2667 O O . VAL B 1 85 ? 3.543 21.797 10.734 1 98.81 85 VAL B O 1
ATOM 2670 N N . VAL B 1 86 ? 1.541 22.531 9.922 1 98.94 86 VAL B N 1
ATOM 2671 C CA . VAL B 1 86 ? 0.893 21.219 9.945 1 98.94 86 VAL B CA 1
ATOM 2672 C C . VAL B 1 86 ? 0.191 20.969 8.609 1 98.94 86 VAL B C 1
ATOM 2674 O O . VAL B 1 86 ? -0.542 21.828 8.117 1 98.94 86 VAL B O 1
ATOM 2677 N N . LEU B 1 87 ? 0.461 19.859 8.016 1 98.94 87 LEU B N 1
ATOM 2678 C CA . LEU B 1 87 ? -0.308 19.375 6.875 1 98.94 87 LEU B CA 1
ATOM 2679 C C . LEU B 1 87 ? -1.14 18.156 7.27 1 98.94 87 LEU B C 1
ATOM 2681 O O . LEU B 1 87 ? -0.614 17.188 7.84 1 98.94 87 LEU B O 1
ATOM 2685 N N . VAL B 1 88 ? -2.439 18.25 7.012 1 98.94 88 VAL B N 1
ATOM 2686 C CA . VAL B 1 88 ? -3.328 17.109 7.211 1 98.94 88 VAL B CA 1
ATOM 2687 C C . VAL B 1 88 ? -3.783 16.562 5.855 1 98.94 88 VAL B C 1
ATOM 2689 O O . VAL B 1 88 ? -4.652 17.156 5.207 1 98.94 88 VAL B O 1
ATOM 2692 N N . ASN B 1 89 ? -3.16 15.477 5.473 1 98.88 89 ASN B N 1
ATOM 2693 C CA . ASN B 1 89 ? -3.65 14.734 4.32 1 98.88 89 ASN B CA 1
ATOM 2694 C C . ASN B 1 89 ? -4.875 13.891 4.676 1 98.88 89 ASN B C 1
ATOM 2696 O O . ASN B 1 89 ? -4.742 12.781 5.195 1 98.88 89 ASN B O 1
ATOM 2700 N N . ASN B 1 90 ? -6.008 14.398 4.293 1 97.62 90 ASN B N 1
ATOM 2701 C CA . ASN B 1 90 ? -7.273 13.797 4.695 1 97.62 90 ASN B CA 1
ATOM 2702 C C . ASN B 1 90 ? -8.102 13.367 3.484 1 97.62 90 ASN B C 1
ATOM 2704 O O . ASN B 1 90 ? -8.906 12.438 3.578 1 97.62 90 ASN B O 1
ATOM 2708 N N . ALA B 1 91 ? -7.863 14.062 2.342 1 97.06 91 ALA B N 1
ATOM 2709 C CA . ALA B 1 91 ? -8.625 13.711 1.142 1 97.06 91 ALA B CA 1
ATOM 2710 C C . ALA B 1 91 ? -8.477 12.227 0.815 1 97.06 91 ALA B C 1
ATOM 2712 O O . ALA B 1 91 ? -7.387 11.664 0.924 1 97.06 91 ALA B O 1
ATOM 2713 N N . GLY B 1 92 ? -9.531 11.57 0.503 1 94.69 92 GLY B N 1
ATOM 2714 C CA . GLY B 1 92 ? -9.547 10.164 0.139 1 94.69 92 GLY B CA 1
ATOM 2715 C C . GLY B 1 92 ? -10.883 9.703 -0.405 1 94.69 92 GLY B C 1
ATOM 2716 O O . GLY B 1 92 ? -11.891 10.398 -0.258 1 94.69 92 GLY B O 1
ATOM 2717 N N . ILE B 1 93 ? -10.867 8.609 -1.098 1 92.06 93 ILE B N 1
ATOM 2718 C CA . ILE B 1 93 ? -12.094 8 -1.605 1 92.06 93 ILE B CA 1
ATOM 2719 C C . ILE B 1 93 ? -12.125 6.52 -1.232 1 92.06 93 ILE B C 1
ATOM 2721 O O . ILE B 1 93 ? -11.086 5.926 -0.946 1 92.06 93 ILE B O 1
ATOM 2725 N N . MET B 1 94 ? -13.297 5.973 -1.124 1 91.44 94 MET B N 1
ATOM 2726 C CA . MET B 1 94 ? -13.477 4.578 -0.731 1 91.44 94 MET B CA 1
ATOM 2727 C C . MET B 1 94 ? -14.484 3.881 -1.644 1 91.44 94 MET B C 1
ATOM 2729 O O . MET B 1 94 ? -15.578 3.523 -1.21 1 91.44 94 MET B O 1
ATOM 2733 N N . PRO B 1 95 ? -14.078 3.682 -2.881 1 85.94 95 PRO B N 1
ATOM 2734 C CA . PRO B 1 95 ? -14.977 2.852 -3.691 1 85.94 95 PRO B CA 1
ATOM 2735 C C . PRO B 1 95 ? -15.164 1.45 -3.117 1 85.94 95 PRO B C 1
ATOM 2737 O O . PRO B 1 95 ? -14.195 0.826 -2.676 1 85.94 95 PRO B O 1
ATOM 2740 N N . ASN B 1 96 ? -16.438 1.014 -3.066 1 86.19 96 ASN B N 1
ATOM 2741 C CA . ASN B 1 96 ? -16.75 -0.321 -2.566 1 86.19 96 ASN B CA 1
ATOM 2742 C C . ASN B 1 96 ? -17.234 -1.237 -3.684 1 86.19 96 ASN B C 1
ATOM 2744 O O . ASN B 1 96 ? -17.938 -0.795 -4.59 1 86.19 96 ASN B O 1
ATOM 2748 N N . GLY B 1 97 ? -16.75 -2.459 -3.658 1 88.19 97 GLY B N 1
ATOM 2749 C CA . GLY B 1 97 ? -17.109 -3.488 -4.621 1 88.19 97 GLY B CA 1
ATOM 2750 C C . GLY B 1 97 ? -16.125 -4.645 -4.648 1 88.19 97 GLY B C 1
ATOM 2751 O O . GLY B 1 97 ? -14.992 -4.516 -4.191 1 88.19 97 GLY B O 1
ATOM 2752 N N . GLY B 1 98 ? -16.641 -5.762 -5.172 1 91.94 98 GLY B N 1
ATOM 2753 C CA . GLY B 1 98 ? -15.719 -6.875 -5.359 1 91.94 98 GLY B CA 1
ATOM 2754 C C . GLY B 1 98 ? -14.523 -6.523 -6.219 1 91.94 98 GLY B C 1
ATOM 2755 O O . GLY B 1 98 ? -14.594 -5.617 -7.051 1 91.94 98 GLY B O 1
ATOM 2756 N N . PHE B 1 99 ? -13.43 -7.277 -5.965 1 96.69 99 PHE B N 1
ATOM 2757 C CA . PHE B 1 99 ? -12.172 -6.992 -6.645 1 96.69 99 PHE B CA 1
ATOM 2758 C C . PHE B 1 99 ? -12.352 -7.047 -8.156 1 96.69 99 PHE B C 1
ATOM 2760 O O . PHE B 1 99 ? -11.797 -6.215 -8.883 1 96.69 99 PHE B O 1
ATOM 2767 N N . LEU B 1 100 ? -13.125 -7.941 -8.633 1 97.38 100 LEU B N 1
ATOM 2768 C CA . LEU B 1 100 ? -13.312 -8.109 -10.062 1 97.38 100 LEU B CA 1
ATOM 2769 C C . LEU B 1 100 ? -14.438 -7.219 -10.57 1 97.38 100 LEU B C 1
ATOM 2771 O O . LEU B 1 100 ? -14.609 -7.047 -11.781 1 97.38 100 LEU B O 1
ATOM 2775 N N . ASP B 1 101 ? -15.164 -6.547 -9.688 1 94.75 101 ASP B N 1
ATOM 2776 C CA . ASP B 1 101 ? -16.344 -5.777 -10.078 1 94.75 101 ASP B CA 1
ATOM 2777 C C . ASP B 1 101 ? -15.992 -4.312 -10.312 1 94.75 101 ASP B C 1
ATOM 2779 O O . ASP B 1 101 ? -16.703 -3.604 -11.031 1 94.75 101 ASP B O 1
ATOM 2783 N N . LEU B 1 102 ? -14.945 -3.857 -9.648 1 93 102 LEU B N 1
ATOM 2784 C CA . LEU B 1 102 ? -14.555 -2.461 -9.805 1 93 102 LEU B CA 1
ATOM 2785 C C . LEU B 1 102 ? -13.789 -2.256 -11.109 1 93 102 LEU B C 1
ATOM 2787 O O . LEU B 1 102 ? -12.984 -3.104 -11.5 1 93 102 LEU B O 1
ATOM 2791 N N . SER B 1 103 ? -14.016 -1.114 -11.75 1 94.31 103 SER B N 1
ATOM 2792 C CA . SER B 1 103 ? -13.344 -0.815 -13.016 1 94.31 103 SER B CA 1
ATOM 2793 C C . SER B 1 103 ? -11.875 -0.469 -12.789 1 94.31 103 SER B C 1
ATOM 2795 O O . SER B 1 103 ? -11.492 -0.054 -11.695 1 94.31 103 SER B O 1
ATOM 2797 N N . ASP B 1 104 ? -11.086 -0.619 -13.867 1 94.94 104 ASP B N 1
ATOM 2798 C CA . ASP B 1 104 ? -9.68 -0.229 -13.828 1 94.94 104 ASP B CA 1
ATOM 2799 C C . ASP B 1 104 ? -9.531 1.259 -13.516 1 94.94 104 ASP B C 1
ATOM 2801 O O . ASP B 1 104 ? -8.617 1.66 -12.797 1 94.94 104 ASP B O 1
ATOM 2805 N N . ALA B 1 105 ? -10.391 1.996 -14.102 1 95 105 ALA B N 1
ATOM 2806 C CA . ALA B 1 105 ? -10.344 3.441 -13.898 1 95 105 ALA B CA 1
ATOM 2807 C C . ALA B 1 105 ? -10.562 3.793 -12.43 1 95 105 ALA B C 1
ATOM 2809 O O . ALA B 1 105 ? -9.867 4.656 -11.883 1 95 105 ALA B O 1
ATOM 2810 N N . LEU B 1 106 ? -11.484 3.121 -11.797 1 94.44 106 LEU B N 1
ATOM 2811 C CA . LEU B 1 106 ? -11.766 3.375 -10.391 1 94.44 106 LEU B CA 1
ATOM 2812 C C . LEU B 1 106 ? -10.617 2.893 -9.508 1 94.44 106 LEU B C 1
ATOM 2814 O O . LEU B 1 106 ? -10.273 3.545 -8.523 1 94.44 106 LEU B O 1
ATOM 2818 N N . ASN B 1 107 ? -10.094 1.761 -9.859 1 96.19 107 ASN B N 1
ATOM 2819 C CA . ASN B 1 107 ? -8.93 1.261 -9.141 1 96.19 107 ASN B CA 1
ATOM 2820 C C . ASN B 1 107 ? -7.77 2.254 -9.188 1 96.19 107 ASN B C 1
ATOM 2822 O O . ASN B 1 107 ? -7.16 2.553 -8.156 1 96.19 107 ASN B O 1
ATOM 2826 N N . ARG B 1 108 ? -7.527 2.75 -10.336 1 97 108 ARG B N 1
ATOM 2827 C CA . ARG B 1 108 ? -6.449 3.717 -10.523 1 97 108 ARG B CA 1
ATOM 2828 C C . ARG B 1 108 ? -6.734 5.008 -9.758 1 97 108 ARG B C 1
ATOM 2830 O O . ARG B 1 108 ? -5.852 5.551 -9.102 1 97 108 ARG B O 1
ATOM 2837 N N . ALA B 1 109 ? -7.965 5.469 -9.828 1 96.19 109 ALA B N 1
ATOM 2838 C CA . ALA B 1 109 ? -8.344 6.691 -9.125 1 96.19 109 ALA B CA 1
ATOM 2839 C C . ALA B 1 109 ? -8.141 6.547 -7.621 1 96.19 109 ALA B C 1
ATOM 2841 O O . ALA B 1 109 ? -7.723 7.492 -6.949 1 96.19 109 ALA B O 1
ATOM 2842 N N . THR B 1 110 ? -8.438 5.367 -7.102 1 96.94 110 THR B N 1
ATOM 2843 C CA . THR B 1 110 ? -8.273 5.109 -5.676 1 96.94 110 THR B CA 1
ATOM 2844 C C . THR B 1 110 ? -6.816 5.262 -5.258 1 96.94 110 THR B C 1
ATOM 2846 O O . THR B 1 110 ? -6.516 5.926 -4.262 1 96.94 110 THR B O 1
ATOM 2849 N N . MET B 1 111 ? -5.914 4.738 -6.035 1 98.31 111 MET B N 1
ATOM 2850 C CA . MET B 1 111 ? -4.492 4.832 -5.723 1 98.31 111 MET B CA 1
ATOM 2851 C C . MET B 1 111 ? -3.984 6.258 -5.934 1 98.31 111 MET B C 1
ATOM 2853 O O . MET B 1 111 ? -3.164 6.746 -5.156 1 98.31 111 MET B O 1
ATOM 2857 N N . GLU B 1 112 ? -4.5 6.934 -6.984 1 98.06 112 GLU B N 1
ATOM 2858 C CA . GLU B 1 112 ? -4.078 8.297 -7.281 1 98.06 112 GLU B CA 1
ATOM 2859 C C . GLU B 1 112 ? -4.461 9.258 -6.156 1 98.06 112 GLU B C 1
ATOM 2861 O O . GLU B 1 112 ? -3.652 10.086 -5.734 1 98.06 112 GLU B O 1
ATOM 2866 N N . VAL B 1 113 ? -5.621 9.094 -5.711 1 98.06 113 VAL B N 1
ATOM 2867 C CA . VAL B 1 113 ? -6.137 10.023 -4.703 1 98.06 113 VAL B CA 1
ATOM 2868 C C . VAL B 1 113 ? -5.598 9.641 -3.328 1 98.06 113 VAL B C 1
ATOM 2870 O O . VAL B 1 113 ? -5.031 10.477 -2.623 1 98.06 113 VAL B O 1
ATOM 2873 N N . ASN B 1 114 ? -5.711 8.359 -2.963 1 98.25 114 ASN B N 1
ATOM 2874 C CA . ASN B 1 114 ? -5.445 7.938 -1.592 1 98.25 114 ASN B CA 1
ATOM 2875 C C . ASN B 1 114 ? -3.945 7.84 -1.318 1 98.25 114 ASN B C 1
ATOM 2877 O O . ASN B 1 114 ? -3.504 8.023 -0.183 1 98.25 114 ASN B O 1
ATOM 2881 N N . VAL B 1 115 ? -3.17 7.469 -2.33 1 98.75 115 VAL B N 1
ATOM 2882 C CA . VAL B 1 115 ? -1.749 7.23 -2.096 1 98.75 115 VAL B CA 1
ATOM 2883 C C . VAL B 1 115 ? -0.932 8.398 -2.654 1 98.75 115 VAL B C 1
ATOM 2885 O O . VAL B 1 115 ? -0.236 9.086 -1.907 1 98.75 115 VAL B O 1
ATOM 2888 N N . PHE B 1 116 ? -1.112 8.68 -3.926 1 98.69 116 PHE B N 1
ATOM 2889 C CA . PHE B 1 116 ? -0.29 9.719 -4.523 1 98.69 116 PHE B CA 1
ATOM 2890 C C . PHE B 1 116 ? -0.701 11.094 -4.008 1 98.69 116 PHE B C 1
ATOM 2892 O O . PHE B 1 116 ? 0.137 11.992 -3.875 1 98.69 116 PHE B O 1
ATOM 2899 N N . GLY B 1 117 ? -1.988 11.289 -3.684 1 98.75 117 GLY B N 1
ATOM 2900 C CA . GLY B 1 117 ? -2.377 12.516 -3.008 1 98.75 117 GLY B CA 1
ATOM 2901 C C . GLY B 1 117 ? -1.562 12.789 -1.76 1 98.75 117 GLY B C 1
ATOM 2902 O O . GLY B 1 117 ? -1.109 13.922 -1.546 1 98.75 117 GLY B O 1
ATOM 2903 N N . VAL B 1 118 ? -1.323 11.75 -0.961 1 98.88 118 VAL B N 1
ATOM 2904 C CA . VAL B 1 118 ? -0.523 11.859 0.254 1 98.88 118 VAL B CA 1
ATOM 2905 C C . VAL B 1 118 ? 0.937 12.117 -0.111 1 98.88 118 VAL B C 1
ATOM 2907 O O . VAL B 1 118 ? 1.595 12.961 0.501 1 98.88 118 VAL B O 1
ATOM 2910 N N . VAL B 1 119 ? 1.438 11.406 -1.116 1 98.81 119 VAL B N 1
ATOM 2911 C CA . VAL B 1 119 ? 2.814 11.57 -1.569 1 98.81 119 VAL B CA 1
ATOM 2912 C C . VAL B 1 119 ? 3.047 13.008 -2.014 1 98.81 119 VAL B C 1
ATOM 2914 O O . VAL B 1 119 ? 4.035 13.633 -1.625 1 98.81 119 VAL B O 1
ATOM 2917 N N . HIS B 1 120 ? 2.139 13.555 -2.824 1 98.69 120 HIS B N 1
ATOM 2918 C CA . HIS B 1 120 ? 2.268 14.922 -3.311 1 98.69 120 HIS B CA 1
ATOM 2919 C C . HIS B 1 120 ? 2.305 15.922 -2.154 1 98.69 120 HIS B C 1
ATOM 2921 O O . HIS B 1 120 ? 3.17 16.797 -2.111 1 98.69 120 HIS B O 1
ATOM 2927 N N . GLY B 1 121 ? 1.396 15.734 -1.221 1 98.81 121 GLY B N 1
ATOM 2928 C CA . GLY B 1 121 ? 1.355 16.625 -0.07 1 98.81 121 GLY B CA 1
ATOM 2929 C C . GLY B 1 121 ? 2.635 16.609 0.745 1 98.81 121 GLY B C 1
ATOM 2930 O O . GLY B 1 121 ? 3.166 17.656 1.099 1 98.81 121 GLY B O 1
ATOM 2931 N N . MET B 1 122 ? 3.119 15.438 1.005 1 98.81 122 MET B N 1
ATOM 2932 C CA . MET B 1 122 ? 4.328 15.289 1.813 1 98.81 122 MET B CA 1
ATOM 2933 C C . MET B 1 122 ? 5.539 15.875 1.098 1 98.81 122 MET B C 1
ATOM 2935 O O . MET B 1 122 ? 6.355 16.562 1.716 1 98.81 122 MET B O 1
ATOM 2939 N N . ARG B 1 123 ? 5.633 15.648 -0.182 1 98.56 123 ARG B N 1
ATOM 2940 C CA . ARG B 1 123 ? 6.785 16.125 -0.937 1 98.56 123 ARG B CA 1
ATOM 2941 C C . ARG B 1 123 ? 6.801 17.656 -1 1 98.56 123 ARG B C 1
ATOM 2943 O O . ARG B 1 123 ? 7.867 18.266 -1.044 1 98.56 123 ARG B O 1
ATOM 2950 N N . LEU B 1 124 ? 5.66 18.25 -0.989 1 98.69 124 LEU B N 1
ATOM 2951 C CA . LEU B 1 124 ? 5.566 19.703 -1.086 1 98.69 124 LEU B CA 1
ATOM 2952 C C . LEU B 1 124 ? 5.754 20.344 0.281 1 98.69 124 LEU B C 1
ATOM 2954 O O . LEU B 1 124 ? 6.301 21.453 0.381 1 98.69 124 LEU B O 1
ATOM 2958 N N . ALA B 1 125 ? 5.359 19.703 1.369 1 98.81 125 ALA B N 1
ATOM 2959 C CA . ALA B 1 125 ? 5.387 20.281 2.709 1 98.81 125 ALA B CA 1
ATOM 2960 C C . ALA B 1 125 ? 6.754 20.094 3.359 1 98.81 125 ALA B C 1
ATOM 2962 O O . ALA B 1 125 ? 7.23 20.984 4.078 1 98.81 125 ALA B O 1
ATOM 2963 N N . LEU B 1 126 ? 7.414 18.969 3.105 1 98.56 126 LEU B N 1
ATOM 2964 C CA . LEU B 1 126 ? 8.578 18.516 3.861 1 98.56 126 LEU B CA 1
ATOM 2965 C C . LEU B 1 126 ? 9.742 19.484 3.684 1 98.56 126 LEU B C 1
ATOM 2967 O O . LEU B 1 126 ? 10.398 19.859 4.66 1 98.56 126 LEU B O 1
ATOM 2971 N N . PRO B 1 127 ? 9.969 19.984 2.439 1 98.44 127 PRO B N 1
ATOM 2972 C CA . PRO B 1 127 ? 11.156 20.828 2.279 1 98.44 127 PRO B CA 1
ATOM 2973 C C . PRO B 1 127 ? 11.133 22.062 3.186 1 98.44 127 PRO B C 1
ATOM 2975 O O . PRO B 1 127 ? 12.117 22.344 3.875 1 98.44 127 PRO B O 1
ATOM 2978 N N . GLY B 1 128 ? 10.047 22.734 3.246 1 98.5 128 GLY B N 1
ATOM 2979 C CA . GLY B 1 128 ? 9.945 23.891 4.117 1 98.5 128 GLY B CA 1
ATOM 2980 C C . GLY B 1 128 ? 10.039 23.547 5.59 1 98.5 128 GLY B C 1
ATOM 2981 O O . GLY B 1 128 ? 10.672 24.25 6.367 1 98.5 128 GLY B O 1
ATOM 2982 N N . MET B 1 129 ? 9.438 22.484 5.992 1 98.5 129 MET B N 1
ATOM 2983 C CA . MET B 1 129 ? 9.469 22.031 7.383 1 98.5 129 MET B CA 1
ATOM 2984 C C . MET B 1 129 ? 10.883 21.641 7.793 1 98.5 129 MET B C 1
ATOM 2986 O O . MET B 1 129 ? 11.328 21.953 8.898 1 98.5 129 MET B O 1
ATOM 2990 N N . LEU B 1 130 ? 11.547 20.953 6.887 1 97.69 130 LEU B N 1
ATOM 2991 C CA . LEU B 1 130 ? 12.906 20.5 7.164 1 97.69 130 LEU B CA 1
ATOM 2992 C C . LEU B 1 130 ? 13.859 21.688 7.289 1 97.69 130 LEU B C 1
ATOM 2994 O O . LEU B 1 130 ? 14.719 21.703 8.172 1 97.69 130 LEU B O 1
ATOM 2998 N N . GLU B 1 131 ? 13.672 22.672 6.438 1 97.81 131 GLU B N 1
ATOM 2999 C CA . GLU B 1 131 ? 14.484 23.875 6.5 1 97.81 131 GLU B CA 1
ATOM 3000 C C . GLU B 1 131 ? 14.328 24.578 7.844 1 97.81 131 GLU B C 1
ATOM 3002 O O . GLU B 1 131 ? 15.305 25.062 8.414 1 97.81 131 GLU B O 1
ATOM 3007 N N . ARG B 1 132 ? 13.148 24.609 8.367 1 97.5 132 ARG B N 1
ATOM 3008 C CA . ARG B 1 132 ? 12.852 25.281 9.633 1 97.5 132 ARG B CA 1
ATOM 3009 C C . ARG B 1 132 ? 13.148 24.375 10.82 1 97.5 132 ARG B C 1
ATOM 3011 O O . ARG B 1 132 ? 13.156 24.828 11.961 1 97.5 132 ARG B O 1
ATOM 3018 N N . GLY B 1 133 ? 13.312 23.062 10.586 1 97.19 133 GLY B N 1
ATOM 3019 C CA . GLY B 1 133 ? 13.617 22.094 11.617 1 97.19 133 GLY B CA 1
ATOM 3020 C C . GLY B 1 133 ? 12.414 21.734 12.477 1 97.19 133 GLY B C 1
ATOM 3021 O O . GLY B 1 133 ? 12.57 21.297 13.617 1 97.19 133 GLY B O 1
ATOM 3022 N N . ARG B 1 134 ? 11.242 22.016 11.969 1 96.88 134 ARG B N 1
ATOM 3023 C CA . ARG B 1 134 ? 10.016 21.688 12.695 1 96.88 134 ARG B CA 1
ATOM 3024 C C . ARG B 1 134 ? 8.828 21.578 11.742 1 96.88 134 ARG B C 1
ATOM 3026 O O . ARG B 1 134 ? 8.805 22.234 10.695 1 96.88 134 ARG B O 1
ATOM 3033 N N . GLY B 1 135 ? 7.855 20.828 12.125 1 98.19 135 GLY B N 1
ATOM 3034 C CA . GLY B 1 135 ? 6.648 20.578 11.352 1 98.19 135 GLY B CA 1
ATOM 3035 C C . GLY B 1 135 ? 6.027 19.219 11.625 1 98.19 135 GLY B C 1
ATOM 3036 O O . GLY B 1 135 ? 6.648 18.375 12.258 1 98.19 135 GLY B O 1
ATOM 3037 N N . HIS B 1 136 ? 4.77 19.109 11.227 1 98.75 136 HIS B N 1
ATOM 3038 C CA . HIS B 1 136 ? 4.023 17.891 11.453 1 98.75 136 HIS B CA 1
ATOM 3039 C C . HIS B 1 136 ? 3.1 17.578 10.289 1 98.75 136 HIS B C 1
ATOM 3041 O O . HIS B 1 136 ? 2.408 18.453 9.781 1 98.75 136 HIS B O 1
ATOM 3047 N N . ILE B 1 137 ? 3.205 16.391 9.852 1 98.88 137 ILE B N 1
ATOM 3048 C CA . ILE B 1 137 ? 2.311 15.906 8.805 1 98.88 137 ILE B CA 1
ATOM 3049 C C . ILE B 1 137 ? 1.437 14.781 9.359 1 98.88 137 ILE B C 1
ATOM 3051 O O . ILE B 1 137 ? 1.938 13.859 10.008 1 98.88 137 ILE B O 1
ATOM 3055 N N . VAL B 1 138 ? 0.151 14.914 9.164 1 98.81 138 VAL B N 1
ATOM 3056 C CA . VAL B 1 138 ? -0.798 13.867 9.539 1 98.81 138 VAL B CA 1
ATOM 3057 C C . VAL B 1 138 ? -1.408 13.25 8.281 1 98.81 138 VAL B C 1
ATOM 3059 O O . VAL B 1 138 ? -2.008 13.953 7.465 1 98.81 138 VAL B O 1
ATOM 3062 N N . ASN B 1 139 ? -1.167 11.984 8.102 1 98.69 139 ASN B N 1
ATOM 3063 C CA . ASN B 1 139 ? -1.85 11.227 7.066 1 98.69 139 ASN B CA 1
ATOM 3064 C C . ASN B 1 139 ? -3.043 10.453 7.625 1 98.69 139 ASN B C 1
ATOM 3066 O O . ASN B 1 139 ? -2.879 9.586 8.484 1 98.69 139 ASN B O 1
ATOM 3070 N N . VAL B 1 140 ? -4.234 10.844 7.152 1 95.94 140 VAL B N 1
ATOM 3071 C CA . VAL B 1 140 ? -5.43 10.117 7.574 1 95.94 140 VAL B CA 1
ATOM 3072 C C . VAL B 1 140 ? -5.578 8.844 6.75 1 95.94 140 VAL B C 1
ATOM 3074 O O . VAL B 1 140 ? -5.957 8.891 5.578 1 95.94 140 VAL B O 1
ATOM 3077 N N . ALA B 1 141 ? -5.234 7.789 7.387 1 94.31 141 ALA B N 1
ATOM 3078 C CA . ALA B 1 141 ? -5.355 6.465 6.777 1 94.31 141 ALA B CA 1
ATOM 3079 C C . ALA B 1 141 ? -6.688 5.816 7.137 1 94.31 141 ALA B C 1
ATOM 3081 O O . ALA B 1 141 ? -7.754 6.359 6.836 1 94.31 141 ALA B O 1
ATOM 3082 N N . SER B 1 142 ? -6.609 4.598 7.637 1 88.12 142 SER B N 1
ATOM 3083 C CA . SER B 1 142 ? -7.773 3.816 8.039 1 88.12 142 SER B CA 1
ATOM 3084 C C . SER B 1 142 ? -7.355 2.537 8.758 1 88.12 142 SER B C 1
ATOM 3086 O O . SER B 1 142 ? -6.238 2.047 8.57 1 88.12 142 SER B O 1
ATOM 3088 N N . LEU B 1 143 ? -8.242 2.082 9.602 1 79.69 143 LEU B N 1
ATOM 3089 C CA . LEU B 1 143 ? -7.996 0.747 10.133 1 79.69 143 LEU B CA 1
ATOM 3090 C C . LEU B 1 143 ? -7.934 -0.282 9.008 1 79.69 143 LEU B C 1
ATOM 3092 O O . LEU B 1 143 ? -7.328 -1.345 9.164 1 79.69 143 LEU B O 1
ATOM 3096 N N . ALA B 1 144 ? -8.531 0.057 7.906 1 83.06 144 ALA B N 1
ATOM 3097 C CA . ALA B 1 144 ? -8.398 -0.764 6.703 1 83.06 144 ALA B CA 1
ATOM 3098 C C . ALA B 1 144 ? -6.969 -0.752 6.18 1 83.06 144 ALA B C 1
ATOM 3100 O O . ALA B 1 144 ? -6.641 -1.467 5.23 1 83.06 144 ALA B O 1
ATOM 3101 N N . GLY B 1 145 ? -6.133 -0.021 6.746 1 88.19 145 GLY B N 1
ATOM 3102 C CA . GLY B 1 145 ? -4.707 -0.045 6.461 1 88.19 145 GLY B CA 1
ATOM 3103 C C . GLY B 1 145 ? -3.947 -1.058 7.297 1 88.19 145 GLY B C 1
ATOM 3104 O O . GLY B 1 145 ? -2.748 -1.256 7.102 1 88.19 145 GLY B O 1
ATOM 3105 N N . LYS B 1 146 ? -4.684 -1.656 8.172 1 83.56 146 LYS B N 1
ATOM 3106 C CA . LYS B 1 146 ? -4.094 -2.654 9.055 1 83.56 146 LYS B CA 1
ATOM 3107 C C . LYS B 1 146 ? -4.816 -3.992 8.938 1 83.56 146 LYS B C 1
ATOM 3109 O O . LYS B 1 146 ? -4.219 -5.051 9.148 1 83.56 146 LYS B O 1
ATOM 3114 N N . PHE B 1 147 ? -6.098 -3.865 8.508 1 83.75 147 PHE B N 1
ATOM 3115 C CA . PHE B 1 147 ? -6.918 -5.07 8.422 1 83.75 147 PHE B CA 1
ATOM 3116 C C . PHE B 1 147 ? -7.574 -5.184 7.055 1 83.75 147 PHE B C 1
ATOM 3118 O O . PHE B 1 147 ? -8.133 -4.207 6.543 1 83.75 147 PHE B O 1
ATOM 3125 N N . PRO B 1 148 ? -7.516 -6.43 6.629 1 87.56 148 PRO B N 1
ATOM 3126 C CA . PRO B 1 148 ? -8.195 -6.621 5.348 1 87.56 148 PRO B CA 1
ATOM 3127 C C . PRO B 1 148 ? -9.711 -6.668 5.48 1 87.56 148 PRO B C 1
ATOM 3129 O O . PRO B 1 148 ? -10.234 -7.203 6.465 1 87.56 148 PRO B O 1
ATOM 3132 N N . VAL B 1 149 ? -10.406 -6.098 4.527 1 82.94 149 VAL B N 1
ATOM 3133 C CA . VAL B 1 149 ? -11.859 -6.086 4.492 1 82.94 149 VAL B CA 1
ATOM 3134 C C . VAL B 1 149 ? -12.352 -6.594 3.137 1 82.94 149 VAL B C 1
ATOM 3136 O O . VAL B 1 149 ? -11.914 -6.105 2.092 1 82.94 149 VAL B O 1
ATOM 3139 N N . LYS B 1 150 ? -13.25 -7.598 3.234 1 85.62 150 LYS B N 1
ATOM 3140 C CA . LYS B 1 150 ? -13.859 -8.102 2.008 1 85.62 150 LYS B CA 1
ATOM 3141 C C . LYS B 1 150 ? -14.586 -6.988 1.26 1 85.62 150 LYS B C 1
ATOM 3143 O O . LYS B 1 150 ? -15.32 -6.199 1.865 1 85.62 150 LYS B O 1
ATOM 3148 N N . GLY B 1 151 ? -14.32 -6.895 -0.034 1 89.56 151 GLY B N 1
ATOM 3149 C CA . GLY B 1 151 ? -15.023 -5.918 -0.847 1 89.56 151 GLY B CA 1
ATOM 3150 C C . GLY B 1 151 ? -14.32 -4.574 -0.903 1 89.56 151 GLY B C 1
ATOM 3151 O O . GLY B 1 151 ? -14.836 -3.627 -1.506 1 89.56 151 GLY B O 1
ATOM 3152 N N . LEU B 1 152 ? -13.141 -4.527 -0.293 1 92.25 152 LEU B N 1
ATOM 3153 C CA . LEU B 1 152 ? -12.375 -3.285 -0.26 1 92.25 152 LEU B CA 1
ATOM 3154 C C . LEU B 1 152 ? -10.922 -3.529 -0.646 1 92.25 152 LEU B C 1
ATOM 3156 O O . LEU B 1 152 ? -10.016 -2.92 -0.076 1 92.25 152 LEU B O 1
ATOM 3160 N N . ALA B 1 153 ? -10.711 -4.391 -1.628 1 95.44 153 ALA B N 1
ATOM 3161 C CA . ALA B 1 153 ? -9.359 -4.863 -1.927 1 95.44 153 ALA B CA 1
ATOM 3162 C C . ALA B 1 153 ? -8.445 -3.701 -2.307 1 95.44 153 ALA B C 1
ATOM 3164 O O . ALA B 1 153 ? -7.379 -3.523 -1.715 1 95.44 153 ALA B O 1
ATOM 3165 N N . ILE B 1 154 ? -8.891 -2.881 -3.277 1 96.31 154 ILE B N 1
ATOM 3166 C CA . ILE B 1 154 ? -8.039 -1.793 -3.746 1 96.31 154 ILE B CA 1
ATOM 3167 C C . ILE B 1 154 ? -7.969 -0.698 -2.684 1 96.31 154 ILE B C 1
ATOM 3169 O O . ILE B 1 154 ? -6.922 -0.078 -2.492 1 96.31 154 ILE B O 1
ATOM 3173 N N . TYR B 1 155 ? -9.062 -0.445 -1.998 1 94.44 155 TYR B N 1
ATOM 3174 C CA . TYR B 1 155 ? -9.039 0.494 -0.883 1 94.44 155 TYR B CA 1
ATOM 3175 C C . TYR B 1 155 ? -8.078 0.03 0.202 1 94.44 155 TYR B C 1
ATOM 3177 O O . TYR B 1 155 ? -7.273 0.818 0.706 1 94.44 155 TYR B O 1
ATOM 3185 N N . ASN B 1 156 ? -8.141 -1.265 0.583 1 94.38 156 ASN B N 1
ATOM 3186 C CA . ASN B 1 156 ? -7.176 -1.836 1.52 1 94.38 156 ASN B CA 1
ATOM 3187 C C . ASN B 1 156 ? -5.738 -1.611 1.056 1 94.38 156 ASN B C 1
ATOM 3189 O O . ASN B 1 156 ? -4.895 -1.166 1.833 1 94.38 156 ASN B O 1
ATOM 3193 N N . ALA B 1 157 ? -5.5 -1.939 -0.189 1 97.69 157 ALA B N 1
ATOM 3194 C CA . ALA B 1 157 ? -4.164 -1.728 -0.734 1 97.69 157 ALA B CA 1
ATOM 3195 C C . ALA B 1 157 ? -3.705 -0.287 -0.524 1 97.69 157 ALA B C 1
ATOM 3197 O O . ALA B 1 157 ? -2.586 -0.044 -0.071 1 97.69 157 ALA B O 1
ATOM 3198 N N . SER B 1 158 ? -4.551 0.632 -0.812 1 97.62 158 SER B N 1
ATOM 3199 C CA . SER B 1 158 ? -4.203 2.047 -0.729 1 97.62 158 SER B CA 1
ATOM 3200 C C . SER B 1 158 ? -3.906 2.461 0.708 1 97.62 158 SER B C 1
ATOM 3202 O O . SER B 1 158 ? -2.936 3.176 0.967 1 97.62 158 SER B O 1
ATOM 3204 N N . LYS B 1 159 ? -4.711 2.037 1.585 1 96.38 159 LYS B N 1
ATOM 3205 C CA . LYS B 1 159 ? -4.551 2.484 2.965 1 96.38 159 LYS B CA 1
ATOM 3206 C C . LYS B 1 159 ? -3.398 1.757 3.65 1 96.38 159 LYS B C 1
ATOM 3208 O O . LYS B 1 159 ? -2.713 2.33 4.5 1 96.38 159 LYS B O 1
ATOM 3213 N N . PHE B 1 160 ? -3.123 0.5 3.287 1 95.88 160 PHE B N 1
ATOM 3214 C CA . PHE B 1 160 ? -1.877 -0.14 3.695 1 95.88 160 PHE B CA 1
ATOM 3215 C C . PHE B 1 160 ? -0.673 0.646 3.189 1 95.88 160 PHE B C 1
ATOM 3217 O O . PHE B 1 160 ? 0.299 0.843 3.92 1 95.88 160 PHE B O 1
ATOM 3224 N N . ALA B 1 161 ? -0.784 1.047 1.956 1 98.38 161 ALA B N 1
ATOM 3225 C CA . ALA B 1 161 ? 0.298 1.832 1.368 1 98.38 161 ALA B CA 1
ATOM 3226 C C . ALA B 1 161 ? 0.566 3.094 2.186 1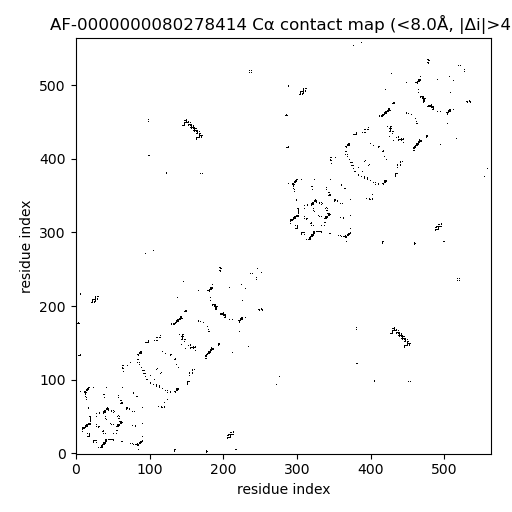 98.38 161 ALA B C 1
ATOM 3228 O O . ALA B 1 161 ? 1.721 3.426 2.465 1 98.38 161 ALA B O 1
ATOM 3229 N N . VAL B 1 162 ? -0.482 3.764 2.576 1 98.44 162 VAL B N 1
ATOM 3230 C CA . VAL B 1 162 ? -0.352 5.012 3.318 1 98.44 162 VAL B CA 1
ATOM 3231 C C . VAL B 1 162 ? 0.281 4.738 4.68 1 98.44 162 VAL B C 1
ATOM 3233 O O . VAL B 1 162 ? 1.128 5.508 5.145 1 98.44 162 VAL B O 1
ATOM 3236 N N . VAL B 1 163 ? -0.096 3.67 5.309 1 96 163 VAL B N 1
ATOM 3237 C CA . VAL B 1 163 ? 0.48 3.301 6.598 1 96 163 VAL B CA 1
ATOM 3238 C C . VAL B 1 163 ? 1.977 3.043 6.441 1 96 163 VAL B C 1
ATOM 3240 O O . VAL B 1 163 ? 2.789 3.588 7.191 1 96 163 VAL B O 1
ATOM 3243 N N . GLY B 1 164 ? 2.361 2.258 5.477 1 95.44 164 GLY B N 1
ATOM 3244 C CA . GLY B 1 164 ? 3.764 1.968 5.234 1 95.44 164 GLY B CA 1
ATOM 3245 C C . GLY B 1 164 ? 4.574 3.197 4.867 1 95.44 164 GLY B C 1
ATOM 3246 O O . GLY B 1 164 ? 5.68 3.393 5.375 1 95.44 164 GLY B O 1
ATOM 3247 N N . LEU B 1 165 ? 4.004 4.035 4.012 1 97.62 165 LEU B N 1
ATOM 3248 C CA . LEU B 1 165 ? 4.633 5.285 3.604 1 97.62 165 LEU B CA 1
ATOM 3249 C C . LEU B 1 165 ? 4.902 6.176 4.812 1 97.62 165 LEU B C 1
ATOM 3251 O O . LEU B 1 165 ? 6 6.719 4.957 1 97.62 165 LEU B O 1
ATOM 3255 N N . THR B 1 166 ? 3.875 6.312 5.648 1 98.12 166 THR B N 1
ATOM 3256 C CA . THR B 1 166 ? 3.949 7.172 6.824 1 98.12 166 THR B CA 1
ATOM 3257 C C . THR B 1 166 ? 5.059 6.707 7.766 1 98.12 166 THR B C 1
ATOM 3259 O O . THR B 1 166 ? 5.895 7.504 8.195 1 98.12 166 THR B O 1
ATOM 3262 N N . ALA B 1 167 ? 5.07 5.438 8 1 93.75 167 ALA B N 1
ATOM 3263 C CA . ALA B 1 167 ? 6.039 4.887 8.945 1 93.75 167 ALA B CA 1
ATOM 3264 C C . ALA B 1 167 ? 7.461 5.035 8.422 1 93.75 167 ALA B C 1
ATOM 3266 O O . ALA B 1 167 ? 8.367 5.402 9.164 1 93.75 167 ALA B O 1
ATOM 3267 N N . ALA B 1 168 ? 7.68 4.773 7.16 1 93.06 168 ALA B N 1
ATOM 3268 C CA . ALA B 1 168 ? 9.016 4.84 6.574 1 93.06 168 ALA B CA 1
ATOM 3269 C C . ALA B 1 168 ? 9.523 6.277 6.531 1 93.06 168 ALA B C 1
ATOM 3271 O O . ALA B 1 168 ? 10.688 6.543 6.855 1 93.06 168 ALA B O 1
ATOM 3272 N N . THR B 1 169 ? 8.68 7.199 6.172 1 96.88 169 THR B N 1
ATOM 3273 C CA . THR B 1 169 ? 9.102 8.594 6.082 1 96.88 169 THR B CA 1
ATOM 3274 C C . THR B 1 169 ? 9.336 9.18 7.473 1 96.88 169 THR B C 1
ATOM 3276 O O . THR B 1 169 ? 10.203 10.031 7.652 1 96.88 169 THR B O 1
ATOM 3279 N N . ARG B 1 170 ? 8.477 8.789 8.414 1 95.88 170 ARG B N 1
ATOM 3280 C CA . ARG B 1 170 ? 8.711 9.211 9.789 1 95.88 170 ARG B CA 1
ATOM 3281 C C . ARG B 1 170 ? 10.125 8.852 10.242 1 95.88 170 ARG B C 1
ATOM 3283 O O . ARG B 1 170 ? 10.828 9.68 10.82 1 95.88 170 ARG B O 1
ATOM 3290 N N . LEU B 1 171 ? 10.555 7.609 9.961 1 90.75 171 LEU B N 1
ATOM 3291 C CA . LEU B 1 171 ? 11.891 7.172 10.328 1 90.75 171 LEU B CA 1
ATOM 3292 C C . LEU B 1 171 ? 12.953 8.039 9.656 1 90.75 171 LEU B C 1
ATOM 3294 O O . LEU B 1 171 ? 13.984 8.352 10.266 1 90.75 171 LEU B O 1
ATOM 3298 N N . GLU B 1 172 ? 12.688 8.414 8.492 1 91.81 172 GLU B N 1
ATOM 3299 C CA . GLU B 1 172 ? 13.664 9.148 7.695 1 91.81 172 GLU B CA 1
ATOM 3300 C C . GLU B 1 172 ? 13.844 10.578 8.219 1 91.81 172 GLU B C 1
ATOM 3302 O O . GLU B 1 172 ? 14.953 11.102 8.219 1 91.81 172 GLU B O 1
ATOM 3307 N N . TYR B 1 173 ? 12.797 11.141 8.758 1 94.56 173 TYR B N 1
ATOM 3308 C CA . TYR B 1 173 ? 12.891 12.586 8.969 1 94.56 173 TYR B CA 1
ATOM 3309 C C . TYR B 1 173 ? 12.789 12.922 10.453 1 94.56 173 TYR B C 1
ATOM 3311 O O . TYR B 1 173 ? 12.992 14.078 10.844 1 94.56 173 TYR B O 1
ATOM 3319 N N . ALA B 1 174 ? 12.578 11.961 11.273 1 89.94 174 ALA B N 1
ATOM 3320 C CA . ALA B 1 174 ? 12.492 12.18 12.711 1 89.94 174 ALA B CA 1
ATOM 3321 C C . ALA B 1 174 ? 13.727 12.914 13.234 1 89.94 174 ALA B C 1
ATOM 3323 O O . ALA B 1 174 ? 13.609 13.852 14.023 1 89.94 174 ALA B O 1
ATOM 3324 N N . PRO B 1 175 ? 14.891 12.586 12.742 1 90.88 175 PRO B N 1
ATOM 3325 C CA . PRO B 1 175 ? 16.078 13.273 13.266 1 90.88 175 PRO B CA 1
ATOM 3326 C C . PRO B 1 175 ? 16.125 14.75 12.883 1 90.88 175 PRO B C 1
ATOM 3328 O O . PRO B 1 175 ? 16.922 15.508 13.43 1 90.88 175 PRO B O 1
ATOM 3331 N N . HIS B 1 176 ? 15.273 15.18 12.008 1 94.31 176 HIS B N 1
ATOM 3332 C CA . HIS B 1 176 ? 15.328 16.547 11.5 1 94.31 176 HIS B CA 1
ATOM 3333 C C . HIS B 1 176 ? 14.227 17.406 12.125 1 94.31 176 HIS B C 1
ATOM 3335 O O . HIS B 1 176 ? 13.961 18.516 11.648 1 94.31 176 HIS B O 1
ATOM 3341 N N . GLY B 1 177 ? 13.523 16.828 13.055 1 95.94 177 GLY B N 1
ATOM 3342 C CA . GLY B 1 177 ? 12.555 17.609 13.82 1 95.94 177 GLY B CA 1
ATOM 3343 C C . GLY B 1 177 ? 11.18 17.641 13.18 1 95.94 177 GLY B C 1
ATOM 3344 O O . GLY B 1 177 ? 10.297 18.375 13.633 1 95.94 177 GLY B O 1
ATOM 3345 N N . VAL B 1 178 ? 10.992 16.906 12.148 1 97.81 178 VAL B N 1
ATOM 3346 C CA . VAL B 1 178 ? 9.695 16.844 11.469 1 97.81 178 VAL B CA 1
ATOM 3347 C C . VAL B 1 178 ? 9.062 15.469 11.719 1 97.81 178 VAL B C 1
ATOM 3349 O O . VAL B 1 178 ? 9.711 14.438 11.539 1 97.81 178 VAL B O 1
ATOM 3352 N N . SER B 1 179 ? 7.816 15.484 12.234 1 97.62 179 SER B N 1
ATOM 3353 C CA . SER B 1 179 ? 7.125 14.234 12.539 1 97.62 179 SER B CA 1
ATOM 3354 C C . SER B 1 179 ? 6.035 13.945 11.508 1 97.62 179 SER B C 1
ATOM 3356 O O . SER B 1 179 ? 5.449 14.867 10.938 1 97.62 179 SER B O 1
ATOM 3358 N N . VAL B 1 180 ? 5.844 12.688 11.25 1 98.25 180 VAL B N 1
ATOM 3359 C CA . VAL B 1 180 ? 4.781 12.188 10.383 1 98.25 180 VAL B CA 1
ATOM 3360 C C . VAL B 1 180 ? 3.959 11.141 11.133 1 98.25 180 VAL B C 1
ATOM 3362 O O . VAL B 1 180 ? 4.512 10.195 11.695 1 98.25 180 VAL B O 1
ATOM 3365 N N . SER B 1 181 ? 2.619 11.359 11.195 1 97.94 181 SER B N 1
ATOM 3366 C CA . SER B 1 181 ? 1.724 10.469 11.922 1 97.94 181 SER B CA 1
ATOM 3367 C C . SER B 1 181 ? 0.643 9.898 11.008 1 97.94 181 SER B C 1
ATOM 3369 O O . SER B 1 181 ? 0.212 10.562 10.062 1 97.94 181 SER B O 1
ATOM 3371 N N . ALA B 1 182 ? 0.286 8.68 11.344 1 97.25 182 ALA B N 1
ATOM 3372 C CA . ALA B 1 182 ? -0.909 8.094 10.734 1 97.25 182 ALA B CA 1
ATOM 3373 C C . ALA B 1 182 ? -2.072 8.078 11.719 1 97.25 182 ALA B C 1
ATOM 3375 O O . ALA B 1 182 ? -1.921 7.641 12.859 1 97.25 182 ALA B O 1
ATOM 3376 N N . VAL B 1 183 ? -3.209 8.617 11.312 1 96 183 VAL B N 1
ATOM 3377 C CA . VAL B 1 183 ? -4.457 8.445 12.055 1 96 183 VAL B CA 1
ATOM 3378 C C . VAL B 1 183 ? -5.32 7.391 11.359 1 96 183 VAL B C 1
ATOM 3380 O O . VAL B 1 183 ? -5.547 7.461 10.148 1 96 183 VAL B O 1
ATOM 3383 N N . LEU B 1 184 ? -5.762 6.426 12.102 1 93.12 184 LEU B N 1
ATOM 3384 C CA . LEU B 1 184 ? -6.465 5.27 11.547 1 93.12 184 LEU B CA 1
ATOM 3385 C C . LEU B 1 184 ? -7.906 5.219 12.047 1 93.12 184 LEU B C 1
ATOM 3387 O O . LEU B 1 184 ? -8.203 4.527 13.023 1 93.12 184 LEU B O 1
ATOM 3391 N N . PRO B 1 185 ? -8.797 5.945 11.336 1 89.94 185 PRO B N 1
ATOM 3392 C CA . PRO B 1 185 ? -10.203 5.852 11.719 1 89.94 185 PRO B CA 1
ATOM 3393 C C . PRO B 1 185 ? -10.797 4.469 11.453 1 89.94 185 PRO B C 1
ATOM 3395 O O . PRO B 1 185 ? -10.438 3.822 10.469 1 89.94 185 PRO B O 1
ATOM 3398 N N . SER B 1 186 ? -11.633 4.07 12.344 1 78.44 186 SER B N 1
ATOM 3399 C CA . SER B 1 186 ? -12.422 2.869 12.07 1 78.44 186 SER B CA 1
ATOM 3400 C C . SER B 1 186 ? -13.594 3.174 11.141 1 78.44 186 SER B C 1
ATOM 3402 O O . SER B 1 186 ? -14.203 4.238 11.242 1 78.44 186 SER B O 1
ATOM 3404 N N . ALA B 1 187 ? -13.469 2.949 9.914 1 57.38 187 ALA B N 1
ATOM 3405 C CA . ALA B 1 187 ? -14.617 3.24 9.062 1 57.38 187 ALA B CA 1
ATOM 3406 C C . ALA B 1 187 ? -15.875 2.551 9.594 1 57.38 187 ALA B C 1
ATOM 3408 O O . ALA B 1 187 ? -16.953 3.154 9.633 1 57.38 187 ALA B O 1
ATOM 3409 N N . VAL B 1 188 ? -16 1.244 8.992 1 45.09 188 VAL B N 1
ATOM 3410 C CA . VAL B 1 188 ? -17.188 0.415 8.789 1 45.09 188 VAL B CA 1
ATOM 3411 C C . VAL B 1 188 ? -17.641 -0.169 10.125 1 45.09 188 VAL B C 1
ATOM 3413 O O . VAL B 1 188 ? -16.828 -0.313 11.055 1 45.09 188 VAL B O 1
ATOM 3416 N N . ASP B 1 189 ? -18.797 0.003 10.25 1 40.16 189 ASP B N 1
ATOM 3417 C CA . ASP B 1 189 ? -19.297 -1.086 11.086 1 40.16 189 ASP B CA 1
ATOM 3418 C C . ASP B 1 189 ? -18.406 -2.322 10.953 1 40.16 189 ASP B C 1
ATOM 3420 O O . ASP B 1 189 ? -18.562 -3.113 10.023 1 40.16 189 ASP B O 1
ATOM 3424 N N . THR B 1 190 ? -17.172 -2.086 11.023 1 41.09 190 THR B N 1
ATOM 3425 C CA . THR B 1 190 ? -16.062 -3.027 10.898 1 41.09 190 THR B CA 1
ATOM 3426 C C . THR B 1 190 ? -16.5 -4.434 11.305 1 41.09 190 THR B C 1
ATOM 3428 O O . THR B 1 190 ? -15.742 -5.391 11.164 1 41.09 190 THR B O 1
ATOM 3431 N N . ALA B 1 191 ? -17.406 -4.555 12.117 1 37.09 191 ALA B N 1
ATOM 3432 C CA . ALA B 1 191 ? -17.922 -5.91 12.312 1 37.09 191 ALA B CA 1
ATOM 3433 C C . ALA B 1 191 ? -18.078 -6.633 10.984 1 37.09 191 ALA B C 1
ATOM 3435 O O . ALA B 1 191 ? -17.781 -7.8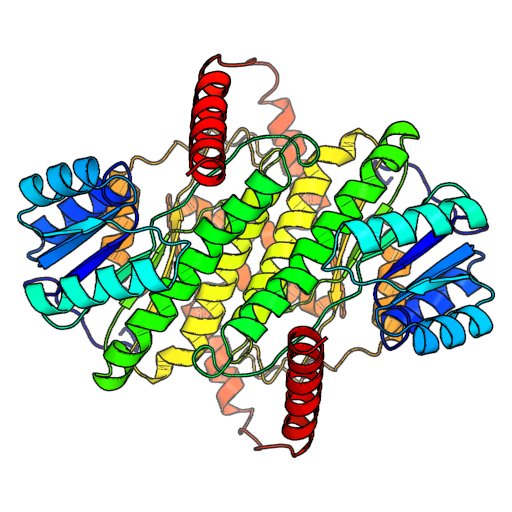2 10.875 1 37.09 191 ALA B O 1
ATOM 3436 N N . LEU B 1 192 ? -18.656 -5.961 10.117 1 37.91 192 LEU B N 1
ATOM 3437 C CA . LEU B 1 192 ? -19.016 -6.609 8.859 1 37.91 192 LEU B CA 1
ATOM 3438 C C . LEU B 1 192 ? -17.766 -6.91 8.023 1 37.91 192 LEU B C 1
ATOM 3440 O O . LEU B 1 192 ? -17.688 -7.965 7.391 1 37.91 192 LEU B O 1
ATOM 3444 N N . ALA B 1 193 ? -16.781 -6 7.898 1 37.94 193 ALA B N 1
ATOM 3445 C CA . ALA B 1 193 ? -15.719 -6.059 6.891 1 37.94 193 ALA B CA 1
ATOM 3446 C C . ALA B 1 193 ? -14.609 -7.016 7.32 1 37.94 193 ALA B C 1
ATOM 3448 O O . ALA B 1 193 ? -13.961 -7.641 6.477 1 37.94 193 ALA B O 1
ATOM 3449 N N . SER B 1 194 ? -14.234 -6.863 8.633 1 38.69 194 SER B N 1
ATOM 3450 C CA . SER B 1 194 ? -13.109 -7.656 9.133 1 38.69 194 SER B CA 1
ATOM 3451 C C . SER B 1 194 ? -13.5 -9.125 9.289 1 38.69 194 SER B C 1
ATOM 3453 O O . SER B 1 194 ? -12.641 -9.977 9.523 1 38.69 194 SER B O 1
ATOM 3455 N N . GLY B 1 195 ? -14.648 -9.477 8.961 1 37.66 195 GLY B N 1
ATOM 3456 C CA . GLY B 1 195 ? -15.156 -10.805 9.266 1 37.66 195 GLY B CA 1
ATOM 3457 C C . GLY B 1 195 ? -15.188 -11.109 10.75 1 37.66 195 GLY B C 1
ATOM 3458 O O . GLY B 1 195 ? -15.43 -12.25 11.156 1 37.66 195 GLY B O 1
ATOM 3459 N N . LEU B 1 196 ? -14.547 -10.266 11.594 1 37.22 196 LEU B N 1
ATOM 3460 C CA . LEU B 1 196 ? -14.695 -10.383 13.039 1 37.22 196 LEU B CA 1
ATOM 3461 C C . LEU B 1 196 ? -16.062 -9.875 13.484 1 37.22 196 LEU B C 1
ATOM 3463 O O . LEU B 1 196 ? -16.531 -8.836 13.016 1 37.22 196 LEU B O 1
ATOM 3467 N N . ASP B 1 197 ? -16.984 -10.711 13.664 1 34.84 197 ASP B N 1
ATOM 3468 C CA . ASP B 1 197 ? -18.266 -10.391 14.289 1 34.84 197 ASP B CA 1
ATOM 3469 C C . ASP B 1 197 ? -18.078 -9.484 15.508 1 34.84 197 ASP B C 1
ATOM 3471 O O . ASP B 1 197 ? -18.156 -9.945 16.641 1 34.84 197 ASP B O 1
ATOM 3475 N N . MET B 1 198 ? -17.047 -8.781 15.578 1 39 198 MET B N 1
ATOM 3476 C CA . MET B 1 198 ? -17.125 -7.824 16.672 1 39 198 MET B CA 1
ATOM 3477 C C . MET B 1 198 ? -18.219 -6.801 16.422 1 39 198 MET B C 1
ATOM 3479 O O . MET B 1 198 ? -18.641 -6.598 15.289 1 39 198 MET B O 1
ATOM 3483 N N . ARG B 1 199 ? -18.906 -6.582 17.469 1 39.97 199 ARG B N 1
ATOM 3484 C CA . ARG B 1 199 ? -19.844 -5.461 17.391 1 39.97 199 ARG B CA 1
ATOM 3485 C C . ARG B 1 199 ? -19.359 -4.438 16.359 1 39.97 199 ARG B C 1
ATOM 3487 O O . ARG B 1 199 ? -18.156 -4.285 16.141 1 39.97 199 ARG B O 1
ATOM 3494 N N . PRO B 1 200 ? -20.266 -4.246 15.414 1 43.62 200 PRO B N 1
ATOM 3495 C CA . PRO B 1 200 ? -19.938 -3.139 14.516 1 43.62 200 PRO B CA 1
ATOM 3496 C C . PRO B 1 200 ? -18.984 -2.129 15.156 1 43.62 200 PRO B C 1
ATOM 3498 O O . PRO B 1 200 ? -19.203 -1.708 16.297 1 43.62 200 PRO B O 1
ATOM 3501 N N . ILE B 1 201 ? -17.734 -2.389 14.922 1 47.56 201 ILE B N 1
ATOM 3502 C CA . ILE B 1 201 ? -16.953 -1.25 15.398 1 47.56 201 ILE B CA 1
ATOM 3503 C C . ILE B 1 201 ? -17.703 0.046 15.109 1 47.56 201 ILE B C 1
ATOM 3505 O O . ILE B 1 201 ? -18.078 0.318 13.969 1 47.56 201 ILE B O 1
ATOM 3509 N N . PRO B 1 202 ? -18.219 0.636 16.094 1 49.91 202 PRO B N 1
ATOM 3510 C CA . PRO B 1 202 ? -19 1.861 15.906 1 49.91 202 PRO B CA 1
ATOM 3511 C C . PRO B 1 202 ? -18.312 2.859 14.969 1 49.91 202 PRO B C 1
ATOM 3513 O O . PRO B 1 202 ? -17.094 3.012 15.016 1 49.91 202 PRO B O 1
ATOM 3516 N N . LYS B 1 203 ? -18.969 3.051 13.742 1 62.34 203 LYS B N 1
ATOM 3517 C CA . LYS B 1 203 ? -18.547 4.23 13 1 62.34 203 LYS B CA 1
ATOM 3518 C C . LYS B 1 203 ? -18.219 5.383 13.938 1 62.34 203 LYS B C 1
ATOM 3520 O O . LYS B 1 203 ? -19.016 5.75 14.797 1 62.34 203 LYS B O 1
ATOM 3525 N N . VAL B 1 204 ? -16.953 5.676 13.867 1 69.75 204 VAL B N 1
ATOM 3526 C CA . VAL B 1 204 ? -16.531 6.766 14.742 1 69.75 204 VAL B CA 1
ATOM 3527 C C . VAL B 1 204 ? -17 8.102 14.172 1 69.75 204 VAL B C 1
ATOM 3529 O O . VAL B 1 204 ? -16.969 8.312 12.961 1 69.75 204 VAL B O 1
ATOM 3532 N N . LYS B 1 205 ? -17.547 8.883 15.047 1 81.06 205 LYS B N 1
ATOM 3533 C CA . LYS B 1 205 ? -17.969 10.227 14.664 1 81.06 205 LYS B CA 1
ATOM 3534 C C . LYS B 1 205 ? -16.781 11.062 14.195 1 81.06 205 LYS B C 1
ATOM 3536 O O . LYS B 1 205 ? -15.68 10.953 14.75 1 81.06 205 LYS B O 1
ATOM 3541 N N . PRO B 1 206 ? -17 11.828 13.188 1 87.62 206 PRO B N 1
ATOM 3542 C CA . PRO B 1 206 ? -15.93 12.688 12.68 1 87.62 206 PRO B CA 1
ATOM 3543 C C . PRO B 1 206 ? -15.234 13.484 13.789 1 87.62 206 PRO B C 1
ATOM 3545 O O . PRO B 1 206 ? -14.031 13.719 13.711 1 87.62 206 PRO B O 1
ATOM 3548 N N . GLY B 1 207 ? -15.938 13.727 14.82 1 91.06 207 GLY B N 1
ATOM 3549 C CA . GLY B 1 207 ? -15.375 14.492 15.922 1 91.06 207 GLY B CA 1
ATOM 3550 C C . GLY B 1 207 ? -14.242 13.766 16.625 1 91.06 207 GLY B C 1
ATOM 3551 O O . GLY B 1 207 ? -13.227 14.375 16.969 1 91.06 207 GLY B O 1
ATOM 3552 N N . ARG B 1 208 ? -14.422 12.492 16.812 1 91.25 208 ARG B N 1
ATOM 3553 C CA . ARG B 1 208 ? -13.391 11.711 17.484 1 91.25 208 ARG B CA 1
ATOM 3554 C C . ARG B 1 208 ? -12.133 11.617 16.625 1 91.25 208 ARG B C 1
ATOM 3556 O O . ARG B 1 208 ? -11.016 11.609 17.141 1 91.25 208 ARG B O 1
ATOM 3563 N N . ILE B 1 209 ? -12.328 11.531 15.336 1 92.88 209 ILE B N 1
ATOM 3564 C CA . ILE B 1 209 ? -11.195 11.477 14.414 1 92.88 209 ILE B CA 1
ATOM 3565 C C . ILE B 1 209 ? -10.461 12.82 14.414 1 92.88 209 ILE B C 1
ATOM 3567 O O . ILE B 1 209 ? -9.234 12.859 14.477 1 92.88 209 ILE B O 1
ATOM 3571 N N . ALA B 1 210 ? -11.234 13.883 14.414 1 95.25 210 ALA B N 1
ATOM 3572 C CA . ALA B 1 210 ? -10.656 15.219 14.477 1 95.25 210 ALA B CA 1
ATOM 3573 C C . ALA B 1 210 ? -9.836 15.406 15.75 1 95.25 210 ALA B C 1
ATOM 3575 O O . ALA B 1 210 ? -8.742 15.977 15.719 1 95.25 210 ALA B O 1
ATOM 3576 N N . ASP B 1 211 ? -10.352 14.867 16.828 1 95.56 211 ASP B N 1
ATOM 3577 C CA . ASP B 1 211 ? -9.633 14.945 18.094 1 95.56 211 ASP B CA 1
ATOM 3578 C C . ASP B 1 211 ? -8.297 14.203 18.016 1 95.56 211 ASP B C 1
ATOM 3580 O O . ASP B 1 211 ? -7.301 14.664 18.578 1 95.56 211 ASP B O 1
ATOM 3584 N N . ALA B 1 212 ? -8.312 13.078 17.359 1 95.5 212 ALA B N 1
ATOM 3585 C CA . ALA B 1 212 ? -7.09 12.297 17.203 1 95.5 212 ALA B CA 1
ATOM 3586 C C . ALA B 1 212 ? -6.062 13.055 16.359 1 95.5 212 ALA B C 1
ATOM 3588 O O . ALA B 1 212 ? -4.863 12.984 16.625 1 95.5 212 ALA B O 1
ATOM 3589 N N . VAL B 1 213 ? -6.543 13.742 15.359 1 97.31 213 VAL B N 1
ATOM 3590 C CA . VAL B 1 213 ? -5.648 14.547 14.531 1 97.31 213 VAL B CA 1
ATOM 3591 C C . VAL B 1 213 ? -5.02 15.648 15.375 1 97.31 213 VAL B C 1
ATOM 3593 O O . VAL B 1 213 ? -3.803 15.852 15.344 1 97.31 213 VAL B O 1
ATOM 3596 N N . VAL B 1 214 ? -5.816 16.344 16.156 1 97.31 214 VAL B N 1
ATOM 3597 C CA . VAL B 1 214 ? -5.312 17.391 17.031 1 97.31 214 VAL B CA 1
ATOM 3598 C C . VAL B 1 214 ? -4.336 16.797 18.047 1 97.31 214 VAL B C 1
ATOM 3600 O O . VAL B 1 214 ? -3.277 17.375 18.312 1 97.31 214 VAL B O 1
ATOM 3603 N N . GLU B 1 215 ? -4.711 15.641 18.562 1 96 215 GLU B N 1
ATOM 3604 C CA . GLU B 1 215 ? -3.857 14.953 19.531 1 96 215 GLU B CA 1
ATOM 3605 C C . GLU B 1 215 ? -2.496 14.625 18.922 1 96 215 GLU B C 1
ATOM 3607 O O . GLU B 1 215 ? -1.475 14.672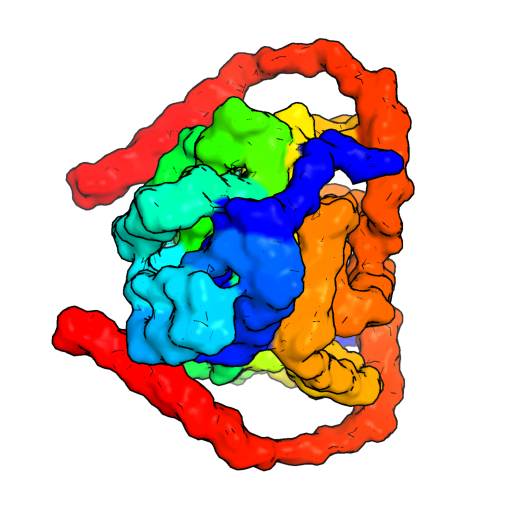 19.609 1 96 215 GLU B O 1
ATOM 3612 N N . SER B 1 216 ? -2.477 14.297 17.656 1 96.38 216 SER B N 1
ATOM 3613 C CA . SER B 1 216 ? -1.226 13.953 16.984 1 96.38 216 SER B CA 1
ATOM 3614 C C . SER B 1 216 ? -0.268 15.141 16.953 1 96.38 216 SER B C 1
ATOM 3616 O O . SER B 1 216 ? 0.951 14.961 17 1 96.38 216 SER B O 1
ATOM 3618 N N . VAL B 1 217 ? -0.764 16.328 16.906 1 96.56 217 VAL B N 1
ATOM 3619 C CA . VAL B 1 217 ? 0.073 17.531 16.891 1 96.56 217 VAL B CA 1
ATOM 3620 C C . VAL B 1 217 ? 0.772 17.672 18.25 1 96.56 217 VAL B C 1
ATOM 3622 O O . VAL B 1 217 ? 1.935 18.078 18.312 1 96.56 217 VAL B O 1
ATOM 3625 N N . ARG B 1 218 ? 0.078 17.312 19.25 1 94.12 218 ARG B N 1
ATOM 3626 C CA . ARG B 1 218 ? 0.609 17.453 20.609 1 94.12 218 ARG B CA 1
ATOM 3627 C C . ARG B 1 218 ? 1.564 16.312 20.922 1 94.12 218 ARG B C 1
ATOM 3629 O O . ARG B 1 218 ? 2.676 16.531 21.406 1 94.12 218 ARG B O 1
ATOM 3636 N N . THR B 1 219 ? 1.172 15.094 20.656 1 94.06 219 THR B N 1
ATOM 3637 C CA . THR B 1 219 ? 1.89 13.914 21.109 1 94.06 219 THR B CA 1
ATOM 3638 C C . THR B 1 219 ? 2.951 13.5 20.094 1 94.06 219 THR B C 1
ATOM 3640 O O . THR B 1 219 ? 3.938 12.852 20.453 1 94.06 219 THR B O 1
ATOM 3643 N N . ARG B 1 220 ? 2.625 13.812 18.906 1 96.5 220 ARG B N 1
ATOM 3644 C CA . ARG B 1 220 ? 3.479 13.414 17.781 1 96.5 220 ARG B CA 1
ATOM 3645 C C . ARG B 1 220 ? 3.592 11.898 17.703 1 96.5 220 ARG B C 1
ATOM 3647 O O . ARG B 1 220 ? 4.656 11.367 17.375 1 96.5 220 ARG B O 1
ATOM 3654 N N . ALA B 1 221 ? 2.504 11.219 18.062 1 94.31 221 ALA B N 1
ATOM 3655 C CA . ALA B 1 221 ? 2.504 9.758 18.016 1 94.31 221 ALA B CA 1
ATOM 3656 C C . ALA B 1 221 ? 2.635 9.258 16.594 1 94.31 221 ALA B C 1
ATOM 3658 O O . ALA B 1 221 ? 2.088 9.859 15.656 1 94.31 221 ALA B O 1
ATOM 3659 N N . ALA B 1 222 ? 3.342 8.117 16.406 1 93.69 222 ALA B N 1
ATOM 3660 C CA . ALA B 1 222 ? 3.543 7.559 15.07 1 93.69 222 ALA B CA 1
ATOM 3661 C C . ALA B 1 222 ? 2.217 7.141 14.445 1 93.69 222 ALA B C 1
ATOM 3663 O O . ALA B 1 222 ? 2.002 7.332 13.25 1 93.69 222 ALA B O 1
ATOM 3664 N N . GLU B 1 223 ? 1.403 6.539 15.234 1 93.62 223 GLU B N 1
ATOM 3665 C CA . GLU B 1 223 ? 0.117 6.012 14.789 1 93.62 223 GLU B CA 1
ATOM 3666 C C . GLU B 1 223 ? -0.953 6.188 15.867 1 93.62 223 GLU B C 1
ATOM 3668 O O . GLU B 1 223 ? -0.693 5.965 17.047 1 93.62 223 GLU B O 1
ATOM 3673 N N . ILE B 1 224 ? -2.174 6.664 15.469 1 93.38 224 ILE B N 1
ATOM 3674 C CA . ILE B 1 224 ? -3.312 6.789 16.375 1 93.38 224 ILE B CA 1
ATOM 3675 C C . ILE B 1 224 ? -4.531 6.098 15.766 1 93.38 224 ILE B C 1
ATOM 3677 O O . ILE B 1 224 ? -5.098 6.574 14.781 1 93.38 224 ILE B O 1
ATOM 3681 N N . ALA B 1 225 ? -4.914 5 16.328 1 89.38 225 ALA B N 1
ATOM 3682 C CA . ALA B 1 225 ? -6.137 4.316 15.914 1 89.38 225 ALA B CA 1
ATOM 3683 C C . ALA B 1 225 ? -7.359 4.906 16.609 1 89.38 225 ALA B C 1
ATOM 3685 O O . ALA B 1 225 ? -7.309 5.242 17.797 1 89.38 225 ALA B O 1
ATOM 3686 N N . VAL B 1 226 ? -8.406 4.98 15.875 1 86.81 226 VAL B N 1
ATOM 3687 C CA . VAL B 1 226 ? -9.656 5.504 16.422 1 86.81 226 VAL B CA 1
ATOM 3688 C C . VAL B 1 226 ? -10.797 4.535 16.141 1 86.81 226 VAL B C 1
ATOM 3690 O O . VAL B 1 226 ? -11.219 4.383 14.984 1 86.81 226 VAL B O 1
ATOM 3693 N N . PRO B 1 227 ? -11.383 3.895 17.203 1 78.06 227 PRO B N 1
ATOM 3694 C CA . PRO B 1 227 ? -11.023 4.027 18.625 1 78.06 227 PRO B CA 1
ATOM 3695 C C . PRO B 1 227 ? -9.703 3.348 18.969 1 78.06 227 PRO B C 1
ATOM 3697 O O . PRO B 1 227 ? -9.266 2.441 18.25 1 78.06 227 PRO B O 1
ATOM 3700 N N . GLY B 1 228 ? -9.094 3.787 20 1 73.12 228 GLY B N 1
ATOM 3701 C CA . GLY B 1 228 ? -7.77 3.346 20.406 1 73.12 228 GLY B CA 1
ATOM 3702 C C . GLY B 1 228 ? -7.688 1.852 20.656 1 73.12 228 GLY B C 1
ATOM 3703 O O . GLY B 1 228 ? -6.688 1.215 20.312 1 73.12 228 GLY B O 1
ATOM 3704 N N . TYR B 1 229 ? -8.797 1.308 21.125 1 64.25 229 TYR B N 1
ATOM 3705 C CA . TYR B 1 229 ? -8.766 -0.104 21.5 1 64.25 229 TYR B CA 1
ATOM 3706 C C . TYR B 1 229 ? -8.695 -0.987 20.25 1 64.25 229 TYR B C 1
ATOM 3708 O O . TYR B 1 229 ? -8.227 -2.125 20.328 1 64.25 229 TYR B O 1
ATOM 3716 N N . VAL B 1 230 ? -9.141 -0.47 19.188 1 62.81 230 VAL B N 1
ATOM 3717 C CA . VAL B 1 230 ? -9.102 -1.256 17.969 1 62.81 230 VAL B CA 1
ATOM 3718 C C . VAL B 1 230 ? -7.668 -1.332 17.453 1 62.81 230 VAL B C 1
ATOM 3720 O O . VAL B 1 230 ? -7.273 -2.328 16.828 1 62.81 230 VAL B O 1
ATOM 3723 N N . GLY B 1 231 ? -6.98 -0.264 17.703 1 60.47 231 GLY B N 1
ATOM 3724 C CA . GLY B 1 231 ? -5.574 -0.283 17.344 1 60.47 231 GLY B CA 1
ATOM 3725 C C . GLY B 1 231 ? -4.793 -1.381 18.047 1 60.47 231 GLY B C 1
ATOM 3726 O O . GLY B 1 231 ? -3.959 -2.047 17.422 1 60.47 231 GLY B O 1
ATOM 3727 N N . VAL B 1 232 ? -5.188 -1.557 19.234 1 56.94 232 VAL B N 1
ATOM 3728 C CA . VAL B 1 232 ? -4.52 -2.592 20.016 1 56.94 232 VAL B CA 1
ATOM 3729 C C . VAL B 1 232 ? -4.879 -3.969 19.453 1 56.94 232 VAL B C 1
ATOM 3731 O O . VAL B 1 232 ? -4.012 -4.84 19.328 1 56.94 232 VAL B O 1
ATOM 3734 N N . LEU B 1 233 ? -6.113 -4.031 19.078 1 58.44 233 LEU B N 1
ATOM 3735 C CA . LEU B 1 233 ? -6.559 -5.309 18.531 1 58.44 233 LEU B CA 1
ATOM 3736 C C . LEU B 1 233 ? -5.887 -5.598 17.203 1 58.44 233 LEU B C 1
ATOM 3738 O O . LEU B 1 233 ? -5.512 -6.742 16.922 1 58.44 233 LEU B O 1
ATOM 3742 N N . ALA B 1 234 ? -5.734 -4.582 16.484 1 59 234 ALA B N 1
ATOM 3743 C CA . ALA B 1 234 ? -5.082 -4.73 15.18 1 59 234 ALA B CA 1
ATOM 3744 C C . ALA B 1 234 ? -3.633 -5.184 15.344 1 59 234 ALA B C 1
ATOM 3746 O O . ALA B 1 234 ? -3.154 -6.039 14.594 1 59 234 ALA B O 1
ATOM 3747 N N . ALA B 1 235 ? -3.061 -4.676 16.328 1 55.56 235 ALA B N 1
ATOM 3748 C CA . ALA B 1 235 ? -1.671 -5.027 16.609 1 55.56 235 ALA B CA 1
ATOM 3749 C C . ALA B 1 235 ? -1.555 -6.484 17.047 1 55.56 235 ALA B C 1
ATOM 3751 O O . ALA B 1 235 ? -0.614 -7.184 16.672 1 55.56 235 ALA B O 1
ATOM 3752 N N . LEU B 1 236 ? -2.584 -6.906 17.703 1 54.16 236 LEU B N 1
ATOM 3753 C CA . LEU B 1 236 ? -2.582 -8.273 18.219 1 54.16 236 LEU B CA 1
ATOM 3754 C C . LEU B 1 236 ? -2.898 -9.266 17.109 1 54.16 236 LEU B C 1
ATOM 3756 O O . LEU B 1 236 ? -2.334 -10.367 17.078 1 54.16 236 LEU B O 1
ATOM 3760 N N . ALA B 1 237 ? -3.818 -8.898 16.281 1 53.75 237 ALA B N 1
ATOM 3761 C CA . ALA B 1 237 ? -4.207 -9.773 15.172 1 53.75 237 ALA B CA 1
ATOM 3762 C C . ALA B 1 237 ? -3.023 -10.062 14.258 1 53.75 237 ALA B C 1
ATOM 3764 O O . ALA B 1 237 ? -2.949 -11.125 13.641 1 53.75 237 ALA B O 1
ATOM 3765 N N . GLY B 1 238 ? -2.154 -9.164 14.109 1 52.59 238 GLY B N 1
ATOM 3766 C CA . GLY B 1 238 ? -0.983 -9.32 13.266 1 52.59 238 GLY B CA 1
ATOM 3767 C C . GLY B 1 238 ? -0.037 -10.406 13.742 1 52.59 238 GLY B C 1
ATOM 3768 O O . GLY B 1 238 ? 0.778 -10.914 12.969 1 52.59 238 GLY B O 1
ATOM 3769 N N . VAL B 1 239 ? -0.197 -10.75 15.055 1 47.97 239 VAL B N 1
ATOM 3770 C CA . VAL B 1 239 ? 0.698 -11.758 15.609 1 47.97 239 VAL B CA 1
ATOM 3771 C C . VAL B 1 239 ? -0.059 -13.07 15.805 1 47.97 239 VAL B C 1
ATOM 3773 O O . VAL B 1 239 ? 0.541 -14.102 16.125 1 47.97 239 VAL B O 1
ATOM 3776 N N . THR B 1 240 ? -1.37 -13.039 15.617 1 49.66 240 THR B N 1
ATOM 3777 C CA . THR B 1 240 ? -2.186 -14.219 15.883 1 49.66 240 THR B CA 1
ATOM 3778 C C . THR B 1 240 ? -2.148 -15.188 14.703 1 49.66 240 THR B C 1
ATOM 3780 O O . THR B 1 240 ? -2.408 -14.789 13.562 1 49.66 240 THR B O 1
ATOM 3783 N N . PRO B 1 241 ? -1.634 -16.359 14.945 1 51.41 241 PRO B N 1
ATOM 3784 C CA . PRO B 1 241 ? -1.652 -17.359 13.875 1 51.41 241 PRO B CA 1
ATOM 3785 C C . PRO B 1 241 ? -3.023 -17.5 13.219 1 51.41 241 PRO B C 1
ATOM 3787 O O . PRO B 1 241 ? -4.051 -17.312 13.875 1 51.41 241 PRO B O 1
ATOM 3790 N N . GLU B 1 242 ? -3.059 -17.734 11.93 1 53.41 242 GLU B N 1
ATOM 3791 C CA . GLU B 1 242 ? -4.25 -17.766 11.086 1 53.41 242 GLU B CA 1
ATOM 3792 C C . GLU B 1 242 ? -5.324 -18.672 11.695 1 53.41 242 GLU B C 1
ATOM 3794 O O . GLU B 1 242 ? -6.508 -18.328 11.695 1 53.41 242 GLU B O 1
ATOM 3799 N N . PRO B 1 243 ? -4.914 -19.797 12.203 1 49.31 243 PRO B N 1
ATOM 3800 C CA . PRO B 1 243 ? -5.992 -20.625 12.734 1 49.31 243 PRO B CA 1
ATOM 3801 C C . PRO B 1 243 ? -6.738 -19.969 13.891 1 49.31 243 PRO B C 1
ATOM 3803 O O . PRO B 1 243 ? -7.953 -20.141 14.023 1 49.31 243 PRO B O 1
ATOM 3806 N N . VAL B 1 244 ? -6.004 -19.297 14.695 1 49.94 244 VAL B N 1
ATOM 3807 C CA . VAL B 1 244 ? -6.625 -18.641 15.844 1 49.94 244 VAL B CA 1
ATOM 3808 C C . VAL B 1 244 ? -7.504 -17.484 15.359 1 49.94 244 VAL B C 1
ATOM 3810 O O . VAL B 1 244 ? -8.633 -17.312 15.828 1 49.94 244 VAL B O 1
ATOM 3813 N N . LEU B 1 245 ? -6.941 -16.906 14.383 1 52.56 245 LEU B N 1
ATOM 3814 C CA . LEU B 1 245 ? -7.699 -15.805 13.82 1 52.56 245 LEU B CA 1
ATOM 3815 C C . LEU B 1 245 ? -8.969 -16.297 13.133 1 52.56 245 LEU B C 1
ATOM 3817 O O . LEU B 1 245 ? -10.031 -15.703 13.281 1 52.56 245 LEU B O 1
ATOM 3821 N N . ASN B 1 246 ? -8.805 -17.406 12.492 1 53.75 246 ASN B N 1
ATOM 3822 C CA . ASN B 1 246 ? -9.961 -18.016 11.844 1 53.75 246 ASN B CA 1
ATOM 3823 C C . ASN B 1 246 ? -10.969 -18.516 12.867 1 53.75 246 ASN B C 1
ATOM 3825 O O . ASN B 1 246 ? -12.18 -18.422 12.648 1 53.75 246 ASN B O 1
ATOM 3829 N N . ALA B 1 247 ? -10.477 -19.062 13.898 1 47.91 247 ALA B N 1
ATOM 3830 C CA . ALA B 1 247 ? -11.352 -19.562 14.953 1 47.91 247 ALA B CA 1
ATOM 3831 C C . ALA B 1 247 ? -12.094 -18.406 15.633 1 47.91 247 ALA B C 1
ATOM 3833 O O . ALA B 1 247 ? -13.297 -18.5 15.898 1 47.91 247 ALA B O 1
ATOM 3834 N N . VAL B 1 248 ? -11.414 -17.5 15.844 1 46.41 248 VAL B N 1
ATOM 3835 C CA . VAL B 1 248 ? -12.008 -16.312 16.453 1 46.41 248 VAL B CA 1
ATOM 3836 C C . VAL B 1 248 ? -13.047 -15.703 15.523 1 46.41 248 VAL B C 1
ATOM 3838 O O . VAL B 1 248 ? -14.133 -15.312 15.953 1 46.41 248 VAL B O 1
ATOM 3841 N N . ARG B 1 249 ? -12.758 -15.938 14.297 1 51.47 249 ARG B N 1
ATOM 3842 C CA . ARG B 1 249 ? -13.672 -15.492 13.242 1 51.47 249 ARG B CA 1
ATOM 3843 C C . ARG B 1 249 ? -14.922 -16.359 13.195 1 51.47 249 ARG B C 1
ATOM 3845 O O . ARG B 1 249 ? -16.031 -15.852 13.047 1 51.47 249 ARG B O 1
ATOM 3852 N N . ARG B 1 250 ? -14.688 -17.656 13.219 1 47.31 250 ARG B N 1
ATOM 3853 C CA . ARG B 1 250 ? -15.781 -18.625 13.234 1 47.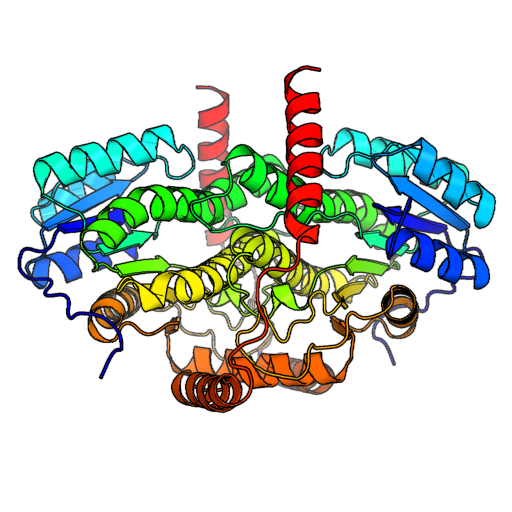31 250 ARG B CA 1
ATOM 3854 C C . ARG B 1 250 ? -16.641 -18.453 14.477 1 47.31 250 ARG B C 1
ATOM 3856 O O . ARG B 1 250 ? -17.875 -18.547 14.406 1 47.31 250 ARG B O 1
ATOM 3863 N N . LEU B 1 251 ? -16.094 -18.344 15.477 1 39.62 251 LEU B N 1
ATOM 3864 C CA . LEU B 1 251 ? -16.797 -18.203 16.75 1 39.62 251 LEU B CA 1
ATOM 3865 C C . LEU B 1 251 ? -17.594 -16.891 16.781 1 39.62 251 LEU B C 1
ATOM 3867 O O . LEU B 1 251 ? -18.703 -16.844 17.312 1 39.62 251 LEU B O 1
ATOM 3871 N N . MET B 1 252 ? -17.016 -16.078 16.172 1 38.44 252 MET B N 1
ATOM 3872 C CA . MET B 1 252 ? -17.672 -14.773 16.094 1 38.44 252 MET B CA 1
ATOM 3873 C C . MET B 1 252 ? -18.766 -14.773 15.031 1 38.44 252 MET B C 1
ATOM 3875 O O . MET B 1 252 ? -19.766 -14.078 15.164 1 38.44 252 MET B O 1
ATOM 3879 N N . ARG B 1 253 ? -18.641 -15.508 13.93 1 42.47 253 ARG B N 1
ATOM 3880 C CA . ARG B 1 253 ? -19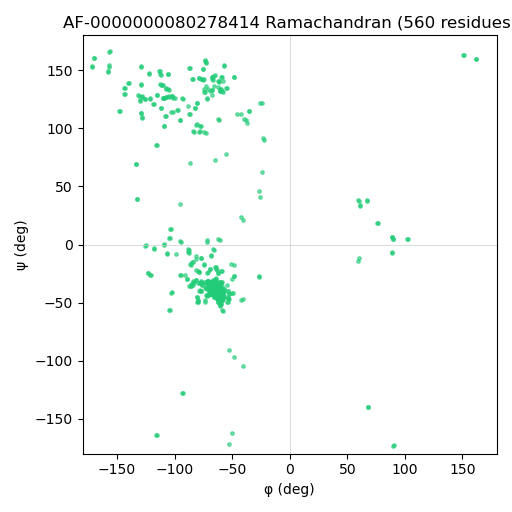.672 -15.734 12.922 1 42.47 253 ARG B CA 1
ATOM 3881 C C . ARG B 1 253 ? -20.859 -16.484 13.516 1 42.47 253 ARG B C 1
ATOM 3883 O O . ARG B 1 253 ? -22 -16.281 13.094 1 42.47 253 ARG B O 1
ATOM 3890 N N . ASP B 1 254 ? -20.688 -17.438 14.203 1 36.09 254 ASP B N 1
ATOM 3891 C CA . ASP B 1 254 ? -21.828 -18.156 14.75 1 36.09 254 ASP B CA 1
ATOM 3892 C C . ASP B 1 254 ? -22.75 -17.219 15.516 1 36.09 254 ASP B C 1
ATOM 3894 O O . ASP B 1 254 ? -23.969 -17.406 15.523 1 36.09 254 ASP B O 1
ATOM 3898 N N . ASP B 1 255 ? -22.328 -16.297 16.141 1 32.12 255 ASP B N 1
ATOM 3899 C CA . ASP B 1 255 ? -23.266 -15.43 16.844 1 32.12 255 ASP B CA 1
ATOM 3900 C C . ASP B 1 255 ? -23.766 -14.312 15.922 1 32.12 255 ASP B C 1
ATOM 3902 O O . ASP B 1 255 ? -24.75 -13.641 16.234 1 32.12 255 ASP B O 1
ATOM 3906 N N . ARG B 1 256 ? -22.984 -13.812 15.07 1 36.88 256 ARG B N 1
ATOM 3907 C CA . ARG B 1 256 ? -23.469 -12.688 14.273 1 36.88 256 ARG B CA 1
ATOM 3908 C C . ARG B 1 256 ? -24.219 -13.18 13.039 1 36.88 256 ARG B C 1
ATOM 3910 O O . ARG B 1 256 ? -23.609 -13.719 12.117 1 36.88 256 ARG B O 1
ATOM 3917 N N . ALA B 1 257 ? -25.328 -13.75 12.984 1 28.31 257 ALA B N 1
ATOM 3918 C CA . ALA B 1 257 ? -26.297 -13.914 11.906 1 28.31 257 ALA B CA 1
ATOM 3919 C C . ALA B 1 257 ? -26.422 -12.641 11.07 1 28.31 257 ALA B C 1
ATOM 3921 O O . ALA B 1 257 ? -26.688 -11.562 11.602 1 28.31 257 ALA B O 1
ATOM 3922 N N . LEU B 1 258 ? -25.875 -12.492 9.625 1 29.58 258 LEU B N 1
ATOM 3923 C CA . LEU B 1 258 ? -25.828 -11.742 8.375 1 29.58 258 LEU B CA 1
ATOM 3924 C C . LEU B 1 258 ? -27.078 -10.891 8.195 1 29.58 258 LEU B C 1
ATOM 3926 O O . LEU B 1 258 ? -28.125 -11.406 7.801 1 29.58 258 LEU B O 1
ATOM 3930 N N . ARG B 1 259 ? -27.406 -9.984 8.938 1 30 259 ARG B N 1
ATOM 3931 C CA . ARG B 1 259 ? -28.562 -9.297 8.367 1 30 259 ARG B CA 1
ATOM 3932 C C . ARG B 1 259 ? -28.188 -8.562 7.086 1 30 259 ARG B C 1
ATOM 3934 O O . ARG B 1 259 ? -27.203 -7.828 7.047 1 30 259 ARG B O 1
ATOM 3941 N N . PRO B 1 260 ? -28.812 -8.633 5.836 1 29.44 260 PRO B N 1
ATOM 3942 C CA . PRO B 1 260 ? -28.734 -8.312 4.41 1 29.44 260 PRO B CA 1
ATOM 3943 C C . PRO B 1 260 ? -28.375 -6.852 4.156 1 29.44 260 PRO B C 1
ATOM 3945 O O . PRO B 1 260 ? -28.375 -6.035 5.086 1 29.44 260 PRO B O 1
ATOM 3948 N N . ASP B 1 261 ? -28.641 -6.262 2.842 1 31.58 261 ASP B N 1
ATOM 3949 C CA . ASP B 1 261 ? -28.5 -5.309 1.742 1 31.58 261 ASP B CA 1
ATOM 3950 C C . ASP B 1 261 ? -28.953 -3.912 2.168 1 31.58 261 ASP B C 1
ATOM 3952 O O . ASP B 1 261 ? -30.141 -3.67 2.379 1 31.58 261 ASP B O 1
ATOM 3956 N N . SER B 1 262 ? -28.328 -3.199 2.91 1 33.81 262 SER B N 1
ATOM 3957 C CA . SER B 1 262 ? -29.016 -1.922 3.07 1 33.81 262 SER B CA 1
ATOM 3958 C C . SER B 1 262 ? -28.938 -1.081 1.802 1 33.81 262 SER B C 1
ATOM 3960 O O . SER B 1 262 ? -27.922 -1.135 1.086 1 33.81 262 SER B O 1
ATOM 3962 N N . PRO B 1 263 ? -29.938 -0.421 1.209 1 35.03 263 PRO B N 1
ATOM 3963 C CA . PRO B 1 263 ? -30.188 0.417 0.033 1 35.03 263 PRO B CA 1
ATOM 3964 C C . PRO B 1 263 ? -29.156 1.537 -0.116 1 35.03 263 PRO B C 1
ATOM 3966 O O . PRO B 1 263 ? -29.031 2.133 -1.189 1 35.03 263 PRO B O 1
ATOM 3969 N N . GLU B 1 264 ? -28.438 1.91 0.767 1 35 264 GLU B N 1
ATOM 3970 C CA . GLU B 1 264 ? -27.641 3.127 0.716 1 35 264 GLU B CA 1
ATOM 3971 C C . GLU B 1 264 ? -26.344 2.902 -0.062 1 35 264 GLU B C 1
ATOM 3973 O O . GLU B 1 264 ? -25.703 3.859 -0.489 1 35 264 GLU B O 1
ATOM 3978 N N . ARG B 1 265 ? -25.953 1.8 -0.357 1 38.78 265 ARG B N 1
ATOM 3979 C CA . ARG B 1 265 ? -24.688 1.529 -1.035 1 38.78 265 ARG B CA 1
ATOM 3980 C C . ARG B 1 265 ? -24.812 1.784 -2.533 1 38.78 265 ARG B C 1
ATOM 3982 O O . ARG B 1 265 ? -23.812 2.088 -3.197 1 38.78 265 ARG B O 1
ATOM 3989 N N . ALA B 1 266 ? -26.016 1.734 -3.084 1 40.59 266 ALA B N 1
ATOM 3990 C CA . ALA B 1 266 ? -26.219 1.962 -4.512 1 40.59 266 ALA B CA 1
ATOM 3991 C C . ALA B 1 266 ? -26 3.426 -4.875 1 40.59 266 ALA B C 1
ATOM 3993 O O . ALA B 1 266 ? -25.438 3.73 -5.93 1 40.59 266 ALA B O 1
ATOM 3994 N N . GLY B 1 267 ? -26.266 4.273 -4.035 1 40.62 267 GLY B N 1
ATOM 3995 C CA . GLY B 1 267 ? -26.156 5.688 -4.348 1 40.62 267 GLY B CA 1
ATOM 3996 C C . GLY B 1 267 ? -24.719 6.188 -4.371 1 40.62 267 GLY B C 1
ATOM 3997 O O . GLY B 1 267 ? -24.391 7.086 -5.145 1 40.62 267 GLY B O 1
ATOM 3998 N N . TYR B 1 268 ? -23.875 5.719 -3.576 1 42.53 268 TYR B N 1
ATOM 3999 C CA . TYR B 1 268 ? -22.5 6.199 -3.477 1 42.53 268 TYR B CA 1
ATOM 4000 C C . TYR B 1 268 ? -21.688 5.793 -4.703 1 42.53 268 TYR B C 1
ATOM 4002 O O . TYR B 1 268 ? -20.922 6.594 -5.242 1 42.53 268 TYR B O 1
ATOM 4010 N N . ARG B 1 269 ? -21.844 4.637 -5.285 1 47.31 269 ARG B N 1
ATOM 4011 C CA . ARG B 1 269 ? -21.141 4.176 -6.48 1 47.31 269 ARG B CA 1
ATOM 4012 C C . ARG B 1 269 ? -21.5 5.035 -7.688 1 47.31 269 ARG B C 1
ATOM 4014 O O . ARG B 1 269 ? -20.625 5.352 -8.508 1 47.31 269 ARG B O 1
ATOM 4021 N N . THR B 1 270 ? -22.719 5.387 -7.633 1 48.56 270 THR B N 1
ATOM 4022 C CA . THR B 1 270 ? -23.172 6.199 -8.75 1 48.56 270 THR B CA 1
ATOM 4023 C C . THR B 1 270 ? -22.5 7.566 -8.742 1 48.56 270 THR B C 1
ATOM 4025 O O . THR B 1 270 ? -22.078 8.062 -9.789 1 48.56 270 THR B O 1
ATOM 4028 N N . ARG B 1 271 ? -22.234 8 -7.562 1 48.44 271 ARG B N 1
ATOM 4029 C CA . ARG B 1 271 ? -21.641 9.328 -7.496 1 48.44 271 ARG B CA 1
ATOM 4030 C C . ARG B 1 271 ? -20.156 9.281 -7.867 1 48.44 271 ARG B C 1
ATOM 4032 O O . ARG B 1 271 ? -19.656 10.156 -8.57 1 48.44 271 ARG B O 1
ATOM 4039 N N . LEU B 1 272 ? -19.516 8.266 -7.402 1 47.22 272 LEU B N 1
ATOM 4040 C CA . LEU B 1 272 ? -18.109 8.141 -7.715 1 47.22 272 LEU B CA 1
ATOM 4041 C C . LEU B 1 272 ? -17.891 7.922 -9.211 1 47.22 272 LEU B C 1
ATOM 4043 O O . LEU B 1 272 ? -16.984 8.516 -9.805 1 47.22 272 LEU B O 1
ATOM 4047 N N . ASP B 1 273 ? -18.703 7.016 -9.836 1 49.12 273 ASP B N 1
ATOM 4048 C CA . ASP B 1 273 ? -18.656 6.766 -11.273 1 49.12 273 ASP B CA 1
ATOM 4049 C C . ASP B 1 273 ? -18.891 8.047 -12.062 1 49.12 273 ASP B C 1
ATOM 4051 O O . ASP B 1 273 ? -18.266 8.273 -13.102 1 49.12 273 ASP B O 1
ATOM 4055 N N . GLN B 1 274 ? -19.812 8.781 -11.547 1 49.66 274 GLN B N 1
ATOM 4056 C CA . GLN B 1 274 ? -20.156 10.023 -12.242 1 49.66 274 GLN B CA 1
ATOM 4057 C C . GLN B 1 274 ? -19.016 11.031 -12.156 1 49.66 274 GLN B C 1
ATOM 4059 O O . GLN B 1 274 ? -18.75 11.75 -13.125 1 49.66 274 GLN B O 1
ATOM 4064 N N . ASP B 1 275 ? -18.391 11.016 -11.047 1 48.34 275 ASP B N 1
ATOM 4065 C CA . ASP B 1 275 ? -17.328 11.984 -10.867 1 48.34 275 ASP B CA 1
ATOM 4066 C C . ASP B 1 275 ? -16.109 11.633 -11.719 1 48.34 275 ASP B C 1
ATOM 4068 O O . ASP B 1 275 ? -15.43 12.523 -12.242 1 48.34 275 ASP B O 1
ATOM 4072 N N . ILE B 1 276 ? -15.859 10.43 -11.844 1 46.09 276 ILE B N 1
ATOM 4073 C CA . ILE B 1 276 ? -14.742 9.969 -12.656 1 46.09 276 ILE B CA 1
ATOM 4074 C C . ILE B 1 276 ? -15.047 10.172 -14.133 1 46.09 276 ILE B C 1
ATOM 4076 O O . ILE B 1 276 ? -14.172 10.57 -14.906 1 46.09 276 ILE B O 1
ATOM 4080 N N . HIS B 1 277 ? -16.266 9.852 -14.57 1 48.69 277 HIS B N 1
ATOM 4081 C CA . HIS B 1 277 ? -16.672 10.062 -15.961 1 48.69 277 HIS B CA 1
ATOM 4082 C C . HIS B 1 277 ? -16.672 11.547 -16.312 1 48.69 277 HIS B C 1
ATOM 4084 O O . HIS B 1 277 ? -16.391 11.914 -17.453 1 48.69 277 HIS B O 1
ATOM 4090 N N . ARG B 1 278 ? -17.078 12.336 -15.414 1 44.59 278 ARG B N 1
ATOM 4091 C CA . ARG B 1 278 ? -17.047 13.758 -15.734 1 44.59 278 ARG B CA 1
ATOM 4092 C C . ARG B 1 278 ? -15.625 14.234 -16 1 44.59 278 ARG B C 1
ATOM 4094 O O . ARG B 1 278 ? -15.414 15.125 -16.828 1 44.59 278 ARG B O 1
ATOM 4101 N N . LYS B 1 279 ? -14.695 13.609 -15.516 1 44.06 279 LYS B N 1
ATOM 4102 C CA . LYS B 1 279 ? -13.312 14.016 -15.758 1 44.06 279 LYS B CA 1
ATOM 4103 C C . LYS B 1 279 ? -12.828 13.516 -17.109 1 44.06 279 LYS B C 1
ATOM 4105 O O . LYS B 1 279 ? -11.875 14.07 -17.688 1 44.06 279 LYS B O 1
ATOM 4110 N N . GLU B 1 280 ? -13.281 12.422 -17.609 1 40.75 280 GLU B N 1
ATOM 4111 C CA . GLU B 1 280 ? -12.922 11.969 -18.953 1 40.75 280 GLU B CA 1
ATOM 4112 C C . GLU B 1 280 ? -13.531 12.867 -20.016 1 40.75 280 GLU B C 1
ATOM 4114 O O . GLU B 1 280 ? -13.008 12.977 -21.125 1 40.75 280 GLU B O 1
ATOM 4119 N N . GLU B 1 281 ? -14.664 13.375 -19.797 1 37.19 281 GLU B N 1
ATOM 4120 C CA . GLU B 1 281 ? -15.312 14.211 -20.797 1 37.19 281 GLU B CA 1
ATOM 4121 C C . GLU B 1 281 ? -14.867 15.672 -20.672 1 37.19 281 GLU B C 1
ATOM 4123 O O . GLU B 1 281 ? -15.102 16.469 -21.578 1 37.19 281 GLU B O 1
ATOM 4128 N N . ALA B 1 282 ? -14.344 16.031 -19.672 1 35.31 282 ALA B N 1
ATOM 4129 C CA . ALA B 1 282 ? -13.852 17.406 -19.625 1 35.31 282 ALA B CA 1
ATOM 4130 C C . ALA B 1 282 ? -12.406 17.484 -20.109 1 35.31 282 ALA B C 1
ATOM 4132 O O . ALA B 1 282 ? -11.617 16.562 -19.875 1 35.31 282 ALA B O 1
#

InterPro domains:
  IPR002347 Short-chain dehydrogenase/reductase SDR [PF00106] (13-194)
  IPR002347 Short-chain dehydrogenase/reductase SDR [PR00080] (82-93)
  IPR002347 Short-chain dehydrogenase/reductase SDR [PR00080] (135-143)
  IPR002347 Short-chain dehydrogenase/reductase SDR [PR00080] (155-174)
  IPR002347 Short-chain dehydrogenase/reductase SDR [PR00081] (13-30)
  IPR002347 Short-chain dehydrogenase/reductase SDR [PR00081] (82-93)
  IPR002347 Short-chain dehydrogenase/reductase SDR [PR00081] (129-145)
  IPR002347 Short-chain dehydrogenase/reductase SDR [PR00081] (155-174)
  IPR002347 Short-chain dehydrogenase/reductase SDR [PR00081] (176-193)
  IPR020904 Short-chain dehydrogenase/reductase, conserved site [PS00061] (142-170)
  IPR036291 NAD(P)-binding domain superfamily [SSF51735] (7-253)

Organism: Amycolatopsis orientalis (NCBI:txid31958)

Nearest PDB structures (foldseek):
  4weo-assembly1_A  TM=9.103E-01  e=4.269E-20  Burkholderia cenocepacia J2315
  3gvc-assembly1_A-2  TM=9.174E-01  e=4.582E-19  Mycobacterium tuberculosis H37Rv
  1uls-assembly2_F  TM=8.961E-01  e=7.020E-18  Thermus thermophilus
  1uls-assembly1_C  TM=8.952E-01  e=3.283E-17  Thermus thermophilus
  3emk-assembly1_B  TM=8.985E-01  e=8.483E-17  Brucella melitensis

Foldseek 3Di:
DQLFDADQLALAEEEEEQLLDFLNLLLLQVSLVSHHAYEYEYCPQVSQVVSCVVSVHHTAYADLLDLVRLLVRQVVSCVVRNQHAEYEYDWADFDFAAPVPDDPLVLVVRQSGLPSSLVSNCVNRVVRCLVVLAHEYEYEAAVLLLAFFGRRVSSSVSRVNVLVVQLVVQVVCSNSNYAGAYEHEHAWLCCHTRLQVDRRPPRDGSNQSSVVVVVCSRPVDRYAYVVNVVVVVSVVLVVDPPVVVVVSSVVSCVVVPDDDDDPPSVVVNVVSVVVSVVVVVD/DQLFDADQLALAEEEEEQLLDFLNLLLLQVSLVSHHAYEYEYCPQVSQVVSCVVSVHHTAYADLLDLVRLLVRQVVSCVVRNAHAEYEYDWADFDFAAPVPDDPLVLVVRLSGLPSSLVSNCVNRVVRCLVVLAHEYEYEAAVLLLAFFGRRVSSSVSRVNVLVVQLVVQVVCSNSNYAGAYEHEYAWLCCHTRLQVDRRPPRDGSNQSSVVVVVCSRPVDRYAYVVNVVVVVSVVLVVDPPVVVVVSSVVSVVVDDDDDDDPPSVVVNVVVVVVSVVVVVD

Secondary structure (DSSP, 8-state):
--SS-----TT-EEEEETTTSHHHHHHHHHHHHTT-EEEEEESSHHHHHHHHHHHT-EEEE--TT-HHHHHHHHHHHHHHH-SEEEEEE-------S-TTTS-HHHHHHHHIIIIIHHHHHHHHHHHHHHHHT-EEEEEE--GGGTS--TT-HHHHHHHHHHHHHHHHHHHHHGGGTEEEEEEEE--S-HHHHSS---S------HHHHHHHHHHHHHH--SEEEESHHHHHHHHHHTTS-HHHHHHHHHHHHHHS------THHHHHHHHHHHHHHHHHH-/--SS-----TT-EEEEETTTSHHHHHHHHHHHHTT-EEEEEESSHHHHHHHHHHHT-EEEE--TT-HHHHHHHHHHHHHHH-SEEEEEE-------S-TTTS-HHHHHHHHIIIIIHHHHHHHHHHHHHHHHT-EEEEEE--GGGTS--TT-HHHHHHHHHHHHHHHHHHHHHGGGTEEEEEEEE--S-HHHHSS---S------HHHHHHHHHHHHHH--SEEEESHHHHHHHHHHTTS-HHHHHHHHHHHHHHS------THHHHHHHHHHHHHHHHHH-

Solvent-accessible surface area (backbone atoms only — not comparable to full-atom values): 27281 Å² total; per-residue (Å²): 128,68,89,47,66,87,69,66,48,61,65,28,16,32,39,31,29,36,14,35,46,67,46,30,28,44,30,47,44,53,44,26,74,54,41,23,41,39,30,22,25,6,71,51,42,67,40,3,41,54,41,11,65,75,44,71,37,42,56,30,58,24,43,50,62,35,60,68,38,39,50,52,34,54,52,53,41,31,73,75,54,39,72,67,38,33,41,35,42,46,44,65,70,73,75,77,42,47,75,84,70,51,51,70,67,56,51,50,49,40,39,35,31,38,31,43,17,45,51,45,52,48,65,65,50,45,60,62,14,52,75,71,40,35,34,38,37,38,38,53,49,26,41,44,29,78,38,45,24,52,36,26,19,66,46,12,13,24,22,9,15,40,48,25,28,34,50,7,45,24,64,58,31,39,88,44,18,29,46,35,21,34,36,20,40,39,64,48,50,33,14,68,37,56,49,35,42,43,68,50,38,66,56,58,52,41,62,61,51,24,49,51,55,57,45,36,61,74,61,59,43,60,66,45,37,36,60,57,69,53,39,53,48,52,11,48,54,55,51,44,55,64,67,57,49,47,46,53,22,49,62,22,36,72,72,58,69,77,88,82,86,72,78,71,63,64,60,56,54,53,51,54,55,48,56,54,50,51,54,73,74,96,129,67,88,46,66,88,70,67,48,62,66,28,16,31,40,30,30,37,14,36,46,68,47,28,27,44,29,46,44,54,44,28,74,54,41,24,40,39,30,23,24,6,70,52,42,68,39,4,41,54,41,12,63,74,45,72,37,42,56,31,57,24,44,50,62,35,61,66,38,40,49,52,34,54,51,54,42,29,73,73,54,38,72,67,40,33,41,35,40,46,45,65,73,74,74,77,42,46,76,86,69,53,50,70,68,55,51,50,48,40,40,34,32,39,33,44,17,44,50,43,51,48,64,66,48,45,60,61,15,52,74,70,40,34,34,38,37,36,39,54,49,25,41,44,30,78,39,44,23,53,36,25,20,64,46,12,13,23,21,9,15,38,47,25,27,34,50,6,44,23,64,60,33,40,89,45,18,30,48,36,23,34,37,20,41,37,64,48,47,35,13,69,36,56,48,36,44,43,69,51,39,65,57,58,52,42,62,62,52,24,49,50,54,55,45,35,61,72,59,60,43,59,66,45,37,35,60,58,69,53,40,54,48,52,12,47,54,58,50,45,55,64,67,58,48,48,46,53,22,51,62,23,42,71,71,47,77,85,76,85,83,69,79,69,63,64,58,55,54,53,50,54,53,49,56,55,50,52,55,71,73,96

Radius of gyration: 23.19 Å; Cα contacts (8 Å, |Δi|>4): 1233; chains: 2; bounding box: 61×66×53 Å

pLDDT: mean 82.37, std 23.08, range [24.5, 98.94]

Sequence (564 aa):
MSRYPELDLDGAHVAITGAGQGIGRVTAERMAALGARVSIGDLDLEAAKRTAVDVGGTAHHLDVADPASFAAFLGDAEQANGPLVVLVNNAGIMPNGGFLDLSDALNRATMEVNVFGVVHGMRLALPGMLERGRGHIVNVASLAGKFPVKGLAIYNASKFAVVGLTAATRLEYAPHGVSVSAVLPSAVDTALASGLDMRPIPKVKPGRIADAVVESVRTRAAEIAVPGYVGVLAALAGVTPEPVLNAVRRLMRDDRALRPDSPERAGYRTRLDQDIHRKEEAMSRYPELDLDGAHVAITGAGQGIGRVTAERMAALGARVSIGDLDLEAAKRTAVDVGGTAHHLDVADPASFAAFLGDAEQANGPLVVLVNNAGIMPNGGFLDLSDALNRATMEVNVFGVVHGMRLALPGMLERGRGHIVNVASLAGKFPVKGLAIYNASKFAVVGLTAATRLEYAPHGVSVSAVLPSAVDTALASGLDMRPIPKVKPGRIADAVVESVRTRAAEIAVPGYVGVLAALAGVTPEPVLNAVRRLMRDDRALRPDSPERAGYRTRLDQDIHRKEEA